Protein AF-0000000080878952 (afdb_homodimer)

Structure (mmCIF, N/CA/C/O backbone):
data_AF-0000000080878952-model_v1
#
loop_
_entity.id
_entity.type
_entity.pdbx_description
1 polymer '(S)-ureidoglycine aminohydrolase cupin domain-containing protein'
#
loop_
_atom_site.group_PDB
_atom_site.id
_atom_site.type_symbol
_atom_site.label_atom_id
_atom_site.label_alt_id
_atom_site.label_comp_id
_atom_site.label_asym_id
_atom_site.label_entity_id
_atom_site.label_seq_id
_atom_site.pdbx_PDB_ins_code
_atom_site.Cartn_x
_atom_site.Cartn_y
_atom_site.Cartn_z
_atom_site.occupancy
_atom_site.B_iso_or_equiv
_atom_site.auth_seq_id
_atom_site.auth_comp_id
_atom_site.auth_asym_id
_atom_site.auth_atom_id
_atom_site.pdbx_PDB_model_num
ATOM 1 N N . MET A 1 1 ? 41.031 -2.586 59.594 1 24.73 1 MET A N 1
ATOM 2 C CA . MET A 1 1 ? 39.656 -2.418 59.094 1 24.73 1 MET A CA 1
ATOM 3 C C . MET A 1 1 ? 39.594 -2.631 57.594 1 24.73 1 MET A C 1
ATOM 5 O O . MET A 1 1 ? 40.219 -1.884 56.812 1 24.73 1 MET A O 1
ATOM 9 N N . LYS A 1 2 ? 39.438 -3.955 57.125 1 28.08 2 LYS A N 1
ATOM 10 C CA . LYS A 1 2 ? 39.5 -4.555 55.781 1 28.08 2 LYS A CA 1
ATOM 11 C C . LYS A 1 2 ? 38.344 -4.066 54.906 1 28.08 2 LYS A C 1
ATOM 13 O O . LYS A 1 2 ? 37.156 -4.242 55.25 1 28.08 2 LYS A O 1
ATOM 18 N N . ILE A 1 3 ? 38.469 -2.963 54.219 1 28.38 3 ILE A N 1
ATOM 19 C CA . ILE A 1 3 ? 37.438 -2.344 53.375 1 28.38 3 ILE A CA 1
ATOM 20 C C . ILE A 1 3 ? 37.125 -3.266 52.219 1 28.38 3 ILE A C 1
ATOM 22 O O . ILE A 1 3 ? 37.969 -3.586 51.406 1 28.38 3 ILE A O 1
ATOM 26 N N . ALA A 1 4 ? 36.156 -4.199 52.406 1 29.3 4 ALA A N 1
ATOM 27 C CA . ALA A 1 4 ? 35.656 -5.137 51.406 1 29.3 4 ALA A CA 1
ATOM 28 C C . ALA A 1 4 ? 35.062 -4.398 50.219 1 29.3 4 ALA A C 1
ATOM 30 O O . ALA A 1 4 ? 34.188 -3.545 50.375 1 29.3 4 ALA A O 1
ATOM 31 N N . LEU A 1 5 ? 35.781 -4.195 49.125 1 30.91 5 LEU A N 1
ATOM 32 C CA . LEU A 1 5 ? 35.406 -3.541 47.875 1 30.91 5 LEU A CA 1
ATOM 33 C C . LEU A 1 5 ? 34.219 -4.262 47.25 1 30.91 5 LEU A C 1
ATOM 35 O O . LEU A 1 5 ? 34.219 -5.488 47.094 1 30.91 5 LEU A O 1
ATOM 39 N N . PRO A 1 6 ? 33 -3.686 47.344 1 33.94 6 PRO A N 1
ATOM 40 C CA . PRO A 1 6 ? 31.797 -4.332 46.75 1 33.94 6 PRO A CA 1
ATOM 41 C C . PRO A 1 6 ? 31.953 -4.656 45.281 1 33.94 6 PRO A C 1
ATOM 43 O O . PRO A 1 6 ? 32.656 -3.938 44.562 1 33.94 6 PRO A O 1
ATOM 46 N N . LEU A 1 7 ? 32 -5.961 44.875 1 31.02 7 LEU A N 1
ATOM 47 C CA . LEU A 1 7 ? 32.031 -6.5 43.531 1 31.02 7 LEU A CA 1
ATOM 48 C C . LEU A 1 7 ? 30.844 -5.984 42.719 1 31.02 7 LEU A C 1
ATOM 50 O O . LEU A 1 7 ? 29.688 -6.156 43.125 1 31.02 7 LEU A O 1
ATOM 54 N N . VAL A 1 8 ? 31.031 -4.852 42.031 1 28.02 8 VAL A N 1
ATOM 55 C CA . VAL A 1 8 ? 30.031 -4.332 41.125 1 28.02 8 VAL A CA 1
ATOM 56 C C . VAL A 1 8 ? 29.672 -5.402 40.094 1 28.02 8 VAL A C 1
ATOM 58 O O . VAL A 1 8 ? 30.547 -5.949 39.406 1 28.02 8 VAL A O 1
ATOM 61 N N . ALA A 1 9 ? 28.578 -6.172 40.312 1 27.45 9 ALA A N 1
ATOM 62 C CA . ALA A 1 9 ? 27.984 -7.105 39.375 1 27.45 9 ALA A CA 1
ATOM 63 C C . ALA A 1 9 ? 27.766 -6.434 38 1 27.45 9 ALA A C 1
ATOM 65 O O . ALA A 1 9 ? 27.109 -5.395 37.938 1 27.45 9 ALA A O 1
ATOM 66 N N . LEU A 1 10 ? 28.719 -6.551 37.125 1 28.25 10 LEU A N 1
ATOM 67 C CA . LEU A 1 10 ? 28.562 -6.152 35.719 1 28.25 10 LEU A CA 1
ATOM 68 C C . LEU A 1 10 ? 27.297 -6.77 35.125 1 28.25 10 LEU A C 1
ATOM 70 O O . LEU A 1 10 ? 27.172 -7.996 35.062 1 28.25 10 LEU A O 1
ATOM 74 N N . LEU A 1 11 ? 26.203 -6.102 35.344 1 30.31 11 LEU A N 1
ATOM 75 C CA . LEU A 1 11 ? 25.016 -6.484 34.594 1 30.31 11 LEU A CA 1
ATOM 76 C C . LEU A 1 11 ? 25.312 -6.488 33.094 1 30.31 11 LEU A C 1
ATOM 78 O O . LEU A 1 11 ? 25.719 -5.473 32.531 1 30.31 11 LEU A O 1
ATOM 82 N N . THR A 1 12 ? 25.797 -7.625 32.594 1 30.11 12 THR A N 1
ATOM 83 C CA . THR A 1 12 ? 25.906 -7.809 31.156 1 30.11 12 THR A CA 1
ATOM 84 C C . THR A 1 12 ? 24.578 -7.496 30.453 1 30.11 12 THR A C 1
ATOM 86 O O . THR A 1 12 ? 23.531 -7.949 30.891 1 30.11 12 THR A O 1
ATOM 89 N N . CYS A 1 13 ? 24.438 -6.242 29.984 1 31.27 13 CYS A N 1
ATOM 90 C CA . CYS A 1 13 ? 23.344 -5.875 29.094 1 31.27 13 CYS A CA 1
ATOM 91 C C . CYS A 1 13 ? 23.25 -6.844 27.922 1 31.27 13 CYS A C 1
ATOM 93 O O . CYS A 1 13 ? 24.203 -7.012 27.172 1 31.27 13 CYS A O 1
ATOM 95 N N . SER A 1 14 ? 22.5 -7.91 28.062 1 30.03 14 SER A N 1
ATOM 96 C CA . SER A 1 14 ? 22.203 -8.766 26.906 1 30.03 14 SER A CA 1
ATOM 97 C C . SER A 1 14 ? 21.734 -7.945 25.719 1 30.03 14 SER A C 1
ATOM 99 O O . SER A 1 14 ? 20.75 -7.207 25.812 1 30.03 14 SER A O 1
ATOM 101 N N . ALA A 1 15 ? 22.625 -7.535 24.844 1 28.62 15 ALA A N 1
ATOM 102 C CA . ALA A 1 15 ? 22.266 -7.004 23.531 1 28.62 15 ALA A CA 1
ATOM 103 C C . ALA A 1 15 ? 21.281 -7.93 22.812 1 28.62 15 ALA A C 1
ATOM 105 O O . ALA A 1 15 ? 21.594 -9.094 22.562 1 28.62 15 ALA A O 1
ATOM 106 N N . THR A 1 16 ? 20.031 -7.84 23.125 1 30 16 THR A N 1
ATOM 107 C CA . THR A 1 16 ? 19.062 -8.5 22.234 1 30 16 THR A CA 1
ATOM 108 C C . THR A 1 16 ? 19.406 -8.219 20.781 1 30 16 THR A C 1
ATOM 110 O O . THR A 1 16 ? 19.5 -7.062 20.359 1 30 16 THR A O 1
ATOM 113 N N . ALA A 1 17 ? 20.188 -9.016 20.109 1 26.48 17 ALA A N 1
ATOM 114 C CA . ALA A 1 17 ? 20.391 -8.961 18.672 1 26.48 17 ALA A CA 1
ATOM 115 C C . ALA A 1 17 ? 19.062 -8.758 17.938 1 26.48 17 ALA A C 1
ATOM 117 O O . ALA A 1 17 ? 18.109 -9.516 18.141 1 26.48 17 ALA A O 1
ATOM 118 N N . ALA A 1 18 ? 18.703 -7.582 17.641 1 29.97 18 ALA A N 1
ATOM 119 C CA . ALA A 1 18 ? 17.641 -7.367 16.656 1 29.97 18 ALA A CA 1
ATOM 120 C C . ALA A 1 18 ? 17.766 -8.352 15.492 1 29.97 18 ALA A C 1
ATOM 122 O O . ALA A 1 18 ? 18.781 -8.383 14.797 1 29.97 18 ALA A O 1
ATOM 123 N N . LEU A 1 19 ? 17.188 -9.531 15.547 1 26.44 19 LEU A N 1
ATOM 124 C CA . LEU A 1 19 ? 17.078 -10.414 14.391 1 26.44 19 LEU A CA 1
ATOM 125 C C . LEU A 1 19 ? 16.719 -9.633 13.133 1 26.44 19 LEU A C 1
ATOM 127 O O . LEU A 1 19 ? 15.609 -9.117 13.023 1 26.44 19 LEU A O 1
ATOM 131 N N . VAL A 1 20 ? 17.688 -9.109 12.484 1 29.12 20 VAL A N 1
ATOM 132 C CA . VAL A 1 20 ? 17.5 -8.602 11.125 1 29.12 20 VAL A CA 1
ATOM 133 C C . VAL A 1 20 ? 16.766 -9.648 10.281 1 29.12 20 VAL A C 1
ATOM 135 O O . VAL A 1 20 ? 17.297 -10.734 10.039 1 29.12 20 VAL A O 1
ATOM 138 N N . HIS A 1 21 ? 15.43 -9.773 10.336 1 34.44 21 HIS A N 1
ATOM 139 C CA . HIS A 1 21 ? 14.711 -10.625 9.391 1 34.44 21 HIS A CA 1
ATOM 140 C C . HIS A 1 21 ? 15.234 -10.438 7.973 1 34.44 21 HIS A C 1
ATOM 142 O O . HIS A 1 21 ? 15.281 -9.312 7.465 1 34.44 21 HIS A O 1
ATOM 148 N N . HIS A 1 22 ? 16.109 -11.32 7.496 1 43.44 22 HIS A N 1
ATOM 149 C CA . HIS A 1 22 ? 16.578 -11.383 6.117 1 43.44 22 HIS A CA 1
ATOM 150 C C . HIS A 1 22 ? 15.406 -11.375 5.137 1 43.44 22 HIS A C 1
ATOM 152 O O . HIS A 1 22 ? 14.328 -11.891 5.449 1 43.44 22 HIS A O 1
ATOM 158 N N . PRO A 1 23 ? 15.469 -10.5 4.223 1 41.91 23 PRO A N 1
ATOM 159 C CA . PRO A 1 23 ? 14.445 -10.602 3.176 1 41.91 23 PRO A CA 1
ATOM 160 C C . PRO A 1 23 ? 14.227 -12.047 2.713 1 41.91 23 PRO A C 1
ATOM 162 O O . PRO A 1 23 ? 15.148 -12.867 2.775 1 41.91 23 PRO A O 1
ATOM 165 N N . PRO A 1 24 ? 13.109 -12.562 2.764 1 40.62 24 PRO A N 1
ATOM 166 C CA . PRO A 1 24 ? 12.883 -13.922 2.264 1 40.62 24 PRO A CA 1
ATOM 167 C C . PRO A 1 24 ? 13.664 -14.219 0.985 1 40.62 24 PRO A C 1
ATOM 169 O O . PRO A 1 24 ? 13.891 -13.312 0.175 1 40.62 24 PRO A O 1
ATOM 172 N N . SER A 1 25 ? 14.602 -15.156 1.123 1 39.31 25 SER A N 1
ATOM 173 C CA . SER A 1 25 ? 15.367 -15.648 -0.015 1 39.31 25 SER A 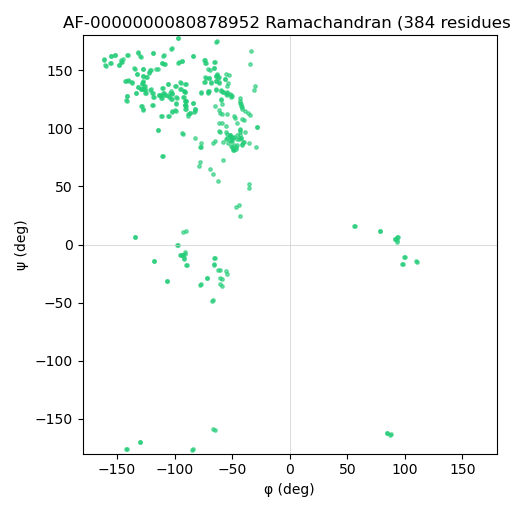CA 1
ATOM 174 C C . SER A 1 25 ? 14.477 -15.875 -1.23 1 39.31 25 SER A C 1
ATOM 176 O O . SER A 1 25 ? 13.547 -16.688 -1.185 1 39.31 25 SER A O 1
ATOM 178 N N . LEU A 1 26 ? 14.375 -14.883 -2.023 1 39.25 26 LEU A N 1
ATOM 179 C CA . LEU A 1 26 ? 13.805 -15.156 -3.34 1 39.25 26 LEU A CA 1
ATOM 180 C C . LEU A 1 26 ? 14.727 -16.047 -4.156 1 39.25 26 LEU A C 1
ATOM 182 O O . LEU A 1 26 ? 15.789 -15.617 -4.609 1 39.25 26 LEU A O 1
ATOM 186 N N . VAL A 1 27 ? 15.047 -17.281 -3.721 1 33.06 27 VAL A N 1
ATOM 187 C CA . VAL A 1 27 ? 15.844 -18.156 -4.57 1 33.06 27 VAL A CA 1
ATOM 188 C C . VAL A 1 27 ? 15.289 -18.156 -5.992 1 33.06 27 VAL A C 1
ATOM 190 O O . VAL A 1 27 ? 14.203 -18.672 -6.246 1 33.06 27 VAL A O 1
ATOM 193 N N . TYR A 1 28 ? 15.711 -17.125 -6.703 1 33.91 28 TYR A N 1
ATOM 194 C CA . TYR A 1 28 ? 15.406 -17.172 -8.125 1 33.91 28 TYR A CA 1
ATOM 195 C C . TYR A 1 28 ? 16.344 -18.125 -8.852 1 33.91 28 TYR A C 1
ATOM 197 O O . TYR A 1 28 ? 17.578 -17.969 -8.797 1 33.91 28 TYR A O 1
ATOM 205 N N . GLN A 1 29 ? 16.078 -19.359 -8.945 1 28.66 29 GLN A N 1
ATOM 206 C CA . GLN A 1 29 ? 16.875 -20.203 -9.836 1 28.66 29 GLN A CA 1
ATOM 207 C C . GLN A 1 29 ? 16.953 -19.609 -11.234 1 28.66 29 GLN A C 1
ATOM 209 O O . GLN A 1 29 ? 15.93 -19.328 -11.859 1 28.66 29 GLN A O 1
ATOM 214 N N . GLY A 1 30 ? 17.969 -18.828 -11.555 1 29.8 30 GLY A N 1
ATOM 215 C CA . GLY A 1 30 ? 18.344 -18.266 -12.836 1 29.8 30 GLY A CA 1
ATOM 216 C C . GLY A 1 30 ? 18.25 -19.25 -13.984 1 29.8 30 GLY A C 1
ATOM 217 O O . GLY A 1 30 ? 19.266 -19.641 -14.555 1 29.8 30 GLY A O 1
ATOM 218 N N . SER A 1 31 ? 17.391 -20.203 -14.125 1 28.41 31 SER A N 1
ATOM 219 C CA . SER A 1 31 ? 17.516 -20.859 -15.422 1 28.41 31 SER A CA 1
ATOM 220 C C . SER A 1 31 ? 17.328 -19.859 -16.562 1 28.41 31 SER A C 1
ATOM 222 O O . SER A 1 31 ? 16.453 -18.984 -16.484 1 28.41 31 SER A O 1
ATOM 224 N N . PRO A 1 32 ? 18.312 -19.688 -17.453 1 31.31 32 PRO A N 1
ATOM 225 C CA . PRO A 1 32 ? 18.172 -18.875 -18.672 1 31.31 32 PRO A CA 1
ATOM 226 C C . PRO A 1 32 ? 16.844 -19.094 -19.391 1 31.31 32 PRO A C 1
ATOM 228 O O . PRO A 1 32 ? 16.766 -19.938 -20.281 1 31.31 32 PRO A O 1
ATOM 231 N N . HIS A 1 33 ? 15.82 -19.5 -18.781 1 31.77 33 HIS A N 1
ATOM 232 C CA . HIS A 1 33 ? 14.68 -19.922 -19.578 1 31.77 33 HIS A CA 1
ATOM 233 C C . HIS A 1 33 ? 14.273 -18.844 -20.578 1 31.77 33 HIS A C 1
ATOM 235 O O . HIS A 1 33 ? 14.516 -17.656 -20.359 1 31.77 33 HIS A O 1
ATOM 241 N N . ARG A 1 34 ? 13.789 -19.234 -21.766 1 31.75 34 ARG A N 1
ATOM 242 C CA . ARG A 1 34 ? 13.188 -18.547 -22.922 1 31.75 34 ARG A CA 1
ATOM 243 C C . ARG A 1 34 ? 12.25 -17.438 -22.469 1 31.75 34 ARG A C 1
ATOM 245 O O . ARG A 1 34 ? 11.445 -17.625 -21.547 1 31.75 34 ARG A O 1
ATOM 252 N N . ARG A 1 35 ? 12.625 -16.219 -22.609 1 34.69 35 ARG A N 1
ATOM 253 C CA . ARG A 1 35 ? 11.727 -15.078 -22.5 1 34.69 35 ARG A CA 1
ATOM 254 C C . ARG A 1 35 ? 10.312 -15.453 -22.906 1 34.69 35 ARG A C 1
ATOM 256 O O . ARG A 1 35 ? 10.078 -15.891 -24.047 1 34.69 35 ARG A O 1
ATOM 263 N N . PRO A 1 36 ? 9.445 -16.016 -22.062 1 34.97 36 PRO A N 1
ATOM 264 C CA . PRO A 1 36 ? 8.18 -16.234 -22.766 1 34.97 36 PRO A CA 1
ATOM 265 C C . PRO A 1 36 ? 7.801 -15.047 -23.656 1 34.97 36 PRO A C 1
ATOM 267 O O . PRO A 1 36 ? 8.18 -13.906 -23.359 1 34.97 36 PRO A O 1
ATOM 270 N N . GLY A 1 37 ? 7.68 -15.18 -24.938 1 33.41 37 GLY A N 1
ATOM 271 C CA . GLY A 1 37 ? 7.09 -14.18 -25.812 1 33.41 37 GLY A CA 1
ATOM 272 C C . GLY A 1 37 ? 6.016 -13.352 -25.125 1 33.41 37 GLY A C 1
ATOM 273 O O . GLY A 1 37 ? 5.516 -13.734 -24.062 1 33.41 37 GLY A O 1
ATOM 274 N N . GLU A 1 38 ? 6.016 -12.008 -25.344 1 39.28 38 GLU A N 1
ATOM 275 C CA . GLU A 1 38 ? 4.863 -11.211 -24.938 1 39.28 38 GLU A CA 1
ATOM 276 C C . GLU A 1 38 ? 3.582 -12.039 -24.969 1 39.28 38 GLU A C 1
ATOM 278 O O . GLU A 1 38 ? 3.311 -12.734 -25.953 1 39.28 38 GLU A O 1
ATOM 283 N N . PRO A 1 39 ? 3.143 -12.484 -23.828 1 37.66 39 PRO A N 1
ATOM 284 C CA . PRO A 1 39 ? 1.866 -13.188 -23.969 1 37.66 39 PRO A CA 1
ATOM 285 C C . PRO A 1 39 ? 0.974 -12.578 -25.047 1 37.66 39 PRO A C 1
ATOM 287 O O . PRO A 1 39 ? 0.995 -11.359 -25.25 1 37.66 39 PRO A O 1
ATOM 290 N N . ASP A 1 40 ? 0.744 -13.25 -26.141 1 37.62 40 ASP A N 1
ATOM 291 C CA . ASP A 1 40 ? -0.287 -12.852 -27.094 1 37.62 40 ASP A CA 1
ATOM 292 C C . ASP A 1 40 ? -1.593 -12.508 -26.375 1 37.62 40 ASP A C 1
ATOM 294 O O . ASP A 1 40 ? -2.303 -13.398 -25.906 1 37.62 40 ASP A O 1
ATOM 298 N N . TYR A 1 41 ? -1.71 -11.289 -25.922 1 39.69 41 TYR A N 1
ATOM 299 C CA . TYR A 1 41 ? -2.912 -10.766 -25.297 1 39.69 41 TYR A CA 1
ATOM 300 C C . TYR A 1 41 ? -4.125 -10.93 -26.203 1 39.69 41 TYR A C 1
ATOM 302 O O . TYR A 1 41 ? -5.234 -10.516 -25.844 1 39.69 41 TYR A O 1
ATOM 310 N N . THR A 1 42 ? -3.957 -11.047 -27.422 1 40.03 42 THR A N 1
ATOM 311 C CA . THR A 1 42 ? -5.117 -11.141 -28.312 1 40.03 42 THR A CA 1
ATOM 312 C C . THR A 1 42 ? -5.961 -12.359 -27.953 1 40.03 42 THR A C 1
ATOM 314 O O . THR A 1 42 ? -7.051 -12.547 -28.516 1 40.03 42 THR A O 1
ATOM 317 N N . ALA A 1 43 ? -5.359 -13.391 -27.531 1 39.97 43 ALA A N 1
ATOM 318 C CA . ALA A 1 43 ? -6.277 -14.523 -27.406 1 39.97 43 ALA A CA 1
ATOM 319 C C . ALA A 1 43 ? -7.309 -14.273 -26.312 1 39.97 43 ALA A C 1
ATOM 321 O O . ALA A 1 43 ? -7.168 -13.344 -25.531 1 39.97 43 ALA A O 1
ATOM 322 N N . GLN A 1 44 ? -8.062 -15.383 -25.641 1 42.81 44 GLN A N 1
ATOM 323 C CA . GLN A 1 44 ? -9.219 -15.547 -24.766 1 42.81 44 GLN A CA 1
ATOM 324 C C . GLN A 1 44 ? -9.078 -14.68 -23.516 1 42.81 44 GLN A C 1
ATOM 326 O O . GLN A 1 44 ? -7.961 -14.328 -23.109 1 42.81 44 GLN A O 1
ATOM 331 N N . ASP A 1 45 ? -10.203 -14.047 -23.094 1 54.03 45 ASP A N 1
ATOM 332 C CA . ASP A 1 45 ? -10.641 -13.328 -21.906 1 54.03 45 ASP A CA 1
ATOM 333 C C . ASP A 1 45 ? -10.039 -13.93 -20.641 1 54.03 45 ASP A C 1
ATOM 335 O O . ASP A 1 45 ? -10.758 -14.508 -19.812 1 54.03 45 ASP A O 1
ATOM 339 N N . TYR A 1 46 ? -8.742 -14.109 -20.562 1 77.44 46 TYR A N 1
ATOM 340 C CA . TYR A 1 46 ? -8.078 -14.828 -19.484 1 77.44 46 TYR A CA 1
ATOM 341 C C . TYR A 1 46 ? -7.703 -13.875 -18.344 1 77.44 46 TYR A C 1
ATOM 343 O O . TYR A 1 46 ? -6.984 -14.258 -17.422 1 77.44 46 TYR A O 1
ATOM 351 N N . GLU A 1 47 ? -8.297 -12.75 -18.547 1 88.5 47 GLU A N 1
ATOM 352 C CA . GLU A 1 47 ? -7.984 -11.82 -17.469 1 88.5 47 GLU A CA 1
ATOM 353 C C . GLU A 1 47 ? -9 -11.922 -16.344 1 88.5 47 GLU A C 1
ATOM 355 O O . GLU A 1 47 ? -10.211 -11.953 -16.578 1 88.5 47 GLU A O 1
ATOM 360 N N . LEU A 1 48 ? -8.469 -12.016 -15.219 1 93.38 48 LEU A N 1
ATOM 361 C CA . LEU A 1 48 ? -9.352 -12.023 -14.055 1 93.38 48 LEU A CA 1
ATOM 362 C C . LEU A 1 48 ? -10.086 -10.695 -13.93 1 93.38 48 LEU A C 1
ATOM 364 O O . LEU A 1 48 ? -9.469 -9.625 -14.023 1 93.38 48 LEU A O 1
ATOM 368 N N . ARG A 1 49 ? -11.367 -10.734 -13.703 1 89.62 49 ARG A N 1
ATOM 369 C CA . ARG A 1 49 ? -12.203 -9.594 -13.352 1 89.62 49 ARG A CA 1
ATOM 370 C C . ARG A 1 49 ? -13.039 -9.898 -12.109 1 89.62 49 ARG A C 1
ATOM 372 O O . ARG A 1 49 ? -13.82 -10.844 -12.094 1 89.62 49 ARG A O 1
ATOM 379 N N . CYS A 1 50 ? -12.773 -9.078 -11.133 1 94.44 50 CYS A N 1
ATOM 380 C CA . CYS A 1 50 ? -13.539 -9.273 -9.906 1 94.44 50 CYS A CA 1
ATOM 381 C C . CYS A 1 50 ? -14.758 -8.359 -9.875 1 94.44 50 CYS A C 1
ATOM 383 O O . CYS A 1 50 ? -14.672 -7.184 -10.242 1 94.44 50 CYS A O 1
ATOM 385 N N . PRO A 1 51 ? -15.836 -8.906 -9.398 1 91.5 51 PRO A N 1
ATOM 386 C CA . PRO A 1 51 ? -17.031 -8.07 -9.273 1 91.5 51 PRO A CA 1
ATOM 387 C C . PRO A 1 51 ? -16.938 -7.07 -8.125 1 91.5 51 PRO A C 1
ATOM 389 O O . PRO A 1 51 ? -16.172 -7.281 -7.18 1 91.5 51 PRO A O 1
ATOM 392 N N . LYS A 1 52 ? -17.734 -6.043 -8.328 1 86.19 52 LYS A N 1
ATOM 393 C CA . LYS A 1 52 ? -17.906 -5.184 -7.16 1 86.19 52 LYS A CA 1
ATOM 394 C C . LYS A 1 52 ? -18.797 -5.855 -6.117 1 86.19 52 LYS A C 1
ATOM 396 O O . LYS A 1 52 ? -19.766 -6.535 -6.461 1 86.19 52 LYS A O 1
ATOM 401 N N . SER A 1 53 ? -18.438 -5.602 -4.887 1 85.12 53 SER A N 1
ATOM 402 C CA . SER A 1 53 ? -19.266 -6.156 -3.832 1 85.12 53 SER A CA 1
ATOM 403 C C . SER A 1 53 ? -20.672 -5.555 -3.871 1 85.12 53 SER A C 1
ATOM 405 O O . SER A 1 53 ? -20.844 -4.363 -4.141 1 85.12 53 SER A O 1
ATOM 407 N N . LYS A 1 54 ? -21.688 -6.395 -3.527 1 82.06 54 LYS A N 1
ATOM 408 C CA . LYS A 1 54 ? -23.047 -5.902 -3.426 1 82.06 54 LYS A CA 1
ATOM 409 C C . LYS A 1 54 ? -23.234 -5.02 -2.191 1 82.06 54 LYS A C 1
ATOM 411 O O . LYS A 1 54 ? -24.109 -4.164 -2.156 1 82.06 54 LYS A O 1
ATOM 416 N N . ASP A 1 55 ? -22.438 -5.316 -1.202 1 79.06 55 ASP A N 1
ATOM 417 C CA . ASP A 1 55 ? -22.391 -4.496 0.007 1 79.06 55 ASP A CA 1
ATOM 418 C C . ASP A 1 55 ? -21.328 -3.396 -0.117 1 79.06 55 ASP A C 1
ATOM 420 O O . ASP A 1 55 ? -20.141 -3.682 -0.199 1 79.06 55 ASP A O 1
ATOM 424 N N . PRO A 1 56 ? -21.75 -2.18 -0.092 1 72.31 56 PRO A N 1
ATOM 425 C CA . PRO A 1 56 ? -20.797 -1.084 -0.293 1 72.31 56 PRO A CA 1
ATOM 426 C C . PRO A 1 56 ? -19.766 -0.987 0.826 1 72.31 56 PRO A C 1
ATOM 428 O O . PRO A 1 56 ? -18.75 -0.287 0.685 1 72.31 56 PRO A O 1
ATOM 431 N N . ARG A 1 57 ? -19.953 -1.686 1.898 1 73.75 57 ARG A N 1
ATOM 432 C CA . ARG A 1 57 ? -19.016 -1.651 3.012 1 73.75 57 ARG A CA 1
ATOM 433 C C . ARG A 1 57 ? -17.953 -2.744 2.869 1 73.75 57 ARG A C 1
ATOM 435 O O . ARG A 1 57 ? -17.031 -2.82 3.672 1 73.75 57 ARG A O 1
ATOM 442 N N . LYS A 1 58 ? -18.219 -3.562 1.874 1 80 58 LYS A N 1
ATOM 443 C CA . LYS A 1 58 ? -17.25 -4.633 1.617 1 80 58 LYS A CA 1
ATOM 444 C C . LYS A 1 58 ? -16.484 -4.383 0.324 1 80 58 LYS A C 1
ATOM 446 O O . LYS A 1 58 ? -16.844 -3.492 -0.453 1 80 58 LYS A O 1
ATOM 451 N N . MET A 1 59 ? -15.43 -5.094 0.287 1 86.81 59 MET A N 1
ATOM 452 C CA . MET A 1 59 ? -14.648 -4.98 -0.943 1 86.81 59 MET A CA 1
ATOM 453 C C . MET A 1 59 ? -14.258 -6.359 -1.468 1 86.81 59 MET A C 1
ATOM 455 O O . MET A 1 59 ? -14.102 -7.301 -0.691 1 86.81 59 MET A O 1
ATOM 459 N N . THR A 1 60 ? -14.203 -6.422 -2.76 1 92.81 60 THR A N 1
ATOM 460 C CA . THR A 1 60 ? -13.695 -7.613 -3.432 1 92.81 60 THR A CA 1
ATOM 461 C C . THR A 1 60 ? -12.328 -7.344 -4.043 1 92.81 60 THR A C 1
ATOM 463 O O . THR A 1 60 ? -12.133 -6.34 -4.73 1 92.81 60 THR A O 1
ATOM 466 N N . LEU A 1 61 ? -11.414 -8.219 -3.73 1 95.56 61 LEU A N 1
ATOM 467 C CA . LEU A 1 61 ? -10.055 -8.094 -4.254 1 95.56 61 LEU A CA 1
ATOM 468 C C . LEU A 1 61 ? -9.609 -9.398 -4.914 1 95.56 61 LEU A C 1
ATOM 470 O O . LEU A 1 61 ? -10.023 -10.484 -4.504 1 95.56 61 LEU A O 1
ATOM 474 N N . PRO A 1 62 ? -8.727 -9.242 -5.906 1 97.75 62 PRO A N 1
ATOM 475 C CA . PRO A 1 62 ? -8.102 -10.453 -6.441 1 97.75 62 PRO A CA 1
ATOM 476 C C . PRO A 1 62 ? -7.211 -11.156 -5.422 1 97.75 62 PRO A C 1
ATOM 478 O O . PRO A 1 62 ? -6.633 -10.508 -4.547 1 97.75 62 PRO A O 1
ATOM 481 N N . ALA A 1 63 ? -7.125 -12.43 -5.609 1 98.44 63 ALA A N 1
ATOM 482 C CA . ALA A 1 63 ? -6.23 -13.234 -4.789 1 98.44 63 ALA A CA 1
ATOM 483 C C . ALA A 1 63 ? -5.547 -14.312 -5.621 1 98.44 63 ALA A C 1
ATOM 485 O O . ALA A 1 63 ? -6.199 -15.023 -6.391 1 98.44 63 ALA A O 1
ATOM 486 N N . ILE A 1 64 ? -4.23 -14.328 -5.508 1 98.5 64 ILE A N 1
ATOM 487 C CA . ILE A 1 64 ? -3.492 -15.516 -5.93 1 98.5 64 ILE A CA 1
ATOM 488 C C . ILE A 1 64 ? -3.432 -16.516 -4.785 1 98.5 64 ILE A C 1
ATOM 490 O O . ILE A 1 64 ? -2.799 -16.266 -3.758 1 98.5 64 ILE A O 1
ATOM 494 N N . THR A 1 65 ? -4.055 -17.562 -4.965 1 98.25 65 THR A N 1
ATOM 495 C CA . THR A 1 65 ? -4.082 -18.625 -3.973 1 98.25 65 THR A CA 1
ATOM 496 C C . THR A 1 65 ? -3.742 -19.969 -4.613 1 98.25 65 THR A C 1
ATOM 498 O O . THR A 1 65 ? -3.141 -20.016 -5.688 1 98.25 65 THR A O 1
ATOM 501 N N . GLN A 1 66 ? -3.932 -21.062 -3.848 1 97.38 66 GLN A N 1
ATOM 502 C CA . GLN A 1 66 ? -3.51 -22.359 -4.383 1 97.38 66 GLN A CA 1
ATOM 503 C C . GLN A 1 66 ? -4.582 -23.422 -4.168 1 97.38 66 GLN A C 1
ATOM 505 O O . GLN A 1 66 ? -5.422 -23.297 -3.273 1 97.38 66 GLN A O 1
ATOM 510 N N . GLU A 1 67 ? -4.535 -24.297 -5.055 1 95.62 67 GLU A N 1
ATOM 511 C CA . GLU A 1 67 ? -5.316 -25.516 -4.906 1 95.62 67 GLU A CA 1
ATOM 512 C C . GLU A 1 67 ? -4.418 -26.75 -4.906 1 95.62 67 GLU A C 1
ATOM 514 O O . GLU A 1 67 ? -3.33 -26.734 -5.484 1 95.62 67 GLU A O 1
ATOM 519 N N . LEU A 1 68 ? -4.879 -27.75 -4.211 1 94.62 68 LEU A N 1
ATOM 520 C CA . LEU A 1 68 ? -4.148 -29 -4.168 1 94.62 68 LEU A CA 1
ATOM 521 C C . LEU A 1 68 ? -4.848 -30.062 -5.012 1 94.62 68 LEU A C 1
ATOM 523 O O . LEU A 1 68 ? -6.078 -30.156 -5.012 1 94.62 68 LEU A O 1
ATOM 527 N N . ASP A 1 69 ? -4.039 -30.781 -5.711 1 90.38 69 ASP A N 1
ATOM 528 C CA . ASP A 1 69 ? -4.625 -31.922 -6.398 1 90.38 69 ASP A CA 1
ATOM 529 C C . ASP A 1 69 ? -4.707 -33.125 -5.477 1 90.38 69 ASP A C 1
ATOM 531 O O . ASP A 1 69 ? -4.441 -33.031 -4.277 1 90.38 69 ASP A O 1
ATOM 535 N N . ALA A 1 70 ? -5.176 -34.219 -6.102 1 93.5 70 ALA A N 1
ATOM 536 C CA . ALA A 1 70 ? -5.434 -35.438 -5.32 1 93.5 70 ALA A CA 1
ATOM 537 C C . ALA A 1 70 ? -4.152 -35.938 -4.664 1 93.5 70 ALA A C 1
ATOM 539 O O . ALA A 1 70 ? -4.207 -36.625 -3.643 1 93.5 70 ALA A O 1
ATOM 540 N N . LYS A 1 71 ? -2.994 -35.562 -5.195 1 94.62 71 LYS A N 1
ATOM 541 C CA . LYS A 1 71 ? -1.716 -36.031 -4.672 1 94.62 71 LYS A CA 1
ATOM 542 C C . LYS A 1 71 ? -1.09 -35 -3.732 1 94.62 71 LYS A C 1
ATOM 544 O O . LYS A 1 71 ? 0.011 -35.219 -3.221 1 94.62 71 LYS A O 1
ATOM 549 N N . GLY A 1 72 ? -1.753 -33.906 -3.551 1 93.19 72 GLY A N 1
ATOM 550 C CA . GLY A 1 72 ? -1.266 -32.906 -2.631 1 93.19 72 GLY A CA 1
ATOM 551 C C . GLY A 1 72 ? -0.368 -31.875 -3.297 1 93.19 72 GLY A C 1
ATOM 552 O O . GLY A 1 72 ? 0.255 -31.062 -2.621 1 93.19 72 GLY A O 1
ATOM 553 N N . LYS A 1 73 ? -0.268 -32 -4.594 1 93.5 73 LYS A N 1
ATOM 554 C CA . LYS A 1 73 ? 0.53 -31.016 -5.316 1 93.5 73 LYS A CA 1
ATOM 555 C C . LYS A 1 73 ? -0.231 -29.703 -5.469 1 93.5 73 LYS A C 1
ATOM 557 O O . LYS A 1 73 ? -1.379 -29.688 -5.918 1 93.5 73 LYS A O 1
ATOM 562 N N . ALA A 1 74 ? 0.449 -28.609 -5.121 1 95.44 74 ALA A N 1
ATOM 563 C CA . ALA A 1 74 ? -0.195 -27.2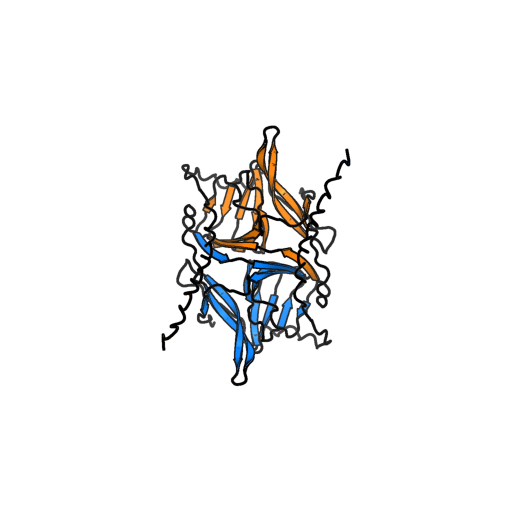97 -5.133 1 95.44 74 ALA A CA 1
ATOM 564 C C . ALA A 1 74 ? -0.025 -26.609 -6.488 1 95.44 74 ALA A C 1
ATOM 566 O O . ALA A 1 74 ? 1.045 -26.688 -7.098 1 95.44 74 ALA A O 1
ATOM 567 N N . THR A 1 75 ? -1.13 -26.016 -6.883 1 94.25 75 THR A N 1
ATOM 568 C CA . THR A 1 75 ? -1.127 -25.141 -8.047 1 94.25 75 THR A CA 1
ATOM 569 C C . THR A 1 75 ? -1.78 -23.797 -7.719 1 94.25 75 THR A C 1
ATOM 571 O O . THR A 1 75 ? -2.848 -23.766 -7.102 1 94.25 75 THR A O 1
ATOM 574 N N . ASN A 1 76 ? -1.054 -22.672 -8.172 1 97.38 76 ASN A N 1
ATOM 575 C CA . ASN A 1 76 ? -1.662 -21.375 -7.922 1 97.38 76 ASN A CA 1
ATOM 576 C C . ASN A 1 76 ? -2.836 -21.109 -8.859 1 97.38 76 ASN A C 1
ATOM 578 O O . ASN A 1 76 ? -2.789 -21.469 -10.039 1 97.38 76 ASN A O 1
ATOM 582 N N . ILE A 1 77 ? -3.822 -20.547 -8.328 1 97.12 77 ILE A N 1
ATOM 583 C CA . ILE A 1 77 ? -5.008 -20.125 -9.07 1 97.12 77 ILE A CA 1
ATOM 584 C C . ILE A 1 77 ? -5.367 -18.688 -8.703 1 97.12 77 ILE A C 1
ATOM 586 O O . ILE A 1 77 ? -4.844 -18.141 -7.73 1 97.12 77 ILE A O 1
ATOM 590 N N . LEU A 1 78 ? -6.258 -18.078 -9.562 1 97.44 78 LEU A N 1
ATOM 591 C CA . LEU A 1 78 ? -6.781 -16.75 -9.281 1 97.44 78 LEU A CA 1
ATOM 592 C C . LEU A 1 78 ? -8.211 -16.828 -8.758 1 97.44 78 LEU A C 1
ATOM 594 O O . LEU A 1 78 ? -9.039 -17.562 -9.297 1 97.44 78 LEU A O 1
ATOM 598 N N . GLU A 1 79 ? -8.422 -16.125 -7.691 1 97.44 79 GLU A N 1
ATOM 599 C CA . GLU A 1 79 ? -9.773 -15.992 -7.141 1 97.44 79 GLU A CA 1
ATOM 600 C C . GLU A 1 79 ? -10.109 -14.523 -6.875 1 97.44 79 GLU A C 1
ATOM 602 O O . GLU A 1 79 ? -9.219 -13.672 -6.852 1 97.44 79 GLU A O 1
ATOM 607 N N . CYS A 1 80 ? -11.398 -14.281 -6.746 1 97.38 80 CYS A N 1
ATOM 608 C CA . CYS A 1 80 ? -11.898 -13.031 -6.176 1 97.38 80 CYS A CA 1
ATOM 609 C C . CYS A 1 80 ? -12.375 -13.242 -4.742 1 97.38 80 CYS A C 1
ATOM 611 O O . CYS A 1 80 ? -13.234 -14.094 -4.488 1 97.38 80 CYS A O 1
ATOM 613 N N . TRP A 1 81 ? -11.828 -12.438 -3.848 1 96.56 81 TRP A N 1
ATOM 614 C CA . TRP A 1 81 ? -12.172 -12.578 -2.439 1 96.56 81 TRP A CA 1
ATOM 615 C C . TRP A 1 81 ? -12.969 -11.375 -1.948 1 96.56 81 TRP A C 1
ATOM 617 O O . TRP A 1 81 ? -12.539 -10.234 -2.109 1 96.56 81 TRP A O 1
ATOM 627 N N . GLU A 1 82 ? -14.102 -11.609 -1.335 1 93.88 82 GLU A N 1
ATOM 628 C CA . GLU A 1 82 ? -14.805 -10.586 -0.57 1 93.88 82 GLU A CA 1
ATOM 629 C C . GLU A 1 82 ? -14.359 -10.586 0.889 1 93.88 82 GLU A C 1
ATOM 631 O O . GLU A 1 82 ? -14.383 -11.625 1.554 1 93.88 82 GLU A O 1
ATOM 636 N N . ILE A 1 83 ? -13.906 -9.414 1.287 1 89.88 83 ILE A N 1
ATOM 637 C CA . ILE A 1 83 ? -13.367 -9.281 2.637 1 89.88 83 ILE A CA 1
ATOM 638 C C . ILE A 1 83 ? -14.43 -8.672 3.557 1 89.88 83 ILE A C 1
ATOM 640 O O . ILE A 1 83 ? -15.156 -7.762 3.16 1 89.88 83 ILE A O 1
ATOM 644 N N . ASP A 1 84 ? -14.531 -9.281 4.777 1 74.31 84 ASP A N 1
ATOM 645 C CA . ASP A 1 84 ? -15.547 -8.922 5.766 1 74.31 84 ASP A CA 1
ATOM 646 C C . ASP A 1 84 ? -15 -7.902 6.766 1 74.31 84 ASP A C 1
ATOM 648 O O . ASP A 1 84 ? -15.758 -7.34 7.559 1 74.31 84 ASP A O 1
ATOM 652 N N . ASN A 1 85 ? -13.82 -7.688 6.699 1 64.19 85 ASN A N 1
ATOM 653 C CA . ASN A 1 85 ? -13.297 -6.992 7.867 1 64.19 85 ASN A CA 1
ATOM 654 C C . ASN A 1 85 ? -13.617 -5.5 7.824 1 64.19 85 ASN A C 1
ATOM 656 O O . ASN A 1 85 ? -12.781 -4.695 7.41 1 64.19 85 ASN A O 1
ATOM 660 N N . VAL A 1 86 ? -14.859 -5.25 8.008 1 61.94 86 VAL A N 1
ATOM 661 C CA . VAL A 1 86 ? -15.25 -3.848 8.133 1 61.94 86 VAL A CA 1
ATOM 662 C C . VAL A 1 86 ? -15.273 -3.449 9.602 1 61.94 86 VAL A C 1
ATOM 664 O O . VAL A 1 86 ? -15.875 -4.141 10.43 1 61.94 86 VAL A O 1
ATOM 667 N N . VAL A 1 87 ? -14.117 -2.848 10.008 1 62.47 87 VAL A N 1
ATOM 668 C CA . VAL A 1 87 ? -14.133 -2.236 11.336 1 62.47 87 VAL A CA 1
ATOM 669 C C . VAL A 1 87 ? -15.18 -1.128 11.383 1 62.47 87 VAL A C 1
ATOM 671 O O . VAL A 1 87 ? -15.312 -0.35 10.438 1 62.47 87 VAL A O 1
ATOM 674 N N . PRO A 1 88 ? -16.109 -1.452 12.242 1 54.19 88 PRO A N 1
ATOM 675 C CA . PRO A 1 88 ? -17.172 -0.437 12.297 1 54.19 88 PRO A CA 1
ATOM 676 C C . PRO A 1 88 ? -16.625 0.979 12.094 1 54.19 88 PRO A C 1
ATOM 678 O O . PRO A 1 88 ? -15.445 1.231 12.305 1 54.19 88 PRO A O 1
ATOM 681 N N . ALA A 1 89 ? -17.562 1.703 11.641 1 53.19 89 ALA A N 1
ATOM 682 C CA . ALA A 1 89 ? -17.469 3.105 11.242 1 53.19 89 ALA A CA 1
ATOM 683 C C . ALA A 1 89 ? -16.609 3.895 12.227 1 53.19 89 ALA A C 1
ATOM 685 O O . ALA A 1 89 ? -16.594 3.605 13.422 1 53.19 89 ALA A O 1
ATOM 686 N N . VAL A 1 90 ? -15.406 4.215 11.672 1 54.69 90 VAL A N 1
ATOM 687 C CA . VAL A 1 90 ? -14.703 5.223 12.461 1 54.69 90 VAL A CA 1
ATOM 688 C C . VAL A 1 90 ? -15.656 6.367 12.805 1 54.69 90 VAL A C 1
ATOM 690 O O . VAL A 1 90 ? -16.328 6.906 11.922 1 54.69 90 VAL A O 1
ATOM 693 N N . GLU A 1 91 ? -16.016 6.438 14.023 1 55.69 91 GLU A N 1
ATOM 694 C CA . GLU A 1 91 ? -16.797 7.609 14.414 1 55.69 91 GLU A CA 1
ATOM 695 C C . GLU A 1 91 ? -16.234 8.883 13.781 1 55.69 91 GLU A C 1
ATOM 697 O O . GLU A 1 91 ? -15.031 9.133 13.844 1 55.69 91 GLU A O 1
ATOM 702 N N . GLY A 1 92 ? -17.031 9.602 13 1 56.34 92 GLY A N 1
ATOM 703 C CA . GLY A 1 92 ? -16.672 10.922 12.492 1 56.34 92 GLY A CA 1
ATOM 704 C C . GLY A 1 92 ? -16.422 10.93 10.992 1 56.34 92 GLY A C 1
ATOM 705 O O . GLY A 1 92 ? -16.219 11.992 10.398 1 56.34 92 GLY A O 1
ATOM 706 N N . ILE A 1 93 ? -16.266 9.664 10.531 1 66.19 93 ILE A N 1
ATOM 707 C CA . ILE A 1 93 ? -16.125 9.711 9.078 1 66.19 93 ILE A CA 1
ATOM 708 C C . ILE A 1 93 ? -17.359 9.133 8.414 1 66.19 93 ILE A C 1
ATOM 710 O O . ILE A 1 93 ? -17.375 7.973 8.008 1 66.19 93 ILE A O 1
ATOM 714 N N . GLU A 1 94 ? -18.438 9.984 8.438 1 67.12 94 GLU A N 1
ATOM 715 C CA . GLU A 1 94 ? -19.641 9.586 7.73 1 67.12 94 GLU A CA 1
ATOM 716 C C . GLU A 1 94 ? -19.375 9.375 6.242 1 67.12 94 GLU A C 1
ATOM 718 O O . GLU A 1 94 ? -18.578 10.109 5.641 1 67.12 94 GLU A O 1
ATOM 723 N N . GLY A 1 95 ? -19.828 8.312 5.707 1 76.94 95 GLY A N 1
ATOM 724 C CA . GLY A 1 95 ? -19.719 8.086 4.277 1 76.94 95 GLY A CA 1
ATOM 725 C C . GLY A 1 95 ? -18.469 7.293 3.9 1 76.94 95 GLY A C 1
ATOM 726 O O . GLY A 1 95 ? -18.094 7.258 2.73 1 76.94 95 GLY A O 1
ATOM 727 N N . ALA A 1 96 ? -17.828 6.871 4.949 1 80.38 96 ALA A N 1
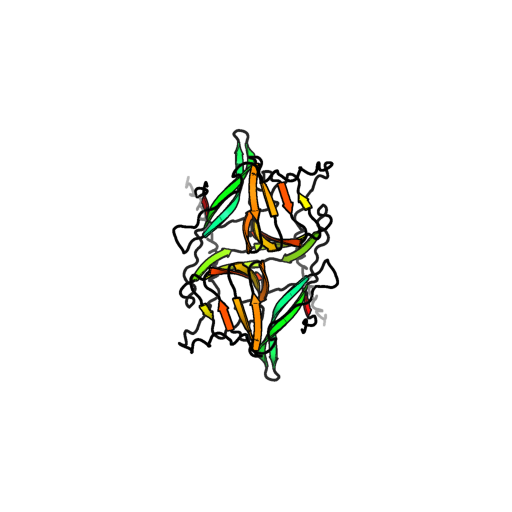ATOM 728 C CA . ALA A 1 96 ? -16.656 6.043 4.676 1 80.38 96 ALA A CA 1
ATOM 729 C C . ALA A 1 96 ? -16.781 4.676 5.348 1 80.38 96 ALA A C 1
ATOM 731 O O . ALA A 1 96 ? -17.5 4.531 6.34 1 80.38 96 ALA A O 1
ATOM 732 N N . SER A 1 97 ? -16.219 3.719 4.691 1 82.5 97 SER A N 1
ATOM 733 C CA . SER A 1 97 ? -16.031 2.414 5.324 1 82.5 97 SER A CA 1
ATOM 734 C C . SER A 1 97 ? -14.57 2.15 5.645 1 82.5 97 SER A C 1
ATOM 736 O O . SER A 1 97 ? -13.68 2.76 5.047 1 82.5 97 SER A O 1
ATOM 738 N N . LEU A 1 98 ? -14.359 1.301 6.609 1 86.44 98 LEU A N 1
ATOM 739 C CA . LEU A 1 98 ? -13.016 0.988 7.09 1 86.44 98 LEU A CA 1
ATOM 740 C C . LEU A 1 98 ? -12.758 -0.515 7.043 1 86.44 98 LEU A C 1
ATOM 742 O O . LEU A 1 98 ? -13.602 -1.307 7.469 1 86.44 98 LEU A O 1
ATOM 746 N N . VAL A 1 99 ? -11.594 -0.818 6.449 1 87.31 99 VAL A N 1
ATOM 747 C CA . VAL A 1 99 ? -11.102 -2.189 6.492 1 87.31 99 VAL A CA 1
ATOM 748 C C . VAL A 1 99 ? -9.852 -2.258 7.367 1 87.31 99 VAL A C 1
ATOM 750 O O . VAL A 1 99 ? -8.898 -1.5 7.16 1 87.31 99 VAL A O 1
ATOM 753 N N . GLY A 1 100 ? -9.875 -3.148 8.352 1 89.88 100 GLY A N 1
ATOM 754 C CA . GLY A 1 100 ? -8.672 -3.451 9.109 1 89.88 100 GLY A CA 1
ATOM 755 C C . GLY A 1 100 ? -7.867 -4.594 8.523 1 89.88 100 GLY A C 1
ATOM 756 O O . GLY A 1 100 ? -8.336 -5.73 8.477 1 89.88 100 GLY A O 1
ATOM 757 N N . TRP A 1 101 ? -6.641 -4.297 8.148 1 93.56 101 TRP A N 1
ATOM 758 C CA . TRP A 1 101 ? -5.812 -5.32 7.512 1 93.56 101 TRP A CA 1
ATOM 759 C C . TRP A 1 101 ? -5.027 -6.105 8.555 1 93.56 101 TRP A C 1
ATOM 761 O O . TRP A 1 101 ? -4.496 -7.18 8.258 1 93.56 101 TRP A O 1
ATOM 771 N N . GLY A 1 102 ? -4.906 -5.59 9.695 1 93.06 102 GLY A N 1
ATOM 772 C CA . GLY A 1 102 ? -4.066 -6.191 10.719 1 93.06 102 GLY A CA 1
ATOM 773 C C . GLY A 1 102 ? -2.623 -5.73 10.656 1 93.06 102 GLY A C 1
ATOM 774 O O . GLY A 1 102 ? -2.338 -4.641 10.164 1 93.06 102 GLY A O 1
ATOM 775 N N . ALA A 1 103 ? -1.797 -6.496 11.32 1 96.75 103 ALA A N 1
ATOM 776 C CA . ALA A 1 103 ? -0.375 -6.176 11.422 1 96.75 103 ALA A CA 1
ATOM 777 C C . ALA A 1 103 ? 0.426 -6.879 10.328 1 96.75 103 ALA A C 1
ATOM 779 O O . ALA A 1 103 ? -0.051 -7.84 9.719 1 96.75 103 ALA A O 1
ATOM 780 N N . PHE A 1 104 ? 1.576 -6.309 10.078 1 97.94 104 PHE A N 1
ATOM 781 C CA . PHE A 1 104 ? 2.496 -6.875 9.094 1 97.94 104 PHE A CA 1
ATOM 782 C C . PHE A 1 104 ? 3.885 -7.051 9.695 1 97.94 104 PHE A C 1
ATOM 784 O O . PHE A 1 104 ? 4.371 -6.176 10.414 1 97.94 104 PHE A O 1
ATOM 791 N N . ASP A 1 105 ? 4.531 -8.172 9.375 1 97.62 105 ASP A N 1
ATOM 792 C CA . ASP A 1 105 ? 5.859 -8.477 9.891 1 97.62 105 ASP A CA 1
ATOM 793 C C . ASP A 1 105 ? 6.934 -7.691 9.148 1 97.62 105 ASP A C 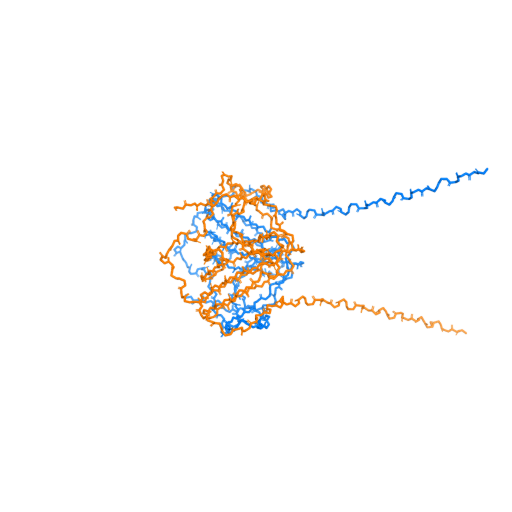1
ATOM 795 O O . ASP A 1 105 ? 7.969 -7.348 9.719 1 97.62 105 ASP A O 1
ATOM 799 N N . ALA A 1 106 ? 6.699 -7.504 7.906 1 94.25 106 ALA A N 1
ATOM 800 C CA . ALA A 1 106 ? 7.648 -6.8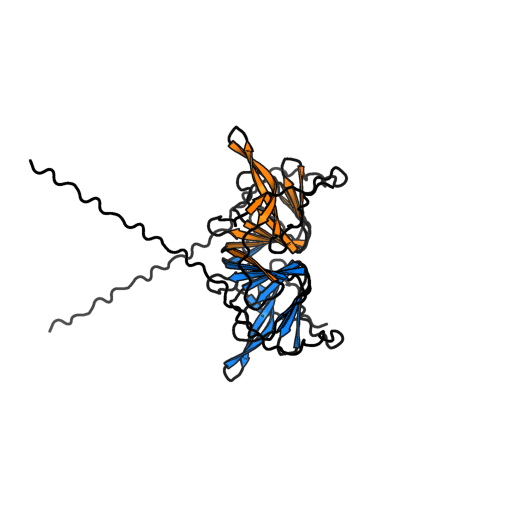05 7.043 1 94.25 106 ALA A CA 1
ATOM 801 C C . ALA A 1 106 ? 6.973 -6.305 5.773 1 94.25 106 ALA A C 1
ATOM 803 O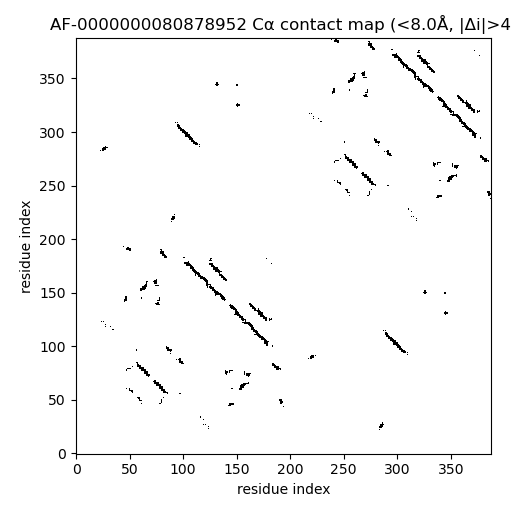 O . ALA A 1 106 ? 5.883 -6.77 5.418 1 94.25 106 ALA A O 1
ATOM 804 N N . ALA A 1 107 ? 7.586 -5.371 5.203 1 95.12 107 ALA A N 1
ATOM 805 C CA . ALA A 1 107 ? 7.164 -4.906 3.885 1 95.12 107 ALA A CA 1
ATOM 806 C C . ALA A 1 107 ? 8.367 -4.539 3.021 1 95.12 107 ALA A C 1
ATOM 808 O O . ALA A 1 107 ? 9.328 -3.943 3.51 1 95.12 107 ALA A O 1
ATOM 809 N N . TYR A 1 108 ? 8.258 -4.891 1.727 1 92.25 108 TYR A N 1
ATOM 810 C CA . TYR A 1 108 ? 9.312 -4.605 0.764 1 92.25 108 TYR A CA 1
ATOM 811 C C . TYR A 1 108 ? 8.742 -4.004 -0.513 1 92.25 108 TYR A C 1
ATOM 813 O O . TYR A 1 108 ? 7.766 -4.516 -1.063 1 92.25 108 TYR A O 1
ATOM 821 N N . GLN A 1 109 ? 9.336 -2.975 -0.85 1 92.56 109 GLN A N 1
ATOM 822 C CA . GLN A 1 109 ? 8.992 -2.348 -2.123 1 92.56 109 GLN A CA 1
ATOM 823 C C . GLN A 1 109 ? 10.039 -2.664 -3.189 1 92.56 109 GLN A C 1
ATOM 825 O O . GLN A 1 109 ? 11.234 -2.49 -2.965 1 92.56 109 GLN A O 1
ATOM 830 N N . TYR A 1 110 ? 9.555 -3.092 -4.316 1 90.94 110 TYR A N 1
ATOM 831 C CA . TYR A 1 110 ? 10.398 -3.336 -5.477 1 90.94 110 TYR A CA 1
ATOM 832 C C . TYR A 1 110 ? 10.227 -2.242 -6.523 1 90.94 110 TYR A C 1
ATOM 834 O O . TYR A 1 110 ? 9.094 -1.903 -6.887 1 90.94 110 TYR A O 1
ATOM 842 N N . ASP A 1 111 ? 11.32 -1.683 -6.922 1 89 111 ASP A N 1
ATOM 843 C CA . ASP A 1 111 ? 11.359 -0.754 -8.047 1 89 111 ASP A CA 1
ATOM 844 C C . ASP A 1 111 ? 12.094 -1.361 -9.242 1 89 111 ASP A C 1
ATOM 846 O O . ASP A 1 111 ? 13.32 -1.526 -9.203 1 89 111 ASP A O 1
ATOM 850 N N . PHE A 1 112 ? 11.297 -1.631 -10.258 1 89.19 112 PHE A N 1
ATOM 851 C CA . PHE A 1 112 ? 11.891 -2.229 -11.445 1 89.19 112 PHE A CA 1
ATOM 852 C C . PHE A 1 112 ? 12.328 -1.152 -12.43 1 89.19 112 PHE A C 1
ATOM 854 O O . PHE A 1 112 ? 11.492 -0.409 -12.953 1 89.19 112 PHE A O 1
ATOM 861 N N . HIS A 1 113 ? 13.594 -1.119 -12.727 1 87.5 113 HIS A N 1
ATOM 862 C CA . HIS A 1 113 ? 14.133 -0.095 -13.617 1 87.5 113 HIS A CA 1
ATOM 863 C C . HIS A 1 113 ? 14.141 -0.568 -15.062 1 87.5 113 HIS A C 1
ATOM 865 O O . HIS A 1 113 ? 14.367 0.226 -15.977 1 87.5 113 HIS A O 1
ATOM 871 N N . GLU A 1 114 ? 13.906 -1.83 -15.227 1 88.06 114 GLU A N 1
ATOM 872 C CA . GLU A 1 114 ? 13.703 -2.463 -16.531 1 88.06 114 GLU A CA 1
ATOM 873 C C . GLU A 1 114 ? 12.609 -3.525 -16.453 1 88.06 114 GLU A C 1
ATOM 875 O O . GLU A 1 114 ? 12.18 -3.912 -15.367 1 88.06 114 GLU A O 1
ATOM 880 N N . GLY A 1 115 ? 12.148 -3.857 -17.656 1 89.88 115 GLY A N 1
ATOM 881 C CA . GLY A 1 115 ? 11.234 -4.988 -17.656 1 89.88 115 GLY A CA 1
ATOM 882 C C . GLY A 1 115 ? 11.828 -6.234 -17.031 1 89.88 115 GLY A C 1
ATOM 883 O O . GLY A 1 115 ? 13.008 -6.527 -17.203 1 89.88 115 GLY A O 1
ATOM 884 N N . PHE A 1 116 ? 10.945 -6.875 -16.359 1 89.56 116 PHE A N 1
ATOM 885 C CA . PHE A 1 116 ? 11.461 -8.031 -15.641 1 89.56 116 PHE A CA 1
ATOM 886 C C . PHE A 1 116 ? 10.461 -9.18 -15.68 1 89.56 116 PHE A C 1
ATOM 888 O O . PHE A 1 116 ? 9.305 -9.023 -15.281 1 89.56 116 PHE A O 1
ATOM 895 N N . PHE A 1 117 ? 10.945 -10.266 -16.156 1 89.94 117 PHE A N 1
ATOM 896 C CA . PHE A 1 117 ? 10.148 -11.492 -16.125 1 89.94 117 PHE A CA 1
ATOM 897 C C . PHE A 1 117 ? 10.555 -12.359 -14.938 1 89.94 117 PHE A C 1
ATOM 899 O O . PHE A 1 117 ? 11.734 -12.641 -14.734 1 89.94 117 PHE A O 1
ATOM 906 N N . MET A 1 118 ? 9.562 -12.75 -14.133 1 89.25 118 MET A N 1
ATOM 907 C CA . MET A 1 118 ? 9.766 -13.703 -13.039 1 89.25 118 MET A CA 1
ATOM 908 C C . MET A 1 118 ? 9.328 -15.102 -13.453 1 89.25 118 MET A C 1
ATOM 910 O O . MET A 1 118 ? 8.148 -15.328 -13.719 1 89.25 118 MET A O 1
ATOM 914 N N . PRO A 1 119 ? 10.242 -15.984 -13.508 1 89.12 119 PRO A N 1
ATOM 915 C CA . PRO A 1 119 ? 9.875 -17.359 -13.836 1 89.12 119 PRO A CA 1
ATOM 916 C C . PRO A 1 119 ? 8.961 -18 -12.781 1 89.12 119 PRO A C 1
ATOM 918 O O . PRO A 1 119 ? 8.672 -17.375 -11.758 1 89.12 119 PRO A O 1
ATOM 921 N N . PRO A 1 120 ? 8.5 -19.219 -13.078 1 91.19 120 PRO A N 1
ATOM 922 C CA . PRO A 1 120 ? 7.598 -19.844 -12.109 1 91.19 120 PRO A CA 1
ATOM 923 C C . PRO A 1 120 ? 8.164 -19.844 -10.695 1 91.19 120 PRO A C 1
ATOM 925 O O . PRO A 1 120 ? 9.305 -20.266 -10.477 1 91.19 120 PRO A O 1
ATOM 928 N N . HIS A 1 121 ? 7.371 -19.391 -9.781 1 89.81 121 HIS A N 1
ATOM 929 C CA . HIS A 1 121 ? 7.762 -19.281 -8.375 1 89.81 121 HIS A CA 1
ATOM 930 C C . HIS A 1 121 ? 6.543 -19.188 -7.473 1 89.81 121 HIS A C 1
ATOM 932 O O . HIS A 1 121 ? 5.465 -18.766 -7.914 1 89.81 121 HIS A O 1
ATOM 938 N N . PRO A 1 122 ? 6.699 -19.609 -6.223 1 92.81 122 PRO A N 1
ATOM 939 C CA . PRO A 1 122 ? 5.648 -19.375 -5.23 1 92.81 122 PRO A CA 1
ATOM 940 C C . PRO A 1 122 ? 5.734 -17.984 -4.594 1 92.81 122 PRO A C 1
ATOM 942 O O . PRO A 1 122 ? 6.742 -17.297 -4.754 1 92.81 122 PRO A O 1
ATOM 945 N N . ALA A 1 123 ? 4.676 -17.547 -3.984 1 93 123 ALA A N 1
ATOM 946 C CA . ALA A 1 123 ? 4.824 -16.453 -3.039 1 93 123 ALA A CA 1
ATOM 947 C C . ALA A 1 123 ? 5.684 -16.859 -1.849 1 93 123 ALA A C 1
ATOM 949 O O . ALA A 1 123 ? 5.574 -17.984 -1.352 1 93 123 ALA A O 1
ATOM 950 N N . PRO A 1 124 ? 6.52 -15.977 -1.384 1 91.75 124 PRO A N 1
ATOM 951 C CA . PRO A 1 124 ? 7.363 -16.344 -0.241 1 91.75 124 PRO A CA 1
ATOM 952 C C . PRO A 1 124 ? 6.559 -16.547 1.041 1 91.75 124 PRO A C 1
ATOM 954 O O . PRO A 1 124 ? 6.801 -17.5 1.779 1 91.75 124 PRO A O 1
ATOM 957 N N . GLU A 1 125 ? 5.727 -15.68 1.364 1 96.06 125 GLU A N 1
ATOM 958 C CA . GLU A 1 125 ? 4.793 -15.656 2.486 1 96.06 125 GLU A CA 1
ATOM 959 C C . GLU A 1 125 ? 3.494 -14.953 2.107 1 96.06 125 GLU A C 1
ATOM 961 O O . GLU A 1 125 ? 3.459 -14.172 1.153 1 96.06 125 GLU A O 1
ATOM 966 N N . PRO A 1 126 ? 2.398 -15.297 2.873 1 98 126 PRO A N 1
ATOM 967 C CA . PRO A 1 126 ? 1.162 -14.57 2.576 1 98 126 PRO A CA 1
ATOM 968 C C . PRO A 1 126 ? 1.319 -13.055 2.715 1 98 126 PRO A C 1
ATOM 970 O O . PRO A 1 126 ? 1.824 -12.57 3.732 1 98 126 PRO A O 1
ATOM 973 N N . SER A 1 127 ? 0.86 -12.352 1.704 1 98.19 127 SER A N 1
ATOM 974 C CA . SER A 1 127 ? 1.069 -10.906 1.718 1 98.19 127 SER A CA 1
ATOM 975 C C . SER A 1 127 ? -0.075 -10.172 1.021 1 98.19 127 SER A C 1
ATOM 977 O O . SER A 1 127 ? -0.858 -10.789 0.295 1 98.19 127 SER A O 1
ATOM 979 N N . LEU A 1 128 ? -0.27 -8.953 1.396 1 98.44 128 LEU A N 1
ATOM 980 C CA . LEU A 1 128 ? -1.021 -7.953 0.645 1 98.44 128 LEU A CA 1
ATOM 981 C C . LEU A 1 128 ? -0.101 -7.164 -0.282 1 98.44 128 LEU A C 1
ATOM 983 O O . LEU A 1 128 ? 0.885 -6.574 0.168 1 98.44 128 LEU A O 1
ATOM 987 N N . VAL A 1 129 ? -0.392 -7.148 -1.577 1 98.56 129 VAL A N 1
ATOM 988 C CA . VAL A 1 129 ? 0.479 -6.484 -2.543 1 98.56 129 VAL A CA 1
ATOM 989 C C . VAL A 1 129 ? -0.212 -5.238 -3.092 1 98.56 129 VAL A C 1
ATOM 991 O O . VAL A 1 129 ? -1.395 -5.281 -3.439 1 98.56 129 VAL A O 1
ATOM 994 N N . LEU A 1 130 ? 0.511 -4.164 -3.16 1 98.31 130 LEU A N 1
ATOM 995 C CA . LEU A 1 130 ? -0.024 -2.912 -3.678 1 98.31 130 LEU A CA 1
ATOM 996 C C . LEU A 1 130 ? 0.846 -2.377 -4.809 1 98.31 130 LEU A C 1
ATOM 998 O O . LEU A 1 130 ? 2.07 -2.305 -4.68 1 98.31 130 LEU A O 1
ATOM 1002 N N . MET A 1 131 ? 0.23 -1.959 -5.895 1 98.31 131 MET A N 1
ATOM 1003 C CA . MET A 1 131 ? 0.883 -1.369 -7.059 1 98.31 131 MET A CA 1
ATOM 1004 C C . MET A 1 131 ? 0.93 0.151 -6.945 1 98.31 131 MET A C 1
ATOM 1006 O O . MET A 1 131 ? -0.104 0.796 -6.766 1 98.31 131 MET A O 1
ATOM 1010 N N . SER A 1 132 ? 2.123 0.674 -7.094 1 97.56 132 SER A N 1
ATOM 1011 C CA . SER A 1 132 ? 2.234 2.127 -7.027 1 97.56 132 SER A CA 1
ATOM 1012 C C . SER A 1 132 ? 2.469 2.729 -8.406 1 97.56 132 SER A C 1
ATOM 1014 O O . SER A 1 132 ? 2.076 3.867 -8.672 1 97.56 132 SER A O 1
ATOM 1016 N N . ALA A 1 133 ? 3.135 1.991 -9.227 1 96.19 133 ALA A N 1
ATOM 1017 C CA . ALA A 1 133 ? 3.449 2.467 -10.57 1 96.19 133 ALA A CA 1
ATOM 1018 C C . ALA A 1 133 ? 3.676 1.3 -11.523 1 96.19 133 ALA A C 1
ATOM 1020 O O . ALA A 1 133 ? 3.945 0.177 -11.094 1 96.19 133 ALA A O 1
ATOM 1021 N N . GLY A 1 134 ? 3.477 1.577 -12.82 1 97 134 GLY A N 1
ATOM 1022 C CA . GLY A 1 134 ? 3.801 0.6 -13.852 1 97 134 GLY A CA 1
ATOM 1023 C C . GLY A 1 134 ? 2.691 -0.41 -14.086 1 97 134 GLY A C 1
ATOM 1024 O O . GLY A 1 134 ? 1.525 -0.138 -13.789 1 97 134 GLY A O 1
ATOM 1025 N N . VAL A 1 135 ? 3.115 -1.52 -14.742 1 96.81 135 VAL A N 1
ATOM 1026 C CA . VAL A 1 135 ? 2.178 -2.572 -15.117 1 96.81 135 VAL A CA 1
ATOM 1027 C C . VAL A 1 135 ? 2.736 -3.934 -14.703 1 96.81 135 VAL A C 1
ATOM 1029 O O . VAL A 1 135 ? 3.928 -4.199 -14.875 1 96.81 135 VAL A O 1
ATOM 1032 N N . GLY A 1 136 ? 1.895 -4.715 -14.141 1 96.69 136 GLY A N 1
ATOM 1033 C CA . GLY A 1 136 ? 2.223 -6.102 -13.836 1 96.69 136 GLY A CA 1
ATOM 1034 C C . GLY A 1 136 ? 1.247 -7.09 -14.445 1 96.69 136 GLY A C 1
ATOM 1035 O O . GLY A 1 136 ? 0.045 -6.828 -14.508 1 96.69 136 GLY A O 1
ATOM 1036 N N . LEU A 1 137 ? 1.782 -8.18 -14.852 1 96.06 137 LEU A N 1
ATOM 1037 C CA . LEU A 1 137 ? 0.989 -9.312 -15.328 1 96.06 137 LEU A CA 1
ATOM 1038 C C . LEU A 1 137 ? 1.381 -10.594 -14.602 1 96.06 137 LEU A C 1
ATOM 1040 O O . LEU A 1 137 ? 2.516 -11.062 -14.727 1 96.06 137 LEU A O 1
ATOM 1044 N N . ILE A 1 138 ? 0.451 -11.109 -13.898 1 96.81 138 ILE A N 1
ATOM 1045 C CA . ILE A 1 138 ? 0.688 -12.367 -13.203 1 96.81 138 ILE A CA 1
ATOM 1046 C C . ILE A 1 138 ? -0.126 -13.477 -13.867 1 96.81 138 ILE A C 1
ATOM 1048 O O . ILE A 1 138 ? -1.334 -13.336 -14.07 1 96.81 138 ILE A O 1
ATOM 1052 N N . THR A 1 139 ? 0.564 -14.555 -14.156 1 94.94 139 THR A N 1
ATOM 1053 C CA . THR A 1 139 ? -0.074 -15.672 -14.836 1 94.94 139 THR A CA 1
ATOM 1054 C C . THR A 1 139 ? 0.01 -16.938 -14 1 94.94 139 THR A C 1
ATOM 1056 O O . THR A 1 139 ? 1.081 -17.297 -13.492 1 94.94 139 THR A O 1
ATOM 1059 N N . VAL A 1 140 ? -1.152 -17.578 -13.938 1 95.19 140 VAL A N 1
ATOM 1060 C CA . VAL A 1 140 ? -1.171 -18.859 -13.234 1 95.19 140 VAL A CA 1
ATOM 1061 C C . VAL A 1 140 ? -1.201 -20 -14.25 1 95.19 140 VAL A C 1
ATOM 1063 O O . VAL A 1 140 ? -1.409 -19.781 -15.445 1 95.19 140 VAL A O 1
ATOM 1066 N N . PRO A 1 141 ? -0.983 -21.234 -13.805 1 93.44 141 PRO A N 1
ATOM 1067 C CA . PRO A 1 141 ? -0.815 -22.359 -14.727 1 93.44 141 PRO A CA 1
ATOM 1068 C C . PRO A 1 141 ? -2.029 -22.562 -15.633 1 93.44 141 PRO A C 1
ATOM 1070 O O . PRO A 1 141 ? -1.89 -23.047 -16.766 1 93.44 141 PRO A O 1
ATOM 1073 N N . SER A 1 142 ? -3.186 -22.234 -15.227 1 91.06 142 SER A N 1
ATOM 1074 C CA . SER A 1 142 ? -4.379 -22.391 -16.062 1 91.06 142 SER A CA 1
ATOM 1075 C C . SER A 1 142 ? -4.324 -21.469 -17.281 1 91.06 142 SER A C 1
ATOM 1077 O O . SER A 1 142 ? -5.105 -21.625 -18.219 1 91.06 142 SER A O 1
ATOM 1079 N N . GLY A 1 143 ? -3.436 -20.453 -17.203 1 91.31 143 GLY A N 1
ATOM 1080 C CA . GLY A 1 143 ? -3.355 -19.453 -18.25 1 91.31 143 GLY A CA 1
ATOM 1081 C C . GLY A 1 143 ? -4.078 -18.156 -17.891 1 91.31 143 GLY A C 1
ATOM 1082 O O . GLY A 1 143 ? -3.955 -17.156 -18.609 1 91.31 143 GLY A O 1
ATOM 1083 N N . GLU A 1 144 ? -4.836 -18.219 -16.812 1 93.19 144 GLU A N 1
ATOM 1084 C CA . GLU A 1 144 ? -5.504 -17.016 -16.359 1 93.19 144 GLU A CA 1
ATOM 1085 C C . GLU A 1 144 ? -4.492 -15.945 -15.953 1 93.19 144 GLU A C 1
ATOM 1087 O O . GLU A 1 144 ? -3.439 -16.266 -15.391 1 93.19 144 GLU A O 1
ATOM 1092 N N . VAL A 1 145 ? -4.902 -14.633 -16.203 1 95.56 145 VAL A N 1
ATOM 1093 C CA . VAL A 1 145 ? -3.963 -13.539 -15.977 1 95.56 145 VAL A CA 1
ATOM 1094 C C . VAL A 1 145 ? -4.594 -12.5 -15.055 1 95.56 145 VAL A C 1
ATOM 1096 O O . VAL A 1 145 ? -5.773 -12.164 -15.203 1 95.56 145 VAL A O 1
ATOM 1099 N N . LEU A 1 146 ? -3.83 -12.062 -14.148 1 96.94 146 LEU A N 1
ATOM 1100 C CA . LEU A 1 146 ? -4.133 -10.867 -13.359 1 96.94 146 LEU A CA 1
ATOM 1101 C C . LEU A 1 146 ? -3.322 -9.672 -13.852 1 96.94 146 LEU A C 1
ATOM 1103 O O . LEU A 1 146 ? -2.096 -9.664 -13.734 1 96.94 146 LEU A O 1
ATOM 1107 N N . ARG A 1 147 ? -3.979 -8.703 -14.367 1 96.25 147 ARG A N 1
ATOM 1108 C CA . ARG A 1 147 ? -3.338 -7.465 -14.789 1 96.25 147 ARG A CA 1
ATOM 1109 C C . ARG A 1 147 ? -3.418 -6.406 -13.695 1 96.25 147 ARG A C 1
ATOM 1111 O O . ARG A 1 147 ? -4.484 -6.18 -13.125 1 96.25 147 ARG A O 1
ATOM 1118 N N . LEU A 1 148 ? -2.305 -5.785 -13.469 1 96.94 148 LEU A N 1
ATOM 1119 C CA . LEU A 1 148 ? -2.211 -4.828 -12.367 1 96.94 148 LEU A CA 1
ATOM 1120 C C . LEU A 1 148 ? -1.68 -3.486 -12.859 1 96.94 148 LEU A C 1
ATOM 1122 O O . LEU A 1 148 ? -0.808 -3.439 -13.727 1 96.94 148 LEU A O 1
ATOM 1126 N N . GLY A 1 149 ? -2.197 -2.426 -12.234 1 97.25 149 GLY A N 1
ATOM 1127 C CA . GLY A 1 149 ? -1.718 -1.066 -12.422 1 97.25 149 GLY A CA 1
ATOM 1128 C C . GLY A 1 149 ? -1.719 -0.251 -11.148 1 97.25 149 GLY A C 1
ATOM 1129 O O . GLY A 1 149 ? -2.012 -0.777 -10.07 1 97.25 149 GLY A O 1
ATOM 1130 N N . PRO A 1 150 ? -1.362 1.043 -11.328 1 97.38 150 PRO A N 1
ATOM 1131 C CA . PRO A 1 150 ? -1.287 1.883 -10.125 1 97.38 150 PRO A CA 1
ATOM 1132 C C . PRO A 1 150 ? -2.584 1.879 -9.32 1 97.38 150 PRO A C 1
ATOM 1134 O O . PRO A 1 150 ? -3.666 2.053 -9.883 1 97.38 150 PRO A O 1
ATOM 1137 N N . GLY A 1 151 ? -2.402 1.611 -8 1 97.5 151 GLY A N 1
ATOM 1138 C CA . GLY A 1 151 ? -3.541 1.623 -7.094 1 97.5 151 GLY A CA 1
ATOM 1139 C C . GLY A 1 151 ? -4.113 0.242 -6.836 1 97.5 151 GLY A C 1
ATOM 1140 O O . GLY A 1 151 ? -4.84 0.037 -5.859 1 97.5 151 GLY A O 1
ATOM 1141 N N . ASP A 1 152 ? -3.781 -0.726 -7.66 1 97.19 152 ASP A N 1
ATOM 1142 C CA . ASP A 1 152 ? -4.336 -2.066 -7.488 1 97.19 152 ASP A CA 1
ATOM 1143 C C . ASP A 1 152 ? -3.758 -2.744 -6.246 1 97.19 152 ASP A C 1
ATOM 1145 O O . ASP A 1 152 ? -2.59 -2.539 -5.906 1 97.19 152 ASP A O 1
ATOM 1149 N N . THR A 1 153 ? -4.637 -3.475 -5.629 1 97.25 153 THR A N 1
ATOM 1150 C CA . THR A 1 153 ? -4.297 -4.285 -4.465 1 97.25 153 THR A CA 1
ATOM 1151 C C . THR A 1 153 ? -4.754 -5.73 -4.66 1 97.25 153 THR A C 1
ATOM 1153 O O . THR A 1 153 ? -5.848 -5.973 -5.172 1 97.25 153 THR A O 1
ATOM 1156 N N . PHE A 1 154 ? -3.91 -6.676 -4.215 1 97.88 154 PHE A N 1
ATOM 1157 C CA . PHE A 1 154 ? -4.32 -8.078 -4.289 1 97.88 154 PHE A CA 1
ATOM 1158 C C . PHE A 1 154 ? -3.643 -8.898 -3.199 1 97.88 154 PHE A C 1
ATOM 1160 O O . PHE A 1 154 ? -2.645 -8.469 -2.619 1 97.88 154 PHE A O 1
ATOM 1167 N N . PHE A 1 155 ? -4.211 -10.055 -2.982 1 98.38 155 PHE A N 1
ATOM 1168 C CA . PHE A 1 155 ? -3.611 -11.008 -2.055 1 98.38 155 PHE A CA 1
ATOM 1169 C C . PHE A 1 155 ? -2.68 -11.969 -2.787 1 98.38 155 PHE A C 1
ATOM 1171 O O . PHE A 1 155 ? -3.035 -12.5 -3.838 1 98.38 155 PHE A O 1
ATOM 1178 N N . SER A 1 156 ? -1.526 -12.133 -2.264 1 98.38 156 SER A N 1
ATOM 1179 C CA . SER A 1 156 ? -0.585 -13.148 -2.713 1 98.38 156 SER A CA 1
ATOM 1180 C C . SER A 1 156 ? -0.35 -14.203 -1.631 1 98.38 156 SER A C 1
ATOM 1182 O O . SER A 1 156 ? 0.465 -14 -0.729 1 98.38 156 SER A O 1
ATOM 1184 N N . VAL A 1 157 ? -1.076 -15.367 -1.763 1 98.06 157 VAL A N 1
ATOM 1185 C CA . VAL A 1 157 ? -1.031 -16.297 -0.643 1 98.06 157 VAL A CA 1
ATOM 1186 C C . VAL A 1 157 ? -0.804 -17.719 -1.16 1 98.06 157 VAL A C 1
ATOM 1188 O O . VAL A 1 157 ? -0.895 -18.688 -0.401 1 98.06 157 VAL A O 1
ATOM 1191 N N . GLY A 1 158 ? -0.553 -17.844 -2.467 1 97.5 158 GLY A N 1
ATOM 1192 C CA . GLY A 1 158 ? -0.155 -19.125 -3.021 1 97.5 158 GLY A CA 1
ATOM 1193 C C . GLY A 1 158 ? 1.299 -19.469 -2.754 1 97.5 158 GLY A C 1
ATOM 1194 O O . GLY A 1 158 ? 2.137 -19.391 -3.654 1 97.5 158 GLY A O 1
ATOM 1195 N N . THR A 1 159 ? 1.623 -20.031 -1.603 1 96.31 159 THR A N 1
ATOM 1196 C CA . THR A 1 159 ? 3.002 -20.156 -1.145 1 96.31 159 THR A CA 1
ATOM 1197 C C . THR A 1 159 ? 3.588 -21.5 -1.545 1 96.31 159 THR A C 1
ATOM 1199 O O . THR A 1 159 ? 4.801 -21.703 -1.471 1 96.31 159 THR A O 1
ATOM 1202 N N . ASP A 1 160 ? 2.775 -22.406 -2.049 1 95.75 160 ASP A N 1
ATOM 1203 C CA . ASP A 1 160 ? 3.275 -23.734 -2.424 1 95.75 160 ASP A CA 1
ATOM 1204 C C . ASP A 1 160 ? 3.092 -23.984 -3.918 1 95.75 160 ASP A C 1
ATOM 1206 O O . ASP A 1 160 ? 3.615 -24.953 -4.457 1 95.75 160 ASP A O 1
ATOM 1210 N N . GLY A 1 161 ? 2.307 -23.172 -4.566 1 94.94 161 GLY A N 1
ATOM 1211 C CA . GLY A 1 161 ? 2.119 -23.266 -6.004 1 94.94 161 GLY A CA 1
ATOM 1212 C C . GLY A 1 161 ? 2.992 -22.297 -6.781 1 94.94 161 GLY A C 1
ATOM 1213 O O . GLY A 1 161 ? 3.707 -21.484 -6.191 1 94.94 161 GLY A O 1
ATOM 1214 N N . TRP A 1 162 ? 2.842 -22.438 -8.109 1 92.44 162 TRP A N 1
ATOM 1215 C CA . TRP A 1 162 ? 3.701 -21.578 -8.922 1 92.44 162 TRP A CA 1
ATOM 1216 C C . TRP A 1 162 ? 2.873 -20.594 -9.734 1 92.44 162 TRP A C 1
ATOM 1218 O O . TRP A 1 162 ? 1.731 -20.875 -10.102 1 92.44 162 TRP A O 1
ATOM 1228 N N . GLN A 1 163 ? 3.463 -19.453 -10.016 1 93.75 163 GLN A N 1
ATOM 1229 C CA . GLN A 1 163 ? 2.986 -18.438 -10.953 1 93.75 163 GLN A CA 1
ATOM 1230 C C . GLN A 1 163 ? 4.148 -17.766 -11.672 1 93.75 163 GLN A C 1
ATOM 1232 O O . GLN A 1 163 ? 5.297 -17.859 -11.234 1 93.75 163 GLN A O 1
ATOM 1237 N N . THR A 1 164 ? 3.842 -17.188 -12.758 1 93.25 164 THR A N 1
ATOM 1238 C CA . THR A 1 164 ? 4.812 -16.312 -13.391 1 93.25 164 THR A CA 1
ATOM 1239 C C . THR A 1 164 ? 4.348 -14.859 -13.32 1 93.25 164 THR A C 1
ATOM 1241 O O . THR A 1 164 ? 3.166 -14.586 -13.086 1 93.25 164 THR A O 1
ATOM 1244 N N . ALA A 1 165 ? 5.324 -13.945 -13.398 1 93.44 165 ALA A N 1
ATOM 1245 C CA . ALA A 1 165 ? 4.984 -12.531 -13.398 1 93.44 165 ALA A CA 1
ATOM 1246 C C . ALA A 1 165 ? 5.859 -11.758 -14.383 1 93.44 165 ALA A C 1
ATOM 1248 O O . ALA A 1 165 ? 7.016 -12.117 -14.609 1 93.44 165 ALA A O 1
ATOM 1249 N N . TRP A 1 166 ? 5.234 -10.82 -15.023 1 94.12 166 TRP A N 1
ATOM 1250 C CA . TRP A 1 166 ? 5.941 -9.82 -15.812 1 94.12 166 TRP A CA 1
ATOM 1251 C C . TRP A 1 166 ? 5.695 -8.422 -15.266 1 94.12 166 TRP A C 1
ATOM 1253 O O . TRP A 1 166 ? 4.551 -8.031 -15.023 1 94.12 166 TRP A O 1
ATOM 1263 N N . TRP A 1 167 ? 6.844 -7.723 -15.016 1 94.25 167 TRP A N 1
ATOM 1264 C CA . TRP A 1 167 ? 6.797 -6.34 -14.555 1 94.25 167 TRP A CA 1
ATOM 1265 C C . TRP A 1 167 ? 7.371 -5.391 -15.594 1 94.25 167 TRP A C 1
ATOM 1267 O O . TRP A 1 167 ? 8.508 -5.566 -16.047 1 94.25 167 TRP A O 1
ATOM 1277 N N . SER A 1 168 ? 6.633 -4.379 -15.922 1 94.62 168 SER A N 1
ATOM 1278 C CA . SER A 1 168 ? 7.113 -3.391 -16.875 1 94.62 168 SER A CA 1
ATOM 1279 C C . SER A 1 168 ? 8.18 -2.49 -16.266 1 94.62 168 SER A C 1
ATOM 1281 O O . SER A 1 168 ? 8.289 -2.404 -15.039 1 94.62 168 SER A O 1
ATOM 1283 N N . GLU A 1 169 ? 8.945 -1.902 -17.141 1 92.19 169 GLU A N 1
ATOM 1284 C CA . GLU A 1 169 ? 9.844 -0.848 -16.688 1 92.19 169 GLU A CA 1
ATOM 1285 C C . GLU A 1 169 ? 9.078 0.238 -15.938 1 92.19 169 GLU A C 1
ATOM 1287 O O . GLU A 1 169 ? 8 0.662 -16.359 1 92.19 169 GLU A O 1
ATOM 1292 N N . GLY A 1 170 ? 9.609 0.598 -14.711 1 91.81 170 GLY A N 1
ATOM 1293 C CA . GLY A 1 170 ? 9 1.667 -13.938 1 91.81 170 GLY A CA 1
ATOM 1294 C C . GLY A 1 170 ? 7.977 1.168 -12.938 1 91.81 170 GLY A C 1
ATOM 1295 O O . GLY A 1 170 ? 7.379 1.96 -12.203 1 91.81 170 GLY A O 1
ATOM 1296 N N . THR A 1 171 ? 7.867 -0.216 -12.883 1 94.94 171 THR A N 1
ATOM 1297 C CA . THR A 1 171 ? 6.93 -0.771 -11.914 1 94.94 171 THR A CA 1
ATOM 1298 C C . THR A 1 171 ? 7.453 -0.596 -10.492 1 94.94 171 THR A C 1
ATOM 1300 O O . THR A 1 171 ? 8.641 -0.805 -10.234 1 94.94 171 THR A O 1
ATOM 1303 N N . ARG A 1 172 ? 6.617 -0.103 -9.695 1 95.12 172 ARG A N 1
ATOM 1304 C CA . ARG A 1 172 ? 6.812 -0.074 -8.25 1 95.12 172 ARG A CA 1
ATOM 1305 C C . ARG A 1 172 ? 5.719 -0.864 -7.535 1 95.12 172 ARG A C 1
ATOM 1307 O O . ARG A 1 172 ? 4.535 -0.555 -7.668 1 95.12 172 ARG A O 1
ATOM 1314 N N . VAL A 1 173 ? 6.117 -1.859 -6.816 1 96.56 173 VAL A N 1
ATOM 1315 C CA . VAL A 1 173 ? 5.176 -2.74 -6.137 1 96.56 173 VAL A CA 1
ATOM 1316 C C . VAL A 1 173 ? 5.672 -3.039 -4.723 1 96.56 173 VAL A C 1
ATOM 1318 O O . VAL A 1 173 ? 6.875 -3.209 -4.508 1 96.56 173 VAL A O 1
ATOM 1321 N N . THR A 1 174 ? 4.734 -3.051 -3.789 1 96.38 174 THR A N 1
ATOM 1322 C CA . THR A 1 174 ? 5.086 -3.309 -2.398 1 96.38 174 THR A CA 1
ATOM 1323 C C . THR A 1 174 ? 4.379 -4.559 -1.883 1 96.38 174 THR A C 1
ATOM 1325 O O . THR A 1 174 ? 3.166 -4.707 -2.059 1 96.38 174 THR A O 1
ATOM 1328 N N . ASP A 1 175 ? 5.164 -5.426 -1.271 1 96.31 175 ASP A N 1
ATOM 1329 C CA . ASP A 1 175 ? 4.641 -6.586 -0.557 1 96.31 175 ASP A CA 1
ATOM 1330 C C . ASP A 1 175 ? 4.57 -6.316 0.945 1 96.31 175 ASP A C 1
ATOM 1332 O O . ASP A 1 175 ? 5.586 -6.043 1.583 1 96.31 175 ASP A O 1
ATOM 1336 N N . PHE A 1 176 ? 3.391 -6.438 1.478 1 97.88 176 PHE A N 1
ATOM 1337 C CA . PHE A 1 176 ? 3.191 -6.395 2.922 1 97.88 176 PHE A CA 1
ATOM 1338 C C . PHE A 1 176 ? 2.916 -7.789 3.471 1 97.88 176 PHE A C 1
ATOM 1340 O O . PHE A 1 176 ? 1.824 -8.336 3.283 1 97.88 176 PHE A O 1
ATOM 1347 N N . TYR A 1 177 ? 3.875 -8.289 4.203 1 97.94 177 TYR A N 1
ATOM 1348 C CA . TYR A 1 177 ? 3.738 -9.656 4.695 1 97.94 177 TYR A CA 1
ATOM 1349 C C . TYR A 1 177 ? 2.922 -9.695 5.984 1 97.94 177 TYR A C 1
ATOM 1351 O O . TYR A 1 177 ? 3.299 -9.078 6.98 1 97.94 177 TYR A O 1
ATOM 1359 N N . PHE A 1 178 ? 1.861 -10.422 5.938 1 98.12 178 PHE A N 1
ATOM 1360 C CA . PHE A 1 178 ? 0.95 -10.492 7.074 1 98.12 178 PHE A CA 1
ATOM 1361 C C . PHE A 1 178 ? 1.653 -11.07 8.297 1 98.12 178 PHE A C 1
ATOM 1363 O O . PHE A 1 178 ? 2.445 -12.008 8.18 1 98.12 178 PHE A O 1
ATOM 1370 N N . LYS A 1 179 ? 1.259 -10.516 9.367 1 98 179 LYS A N 1
ATOM 1371 C CA . LYS A 1 179 ? 1.81 -11.023 10.617 1 98 179 LYS A CA 1
ATOM 1372 C C . LYS A 1 179 ? 1.481 -12.508 10.805 1 98 179 LYS A C 1
ATOM 1374 O O . LYS A 1 179 ? 0.313 -12.898 10.758 1 98 179 LYS A O 1
ATOM 1379 N N . ASP A 1 180 ? 2.465 -13.32 11.008 1 97.31 180 ASP A N 1
ATOM 1380 C CA . ASP A 1 180 ? 2.357 -14.766 11.211 1 97.31 180 ASP A CA 1
ATOM 1381 C C . ASP A 1 180 ? 1.615 -15.43 10.055 1 97.31 180 ASP A C 1
ATOM 1383 O O . ASP A 1 180 ? 1.018 -16.5 10.227 1 97.31 180 ASP A O 1
ATOM 1387 N N . GLY A 1 181 ? 1.5 -14.742 8.992 1 96.56 181 GLY A N 1
ATOM 1388 C CA . GLY A 1 181 ? 0.862 -15.297 7.805 1 96.56 181 GLY A CA 1
ATOM 1389 C C . GLY A 1 181 ? -0.652 -15.297 7.887 1 96.56 181 GLY A C 1
ATOM 1390 O O . GLY A 1 181 ? -1.325 -15.906 7.055 1 96.56 181 GLY A O 1
ATOM 1391 N N . LYS A 1 182 ? -1.174 -14.617 8.836 1 94.38 182 LYS A N 1
ATOM 1392 C CA . LYS A 1 182 ? -2.621 -14.617 9.031 1 94.38 182 LYS A CA 1
ATOM 1393 C C . LYS A 1 182 ? -3.301 -13.617 8.102 1 94.38 182 LYS A C 1
ATOM 1395 O O . LYS A 1 182 ? -3.08 -12.406 8.211 1 94.38 182 LYS A O 1
ATOM 1400 N N . ILE A 1 183 ? -4.098 -14.141 7.262 1 94.12 183 ILE A N 1
ATOM 1401 C CA . ILE A 1 183 ? -4.801 -13.281 6.312 1 94.12 183 ILE A CA 1
ATOM 1402 C C . ILE A 1 183 ? -6.203 -12.969 6.84 1 94.12 183 ILE A C 1
ATOM 1404 O O . ILE A 1 183 ? -6.758 -13.734 7.629 1 94.12 183 ILE A O 1
ATOM 1408 N N . PRO A 1 184 ? -6.781 -11.898 6.41 1 92.38 184 PRO A N 1
ATOM 1409 C CA . PRO A 1 184 ? -8.133 -11.57 6.871 1 92.38 184 PRO A CA 1
ATOM 1410 C C . PRO A 1 184 ? -9.18 -12.586 6.41 1 92.38 184 PRO A C 1
ATOM 1412 O O . PRO A 1 184 ? -8.984 -13.258 5.395 1 92.38 184 PRO A O 1
ATOM 1415 N N . ASN A 1 185 ? -10.281 -12.609 7.188 1 92.06 185 ASN A N 1
ATOM 1416 C CA . ASN A 1 185 ? -11.406 -13.438 6.758 1 92.06 185 ASN A CA 1
ATOM 1417 C C . ASN A 1 185 ? -11.953 -12.977 5.414 1 92.06 185 ASN A C 1
ATOM 1419 O O . ASN A 1 185 ? -12.055 -11.773 5.156 1 92.06 185 ASN A O 1
ATOM 1423 N N . HIS A 1 186 ? -12.258 -14 4.656 1 93.94 186 HIS A N 1
ATOM 1424 C CA . HIS A 1 186 ? -12.75 -13.703 3.314 1 93.94 186 HIS A CA 1
ATOM 1425 C C . HIS A 1 186 ? -13.609 -14.836 2.777 1 93.94 186 HIS A C 1
ATOM 1427 O O . HIS A 1 186 ? -13.609 -15.945 3.328 1 93.94 186 HIS A O 1
ATOM 1433 N N . GLU A 1 187 ? -14.367 -14.445 1.746 1 93.62 187 GLU A N 1
ATOM 1434 C CA . GLU A 1 187 ? -15.125 -15.43 0.981 1 93.62 187 GLU A CA 1
ATOM 1435 C C . GLU A 1 187 ? -14.859 -15.297 -0.514 1 93.62 187 GLU A C 1
ATOM 1437 O O . GLU A 1 187 ? -14.844 -14.188 -1.052 1 93.62 187 GLU A O 1
ATOM 1442 N N . ALA A 1 188 ? -14.625 -16.484 -1.108 1 96 188 ALA A N 1
ATOM 1443 C CA . ALA A 1 188 ? -14.477 -16.453 -2.561 1 96 188 ALA A CA 1
ATOM 1444 C C . ALA A 1 188 ? -15.805 -16.156 -3.242 1 96 188 ALA A C 1
ATOM 1446 O O . ALA A 1 188 ? -16.828 -16.766 -2.912 1 96 188 ALA A O 1
ATOM 1447 N N . VAL A 1 189 ? -15.781 -15.211 -4.195 1 95.88 189 VAL A N 1
ATOM 1448 C CA . VAL A 1 189 ? -17 -14.891 -4.938 1 95.88 189 VAL A CA 1
ATOM 1449 C C . VAL A 1 189 ? -16.781 -15.172 -6.422 1 95.88 189 VAL A C 1
ATOM 1451 O O . VAL A 1 189 ? -15.648 -15.352 -6.871 1 95.88 189 VAL A O 1
ATOM 1454 N N . GLN A 1 190 ? -17.828 -15.227 -7.156 1 93.19 190 GLN A N 1
ATOM 1455 C CA . GLN A 1 190 ? -17.766 -15.562 -8.57 1 93.19 190 GLN A CA 1
ATOM 1456 C C . GLN A 1 190 ? -17.078 -14.453 -9.367 1 93.19 190 GLN A C 1
ATOM 1458 O O . GLN A 1 190 ? -17.344 -13.273 -9.156 1 93.19 190 GLN A O 1
ATOM 1463 N N . LYS A 1 191 ? -16.266 -14.891 -10.297 1 91.69 191 LYS A N 1
ATOM 1464 C CA . LYS A 1 191 ? -15.609 -13.969 -11.227 1 91.69 191 LYS A CA 1
ATOM 1465 C C . LYS A 1 191 ? -16.609 -13.383 -12.211 1 91.69 191 LYS A C 1
ATOM 1467 O O . LYS A 1 191 ? -17.672 -13.961 -12.445 1 91.69 191 LYS A O 1
ATOM 1472 N N . THR A 1 192 ? -16.234 -12.172 -12.609 1 82.69 192 THR A N 1
ATOM 1473 C CA . THR A 1 192 ? -17.094 -11.586 -13.633 1 82.69 192 THR A CA 1
ATOM 1474 C C . THR A 1 192 ? -16.703 -12.094 -15.023 1 82.69 192 THR A C 1
ATOM 1476 O O . THR A 1 192 ? -15.516 -12.133 -15.367 1 82.69 192 THR A O 1
ATOM 1479 N N . THR A 1 193 ? -17.438 -12.812 -15.742 1 61.97 193 THR A N 1
ATOM 1480 C CA . THR A 1 193 ? -17.219 -13.273 -17.109 1 61.97 193 THR A CA 1
ATOM 1481 C C . THR A 1 193 ? -17.75 -12.25 -18.109 1 61.97 193 THR A C 1
ATOM 1483 O O . THR A 1 193 ? -18.812 -11.648 -17.891 1 61.97 193 THR A O 1
ATOM 1486 N N . HIS A 1 194 ? -16.844 -11.562 -18.906 1 52.44 194 HIS A N 1
ATOM 1487 C CA . HIS A 1 194 ? -17.5 -10.953 -20.062 1 52.44 194 HIS A CA 1
ATOM 1488 C C . HIS A 1 194 ? -17.641 -11.945 -21.203 1 52.44 194 HIS A C 1
ATOM 1490 O O . HIS A 1 194 ? -16.812 -12.859 -21.344 1 52.44 194 HIS A O 1
ATOM 1496 N N . MET B 1 1 ? -4.93 -49.156 52.719 1 23.94 1 MET B N 1
ATOM 1497 C CA . MET B 1 1 ? -4.426 -48.938 51.375 1 23.94 1 MET B CA 1
ATOM 1498 C C . MET B 1 1 ? -5.043 -47.656 50.781 1 23.94 1 MET B C 1
ATOM 1500 O O . MET B 1 1 ? -6.207 -47.656 50.406 1 23.94 1 MET B O 1
ATOM 1504 N N . LYS B 1 2 ? -4.68 -46.469 51.375 1 30.67 2 LYS B N 1
ATOM 1505 C CA . LYS B 1 2 ? -5.125 -45.094 51.125 1 30.67 2 LYS B CA 1
ATOM 1506 C C . LYS B 1 2 ? -4.781 -44.656 49.688 1 30.67 2 LYS B C 1
ATOM 1508 O O . LYS B 1 2 ? -3.621 -44.719 49.281 1 30.67 2 LYS B O 1
ATOM 1513 N N . ILE B 1 3 ? -5.734 -44.75 48.781 1 27.89 3 ILE B N 1
ATOM 1514 C CA . ILE B 1 3 ? -5.641 -44.438 47.344 1 27.89 3 ILE B CA 1
ATOM 1515 C C . ILE B 1 3 ? -5.379 -42.938 47.188 1 27.89 3 ILE B C 1
ATOM 1517 O O . ILE B 1 3 ? -6.023 -42.125 47.812 1 27.89 3 ILE B O 1
ATOM 1521 N N . ALA B 1 4 ? -4.262 -42.531 46.594 1 28.64 4 ALA B N 1
ATOM 1522 C CA . ALA B 1 4 ? -3.549 -41.312 46.156 1 28.64 4 ALA B CA 1
ATOM 1523 C C . ALA B 1 4 ? -4.348 -40.562 45.094 1 28.64 4 ALA B C 1
ATOM 1525 O O . ALA B 1 4 ? -4.484 -41.062 43.969 1 28.64 4 ALA B O 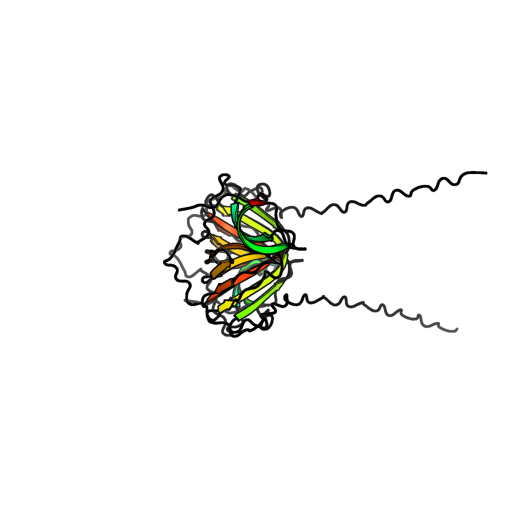1
ATOM 1526 N N . LEU B 1 5 ? -5.539 -40.156 45.188 1 32.34 5 LEU B N 1
ATOM 1527 C CA . LEU B 1 5 ? -6.078 -39.562 43.969 1 32.34 5 LEU B CA 1
ATOM 1528 C C . LEU B 1 5 ? -5.277 -38.312 43.562 1 32.34 5 LEU B C 1
ATOM 1530 O O . LEU B 1 5 ? -5.051 -37.438 44.406 1 32.34 5 LEU B O 1
ATOM 1534 N N . PRO B 1 6 ? -4.426 -38.438 42.531 1 34.16 6 PRO B N 1
ATOM 1535 C CA . PRO B 1 6 ? -3.605 -37.281 42.094 1 34.16 6 PRO B CA 1
ATOM 1536 C C . PRO B 1 6 ? -4.441 -36.094 41.688 1 34.16 6 PRO B C 1
ATOM 1538 O O . PRO B 1 6 ? -5.559 -36.219 41.188 1 34.16 6 PRO B O 1
ATOM 1541 N N . LEU B 1 7 ? -4.418 -34.969 42.438 1 31.89 7 LEU B N 1
ATOM 1542 C CA . LEU B 1 7 ? -5.031 -33.656 42.188 1 31.89 7 LEU B CA 1
ATOM 1543 C C . LEU B 1 7 ? -4.578 -33.125 40.812 1 31.89 7 LEU B C 1
ATOM 1545 O O . LEU B 1 7 ? -3.379 -32.969 40.594 1 31.89 7 LEU B O 1
ATOM 1549 N N . VAL B 1 8 ? -5.332 -33.406 39.781 1 29.23 8 VAL B N 1
ATOM 1550 C CA . VAL B 1 8 ? -5.109 -32.812 38.438 1 29.23 8 VAL B CA 1
ATOM 1551 C C . VAL B 1 8 ? -5.094 -31.297 38.562 1 29.23 8 VAL B C 1
ATOM 1553 O O . VAL B 1 8 ? -6.039 -30.703 39.062 1 29.23 8 VAL B O 1
ATOM 1556 N N . ALA B 1 9 ? -3.91 -30.688 38.688 1 28.27 9 ALA B N 1
ATOM 1557 C CA . ALA B 1 9 ? -3.719 -29.234 38.594 1 28.27 9 ALA B CA 1
ATOM 1558 C C . ALA B 1 9 ? -4.328 -28.672 37.344 1 28.27 9 ALA B C 1
ATOM 1560 O O . ALA B 1 9 ? -4.023 -29.141 36.219 1 28.27 9 ALA B O 1
ATOM 1561 N N . LEU B 1 10 ? -5.562 -28.203 37.406 1 29.36 10 LEU B N 1
ATOM 1562 C CA . LEU B 1 10 ? -6.188 -27.422 36.344 1 29.36 10 LEU B CA 1
ATOM 1563 C C . LEU B 1 10 ? -5.27 -26.297 35.875 1 29.36 10 LEU B C 1
ATOM 1565 O O . LEU B 1 10 ? -4.926 -25.406 36.688 1 29.36 10 LEU B O 1
ATOM 1569 N N . LEU B 1 11 ? -4.422 -26.625 34.969 1 31.11 11 LEU B N 1
ATOM 1570 C CA . LEU B 1 11 ? -3.701 -25.562 34.312 1 31.11 11 LEU B CA 1
ATOM 1571 C C . LEU B 1 11 ? -4.668 -24.578 33.656 1 31.11 11 LEU B C 1
ATOM 1573 O O . LEU B 1 11 ? -5.496 -24.953 32.844 1 31.11 11 LEU B O 1
ATOM 1577 N N . THR B 1 12 ? -5.078 -23.594 34.438 1 30.61 12 THR B N 1
ATOM 1578 C CA . THR B 1 12 ? -5.82 -22.469 33.875 1 30.61 12 THR B CA 1
ATOM 1579 C C . THR B 1 12 ? -5.07 -21.891 32.688 1 30.61 12 THR B C 1
ATOM 1581 O O . THR B 1 12 ? -3.865 -21.641 32.75 1 30.61 12 THR B O 1
ATOM 1584 N N . CYS B 1 13 ? -5.43 -22.359 31.469 1 32.78 13 CYS B N 1
ATOM 1585 C CA . CYS B 1 13 ? -4.973 -21.703 30.234 1 32.78 13 CYS B CA 1
ATOM 1586 C C . CYS B 1 13 ? -5.258 -20.219 30.266 1 32.78 13 CYS B C 1
ATOM 1588 O O . CYS B 1 13 ? -6.406 -19.797 30.438 1 32.78 13 CYS B O 1
ATOM 1590 N N . SER B 1 14 ? -4.34 -19.422 30.766 1 30.75 14 SER B N 1
ATOM 1591 C CA . SER B 1 14 ? -4.465 -17.969 30.625 1 30.75 14 SER B CA 1
ATOM 1592 C C . SER B 1 14 ? -4.758 -17.562 29.188 1 30.75 14 SER B C 1
ATOM 1594 O O . SER B 1 14 ? -3.988 -17.891 28.281 1 30.75 14 SER B O 1
ATOM 1596 N N . ALA B 1 15 ? -6.031 -17.438 28.828 1 29.95 15 ALA B N 1
ATOM 1597 C CA . ALA B 1 15 ? -6.414 -16.781 27.578 1 29.95 15 ALA B CA 1
ATOM 1598 C C . ALA B 1 15 ? -5.73 -15.422 27.438 1 29.95 15 ALA B C 1
ATOM 1600 O O . ALA B 1 15 ? -5.93 -14.531 28.266 1 29.95 15 ALA B O 1
ATOM 1601 N N . THR B 1 16 ? -4.531 -15.391 26.969 1 30.5 16 THR B N 1
ATOM 1602 C CA . THR B 1 16 ? -4.004 -14.094 26.547 1 30.5 16 THR B CA 1
ATOM 1603 C C . THR B 1 16 ? -5.023 -13.336 25.703 1 30.5 16 THR B C 1
ATOM 1605 O O . THR B 1 16 ? -5.5 -13.852 24.688 1 30.5 16 THR B O 1
ATOM 1608 N N . ALA B 1 17 ? -5.863 -12.531 26.25 1 27.47 17 ALA B N 1
ATOM 1609 C CA . ALA B 1 17 ? -6.734 -11.609 25.516 1 27.47 17 ALA B CA 1
ATOM 1610 C C . ALA B 1 17 ? -5.977 -10.922 24.391 1 27.47 17 ALA B C 1
ATOM 1612 O O . ALA B 1 17 ? -4.902 -10.352 24.609 1 27.47 17 ALA B O 1
ATOM 1613 N N . ALA B 1 18 ? -6.062 -11.398 23.219 1 30.86 18 ALA B N 1
ATOM 1614 C CA . ALA B 1 18 ? -5.652 -10.609 22.062 1 30.86 18 ALA B CA 1
ATOM 1615 C C . ALA B 1 18 ? -6.082 -9.148 22.203 1 30.86 18 ALA B C 1
ATOM 1617 O O . ALA B 1 18 ? -7.273 -8.859 22.344 1 30.86 18 ALA B O 1
ATOM 1618 N N . LEU B 1 19 ? -5.316 -8.281 22.797 1 27.17 19 LEU B N 1
ATOM 1619 C CA . LEU B 1 19 ? -5.586 -6.844 22.781 1 27.17 19 LEU B CA 1
ATOM 1620 C C . LEU B 1 19 ? -6.043 -6.398 21.406 1 27.17 19 LEU B C 1
ATOM 1622 O O . LEU B 1 19 ? -5.262 -6.406 20.453 1 27.17 19 LEU B O 1
ATOM 1626 N N . VAL B 1 20 ? -7.297 -6.488 21.141 1 30.34 20 VAL B N 1
ATOM 1627 C CA . VAL B 1 20 ? -7.887 -5.828 19.984 1 30.34 20 VAL B CA 1
ATOM 1628 C C . VAL B 1 20 ? -7.441 -4.367 19.938 1 30.34 20 VAL B C 1
ATOM 1630 O O . VAL B 1 20 ? -7.762 -3.584 20.828 1 30.34 20 VAL B O 1
ATOM 1633 N N . HIS B 1 21 ? -6.258 -4.031 19.422 1 36.03 21 HIS B N 1
ATOM 1634 C CA . HIS B 1 21 ? -5.902 -2.635 19.188 1 36.03 21 HIS B CA 1
ATOM 1635 C C . HIS B 1 21 ? -7.066 -1.871 18.562 1 36.03 21 HIS B C 1
ATOM 1637 O O . HIS B 1 21 ? -7.59 -2.271 17.531 1 36.03 21 HIS B O 1
ATOM 1643 N N . HIS B 1 22 ? -7.828 -1.114 19.359 1 44.28 22 HIS B N 1
ATOM 1644 C CA . HIS B 1 22 ? -8.875 -0.199 18.922 1 44.28 22 HIS B CA 1
ATOM 1645 C C . HIS B 1 22 ? -8.352 0.743 17.844 1 44.28 22 HIS B C 1
ATOM 1647 O O . HIS B 1 22 ? -7.172 1.104 17.844 1 44.28 22 HIS B O 1
ATOM 1653 N N . PRO B 1 23 ? -9.047 0.787 16.766 1 43.5 23 PRO B N 1
ATOM 1654 C CA . PRO B 1 23 ? -8.656 1.824 15.812 1 43.5 23 PRO B CA 1
ATOM 1655 C C . PRO B 1 23 ? -8.375 3.168 16.484 1 43.5 23 PRO B C 1
ATOM 1657 O O . PRO B 1 23 ? -8.938 3.471 17.531 1 43.5 23 PRO B O 1
ATOM 1660 N N . PRO B 1 24 ? -7.305 3.758 16.312 1 42.09 24 PRO B N 1
ATOM 1661 C CA . PRO B 1 24 ? -7.035 5.066 16.906 1 42.09 24 PRO B CA 1
ATOM 1662 C C . PRO B 1 24 ? -8.234 6.012 16.828 1 42.09 24 PRO B C 1
ATOM 1664 O O . PRO B 1 24 ? -9.008 5.945 15.867 1 42.09 24 PRO B O 1
ATOM 1667 N N . SER B 1 25 ? -8.727 6.379 18.016 1 40.12 25 SER B N 1
ATOM 1668 C CA . SER B 1 25 ? -9.789 7.375 18.125 1 40.12 25 SER B CA 1
ATOM 1669 C C . SER B 1 25 ? -9.516 8.586 17.25 1 40.12 25 SER B C 1
ATOM 1671 O O . SER B 1 25 ? -8.516 9.289 17.438 1 40.12 25 SER B O 1
ATOM 1673 N N . LEU B 1 26 ? -10.055 8.531 16.094 1 40.47 26 LEU B N 1
ATOM 1674 C CA . LEU B 1 26 ? -10.07 9.781 15.336 1 40.47 26 LEU B CA 1
ATOM 1675 C C . LEU B 1 26 ? -11.023 10.781 15.977 1 40.47 26 LEU B C 1
ATOM 1677 O O . LEU B 1 26 ? -12.242 10.602 15.93 1 40.47 26 LEU B O 1
ATOM 1681 N N . VAL B 1 27 ? -10.812 11.305 17.219 1 34.69 27 VAL B N 1
ATOM 1682 C CA . VAL B 1 27 ? -11.664 12.344 17.781 1 34.69 27 VAL B CA 1
ATOM 1683 C C . VAL B 1 27 ? -11.812 13.492 16.781 1 34.69 27 VAL B C 1
ATOM 1685 O O . VAL B 1 27 ? -10.852 14.211 16.5 1 34.69 27 VAL B O 1
ATOM 1688 N N . TYR B 1 28 ? -12.844 13.344 15.938 1 35 28 TYR B N 1
ATOM 1689 C CA . TYR B 1 28 ? -13.188 14.484 15.102 1 35 28 TYR B CA 1
ATOM 1690 C C . TYR B 1 28 ? -14.062 15.469 15.859 1 35 28 TYR B C 1
ATOM 1692 O O . TYR B 1 28 ? -15.125 15.109 16.359 1 35 28 TYR B O 1
ATOM 1700 N N . GLN B 1 29 ? -13.594 16.469 16.531 1 29.84 29 GLN B N 1
ATOM 1701 C CA . GLN B 1 29 ? -14.43 17.516 17.094 1 29.84 29 GLN B CA 1
ATOM 1702 C C . GLN B 1 29 ? -15.305 18.156 16.016 1 29.84 29 GLN B C 1
ATOM 1704 O O . GLN B 1 29 ? -14.812 18.547 14.953 1 29.84 29 GLN B O 1
ATOM 1709 N N . GLY B 1 30 ? -16.578 17.859 15.875 1 30.19 30 GLY B N 1
ATOM 1710 C CA . GLY B 1 30 ? -17.656 18.344 15.039 1 30.19 30 GLY B CA 1
ATOM 1711 C C . GLY B 1 30 ? -17.75 19.859 14.984 1 30.19 30 GLY B C 1
ATOM 1712 O O . GLY B 1 30 ? -18.75 20.453 15.414 1 30.19 30 GLY B O 1
ATOM 1713 N N . SER B 1 31 ? -16.812 20.75 15.055 1 30.19 31 SER B N 1
ATOM 1714 C CA . SER B 1 31 ? -17.25 22.125 14.836 1 30.19 31 SER B CA 1
ATOM 1715 C C . SER B 1 31 ? -18 22.266 13.508 1 30.19 31 SER B C 1
ATOM 1717 O O . SER B 1 31 ? -17.734 21.516 12.562 1 30.19 31 SER B O 1
ATOM 1719 N N . PRO B 1 32 ? -19.141 23.016 13.492 1 31.89 32 PRO B N 1
ATOM 1720 C CA . PRO B 1 32 ? -19.875 23.297 12.258 1 31.89 32 PRO B CA 1
ATOM 1721 C C . PRO B 1 32 ? -18.938 23.656 11.094 1 31.89 32 PRO B C 1
ATOM 1723 O O . PRO B 1 32 ? -18.094 24.547 11.227 1 31.89 32 PRO B O 1
ATOM 1726 N N . HIS B 1 33 ? -18.547 22.75 10.367 1 34.88 33 HIS B N 1
ATOM 1727 C CA . HIS B 1 33 ? -17.5 22.641 9.352 1 34.88 33 HIS B CA 1
ATOM 1728 C C . HIS B 1 33 ? -17.703 23.656 8.234 1 34.88 33 HIS B C 1
ATOM 1730 O O . HIS B 1 33 ? -18.719 23.625 7.535 1 34.88 33 HIS B O 1
ATOM 1736 N N . ARG B 1 34 ? -17.453 24.922 8.469 1 32.84 34 ARG B N 1
ATOM 1737 C CA . ARG B 1 34 ? -17.359 25.734 7.262 1 32.84 34 ARG B CA 1
ATOM 1738 C C . ARG B 1 34 ? -16.641 24.969 6.145 1 32.84 34 ARG B C 1
ATOM 1740 O O . ARG B 1 34 ? -15.531 24.484 6.336 1 32.84 34 ARG B O 1
ATOM 1747 N N . ARG B 1 35 ? -17.359 24.359 5.254 1 35.44 35 ARG B N 1
ATOM 1748 C CA . ARG B 1 35 ? -16.797 23.797 4.027 1 35.44 35 ARG B CA 1
ATOM 1749 C C . ARG B 1 35 ? -15.656 24.656 3.502 1 35.44 35 ARG B C 1
ATOM 1751 O O . ARG B 1 35 ? -15.852 25.844 3.229 1 35.44 35 ARG B O 1
ATOM 1758 N N . PRO B 1 36 ? -14.398 24.484 3.912 1 34.72 36 PRO B N 1
ATOM 1759 C CA . PRO B 1 36 ? -13.547 25.422 3.17 1 34.72 36 PRO B CA 1
ATOM 1760 C C . PRO B 1 36 ? -13.906 25.5 1.688 1 34.72 36 PRO B C 1
ATOM 1762 O O . PRO B 1 36 ? -14.422 24.531 1.123 1 34.72 36 PRO B O 1
ATOM 1765 N N . GLY B 1 37 ? -14.281 26.578 1.154 1 33.41 37 GLY B N 1
ATOM 1766 C CA . GLY B 1 37 ? -14.383 26.75 -0.285 1 33.41 37 GLY B CA 1
ATOM 1767 C C . GLY B 1 37 ? -13.375 25.938 -1.063 1 33.41 37 GLY B C 1
ATOM 1768 O O . GLY B 1 37 ? -12.383 25.453 -0.499 1 33.41 37 GLY B O 1
ATOM 1769 N N . GLU B 1 38 ? -13.844 25.219 -2.154 1 39.66 38 GLU B N 1
ATOM 1770 C CA . GLU B 1 38 ? -12.875 24.625 -3.074 1 39.66 38 GLU B CA 1
ATOM 1771 C C . GLU B 1 38 ? -11.578 25.438 -3.102 1 39.66 38 GLU B C 1
ATOM 1773 O O . GLU B 1 38 ? -11.617 26.672 -3.238 1 39.66 38 GLU B O 1
ATOM 1778 N N . PRO B 1 39 ? -10.578 24.953 -2.395 1 37.44 39 PRO B N 1
ATOM 1779 C CA . PRO B 1 39 ? -9.367 25.766 -2.576 1 37.44 39 PRO B CA 1
ATOM 1780 C C . PRO B 1 39 ? -9.219 26.297 -4 1 37.44 39 PRO B C 1
ATOM 1782 O O . PRO B 1 39 ? -9.617 25.625 -4.957 1 37.44 39 PRO B O 1
ATOM 1785 N N . ASP B 1 40 ? -9.312 27.547 -4.219 1 37.19 40 ASP B N 1
ATOM 1786 C CA . ASP B 1 40 ? -8.945 28.141 -5.5 1 37.19 40 ASP B CA 1
ATOM 1787 C C . ASP B 1 40 ? -7.598 27.609 -5.984 1 37.19 40 ASP B C 1
ATOM 1789 O O . ASP B 1 40 ? -6.547 28 -5.457 1 37.19 40 ASP B O 1
ATOM 1793 N N . TYR B 1 41 ? -7.625 26.469 -6.621 1 39.66 41 TYR B N 1
ATOM 1794 C CA . TYR B 1 41 ? -6.445 25.859 -7.227 1 39.66 41 TYR B CA 1
ATOM 1795 C C . TYR B 1 41 ? -5.77 26.828 -8.188 1 39.66 41 TYR B C 1
ATOM 1797 O O . TYR B 1 41 ? -4.746 26.5 -8.797 1 39.66 41 TYR B O 1
ATOM 1805 N N . THR B 1 42 ? -6.461 27.719 -8.711 1 40.12 42 THR B N 1
ATOM 1806 C CA . THR B 1 42 ? -5.828 28.641 -9.648 1 40.12 42 THR B CA 1
ATOM 1807 C C . THR B 1 42 ? -4.684 29.391 -8.984 1 40.12 42 THR B C 1
ATOM 1809 O O . THR B 1 42 ? -3.941 30.125 -9.648 1 40.12 42 THR B O 1
ATOM 1812 N N . ALA B 1 43 ? -4.855 29.688 -7.766 1 40.66 43 ALA B N 1
ATOM 1813 C CA . ALA B 1 43 ? -3.762 30.531 -7.305 1 40.66 43 ALA B CA 1
ATOM 1814 C C . ALA B 1 43 ? -2.434 29.781 -7.336 1 40.66 43 ALA B C 1
ATOM 1816 O O . ALA B 1 43 ? -2.408 28.562 -7.465 1 40.66 43 ALA B O 1
ATOM 1817 N N . GLN B 1 44 ? -1.241 30.188 -6.531 1 42.59 44 GLN B N 1
ATOM 1818 C CA . GLN B 1 44 ? 0.191 29.922 -6.457 1 42.59 44 GLN B CA 1
ATOM 1819 C C . GLN B 1 44 ? 0.466 28.422 -6.312 1 42.59 44 GLN B C 1
ATOM 1821 O O . GLN B 1 44 ? -0.401 27.672 -5.875 1 42.59 44 GLN B O 1
ATOM 1826 N N . ASP B 1 45 ? 1.636 27.984 -6.926 1 54.28 45 ASP B N 1
ATOM 1827 C CA . ASP B 1 45 ? 2.533 26.828 -6.926 1 54.28 45 ASP B CA 1
ATOM 1828 C C . ASP B 1 45 ? 2.643 26.219 -5.531 1 54.28 45 ASP B C 1
ATOM 1830 O O . ASP B 1 45 ? 3.742 26.078 -4.992 1 54.28 45 ASP B O 1
ATOM 1834 N N . TYR B 1 46 ? 1.526 25.984 -4.867 1 76.56 46 TYR B N 1
ATOM 1835 C CA . TYR B 1 46 ? 1.542 25.547 -3.475 1 76.56 46 TYR B CA 1
ATOM 1836 C C . TYR B 1 46 ? 1.515 24.031 -3.381 1 76.56 46 TYR B C 1
ATOM 1838 O O . TYR B 1 46 ? 1.374 23.469 -2.291 1 76.56 46 TYR B O 1
ATOM 1846 N N . GLU B 1 47 ? 1.705 23.547 -4.547 1 88.38 47 GLU B N 1
ATOM 1847 C CA . GLU B 1 47 ? 1.726 22.094 -4.492 1 88.38 47 GLU B CA 1
ATOM 1848 C C . GLU B 1 47 ? 3.143 21.562 -4.277 1 88.38 47 GLU B C 1
ATOM 1850 O O . GLU B 1 47 ? 4.082 22.016 -4.934 1 88.38 47 GLU B O 1
ATOM 1855 N N . LEU B 1 48 ? 3.197 20.719 -3.371 1 93.44 48 LEU B N 1
ATOM 1856 C CA . LEU B 1 48 ? 4.492 20.078 -3.154 1 93.44 48 LEU B CA 1
ATOM 1857 C C . LEU B 1 48 ? 4.906 19.266 -4.375 1 93.44 48 LEU B C 1
ATOM 1859 O O . LEU B 1 48 ? 4.105 18.5 -4.914 1 93.44 48 LEU B O 1
ATOM 1863 N N . ARG B 1 49 ? 6.117 19.406 -4.805 1 89.62 49 ARG B N 1
ATOM 1864 C CA . ARG B 1 49 ? 6.77 18.578 -5.812 1 89.62 49 ARG B CA 1
ATOM 1865 C C . ARG B 1 49 ? 8.117 18.062 -5.312 1 89.62 49 ARG B C 1
ATOM 1867 O O . ARG B 1 49 ? 9 18.859 -4.977 1 89.62 49 ARG B O 1
ATOM 1874 N N . CYS B 1 50 ? 8.156 16.781 -5.27 1 94.38 50 CYS B N 1
ATOM 1875 C CA . CYS B 1 50 ? 9.406 16.172 -4.828 1 94.38 50 CYS B CA 1
ATOM 1876 C C . CYS B 1 50 ? 10.289 15.812 -6.016 1 94.38 50 CYS B C 1
ATOM 1878 O O . CYS B 1 50 ? 9.797 15.289 -7.02 1 94.38 50 CYS B O 1
ATOM 1880 N N . PRO B 1 51 ? 11.531 16.062 -5.855 1 91.44 51 PRO B N 1
ATOM 1881 C CA . PRO B 1 51 ? 12.453 15.672 -6.93 1 91.44 51 PRO B CA 1
ATOM 1882 C C . PRO B 1 51 ? 12.672 14.164 -6.996 1 91.44 51 PRO B C 1
ATOM 1884 O O . PRO B 1 51 ? 12.461 13.461 -6.004 1 91.44 51 PRO B O 1
ATOM 1887 N N . LYS B 1 52 ? 13.055 13.789 -8.203 1 86.06 52 LYS B N 1
ATOM 1888 C CA . LYS B 1 52 ? 13.562 12.422 -8.281 1 86.06 52 LYS B CA 1
ATOM 1889 C C . LYS B 1 52 ? 14.945 12.312 -7.645 1 86.06 52 LYS B C 1
ATOM 1891 O O . LYS B 1 52 ? 15.766 13.227 -7.762 1 86.06 52 LYS B O 1
ATOM 1896 N N . SER B 1 53 ? 15.133 11.188 -7.012 1 84.94 53 SER B N 1
ATOM 1897 C CA . SER B 1 53 ? 16.453 10.984 -6.43 1 84.94 53 SER B CA 1
ATOM 1898 C C . SER B 1 53 ? 17.531 10.922 -7.508 1 84.94 53 SER B C 1
ATOM 1900 O O . SER B 1 53 ? 17.312 10.352 -8.578 1 84.94 53 SER B O 1
ATOM 1902 N N . LYS B 1 54 ? 18.734 11.453 -7.168 1 81.81 54 LYS B N 1
ATOM 1903 C CA . LYS B 1 54 ? 19.859 11.352 -8.078 1 81.81 54 LYS B CA 1
ATOM 1904 C C . LYS B 1 54 ? 20.391 9.922 -8.141 1 81.81 54 LYS B C 1
ATOM 1906 O O . LYS B 1 54 ? 21 9.523 -9.133 1 81.81 54 LYS B O 1
ATOM 1911 N N . ASP B 1 55 ? 20.219 9.227 -7.043 1 78.94 55 ASP B N 1
ATOM 1912 C CA . ASP B 1 55 ? 20.562 7.809 -6.969 1 78.94 55 ASP B CA 1
ATOM 1913 C C . ASP B 1 55 ? 19.375 6.938 -7.355 1 78.94 55 ASP B C 1
ATOM 1915 O O . ASP B 1 55 ? 18.344 6.93 -6.664 1 78.94 55 ASP B O 1
ATOM 1919 N N . PRO B 1 56 ? 19.484 6.199 -8.391 1 71.94 56 PRO B N 1
ATOM 1920 C CA . PRO B 1 56 ? 18.344 5.41 -8.859 1 71.94 56 PRO B CA 1
ATOM 1921 C C . PRO B 1 56 ? 17.938 4.32 -7.871 1 71.94 56 PRO B C 1
ATOM 1923 O O . PRO B 1 56 ? 16.859 3.736 -8 1 71.94 56 PRO B O 1
ATOM 1926 N N . ARG B 1 57 ? 18.75 4.066 -6.887 1 73.75 57 ARG B N 1
ATOM 1927 C CA . ARG B 1 57 ? 18.422 3.043 -5.898 1 73.75 57 ARG B CA 1
ATOM 1928 C C . ARG B 1 57 ? 17.672 3.641 -4.719 1 73.75 57 ARG B C 1
ATOM 1930 O O . ARG B 1 57 ? 17.234 2.916 -3.82 1 73.75 57 ARG B O 1
ATOM 1937 N N . LYS B 1 58 ? 17.594 4.953 -4.77 1 79.88 58 LYS B N 1
ATOM 1938 C CA . LYS B 1 58 ? 16.875 5.637 -3.707 1 79.88 58 LYS B CA 1
ATOM 1939 C C . LYS B 1 58 ? 15.57 6.238 -4.23 1 79.88 58 LYS B C 1
ATOM 1941 O O . LYS B 1 58 ? 15.344 6.281 -5.441 1 79.88 58 LYS B O 1
ATOM 1946 N N . MET B 1 59 ? 14.781 6.504 -3.266 1 86.62 59 MET B N 1
ATOM 1947 C CA . MET B 1 59 ? 13.523 7.148 -3.652 1 86.62 59 MET B CA 1
ATOM 1948 C C . MET B 1 59 ? 13.234 8.352 -2.762 1 86.62 59 MET B C 1
ATOM 1950 O O . MET B 1 59 ? 13.656 8.391 -1.604 1 86.62 59 MET B O 1
ATOM 1954 N N . THR B 1 60 ? 12.617 9.312 -3.379 1 92.81 60 THR B N 1
ATOM 1955 C CA . THR B 1 60 ? 12.125 10.477 -2.65 1 92.81 60 THR B CA 1
ATOM 1956 C C . THR B 1 60 ? 10.602 10.445 -2.543 1 92.81 60 THR B C 1
ATOM 1958 O O . THR B 1 60 ? 9.906 10.234 -3.541 1 92.81 60 THR B O 1
ATOM 1961 N N . LEU B 1 61 ? 10.141 10.602 -1.337 1 95.56 61 LEU B N 1
ATOM 1962 C CA . LEU B 1 61 ? 8.703 10.602 -1.088 1 95.56 61 LEU B CA 1
ATOM 1963 C C . LEU B 1 61 ? 8.289 11.836 -0.301 1 95.56 61 LEU B C 1
ATOM 1965 O O . LEU B 1 61 ? 9.062 12.359 0.505 1 95.56 61 LEU B O 1
ATOM 1969 N N . PRO B 1 62 ? 7.027 12.258 -0.537 1 97.69 62 PRO B N 1
ATOM 1970 C CA . PRO B 1 62 ? 6.5 13.32 0.328 1 97.69 62 PRO B CA 1
ATOM 1971 C C . PRO B 1 62 ? 6.336 12.867 1.778 1 97.69 62 PRO B C 1
ATOM 1973 O O . PRO B 1 62 ? 6.098 11.688 2.039 1 97.69 62 PRO B O 1
ATOM 1976 N N . ALA B 1 63 ? 6.449 13.828 2.621 1 98.44 63 ALA B N 1
ATOM 1977 C CA . ALA B 1 63 ? 6.219 13.586 4.043 1 98.44 63 ALA B CA 1
ATOM 1978 C C . ALA B 1 63 ? 5.484 14.758 4.688 1 98.44 63 ALA B C 1
ATOM 1980 O O . ALA B 1 63 ? 5.855 15.914 4.488 1 98.44 63 ALA B O 1
ATOM 1981 N N . ILE B 1 64 ? 4.406 14.406 5.359 1 98.44 64 ILE B N 1
ATOM 1982 C CA . ILE B 1 64 ? 3.828 15.344 6.316 1 98.44 64 ILE B CA 1
ATOM 1983 C C . ILE B 1 64 ? 4.512 15.18 7.672 1 98.44 64 ILE B C 1
ATOM 1985 O O . ILE B 1 64 ? 4.387 14.141 8.32 1 98.44 64 ILE B O 1
ATOM 1989 N N . THR B 1 65 ? 5.195 16.141 8.031 1 98.25 65 THR B N 1
ATOM 1990 C CA . THR B 1 65 ? 5.898 16.141 9.305 1 98.25 65 THR B CA 1
ATOM 1991 C C . THR B 1 65 ? 5.602 17.422 10.086 1 98.25 65 THR B C 1
ATOM 1993 O O . THR B 1 65 ? 4.602 18.094 9.82 1 98.25 65 THR B O 1
ATOM 1996 N N . GLN B 1 66 ? 6.348 17.656 11.18 1 97.31 66 GLN B N 1
ATOM 1997 C CA . GLN B 1 66 ? 6.012 18.812 12.008 1 97.31 66 GLN B CA 1
ATOM 1998 C C . GLN B 1 66 ? 7.266 19.578 12.398 1 97.31 66 GLN B C 1
ATOM 2000 O O . GLN B 1 66 ? 8.367 19.031 12.406 1 97.31 66 GLN B O 1
ATOM 2005 N N . GLU B 1 67 ? 7.016 20.781 12.578 1 95.56 67 GLU B N 1
ATOM 2006 C CA . GLU B 1 67 ? 8.023 21.656 13.172 1 95.56 67 GLU B CA 1
ATOM 2007 C C . GLU B 1 67 ? 7.504 22.297 14.461 1 95.56 67 GLU B C 1
ATOM 2009 O O . GLU B 1 67 ? 6.297 22.484 14.633 1 95.56 67 GLU B O 1
ATOM 2014 N N . LEU B 1 68 ? 8.438 22.562 15.328 1 94.5 68 LEU B N 1
ATOM 2015 C CA . LEU B 1 68 ? 8.094 23.219 16.578 1 94.5 68 LEU B CA 1
ATOM 2016 C C . LEU B 1 68 ? 8.531 24.688 16.562 1 94.5 68 LEU B C 1
ATOM 2018 O O . LEU B 1 68 ? 9.617 25 16.062 1 94.5 68 LEU B O 1
ATOM 2022 N N . ASP B 1 69 ? 7.668 25.469 17.062 1 90.06 69 ASP B N 1
ATOM 2023 C CA . ASP B 1 69 ? 8.102 26.859 17.25 1 90.06 69 ASP B CA 1
ATOM 2024 C C . ASP B 1 69 ? 8.852 27.031 18.562 1 90.06 69 ASP B C 1
ATOM 2026 O O . ASP B 1 69 ? 9.148 26.047 19.25 1 90.06 69 ASP B O 1
ATOM 2030 N N . ALA B 1 70 ? 9.18 28.297 18.797 1 93.31 70 ALA B N 1
ATOM 2031 C CA . ALA B 1 70 ? 10.016 28.609 19.953 1 93.31 70 ALA B CA 1
ATOM 2032 C C . ALA B 1 70 ? 9.32 28.219 21.25 1 93.31 70 ALA B C 1
ATOM 2034 O O . ALA B 1 70 ? 9.977 27.969 22.266 1 93.31 70 ALA B O 1
ATOM 2035 N N . LYS B 1 71 ? 7.988 28.109 21.219 1 94.44 71 LYS B N 1
ATOM 2036 C CA . LYS B 1 71 ? 7.227 27.781 22.422 1 94.44 71 LYS B CA 1
ATOM 2037 C C . LYS B 1 71 ? 6.906 26.297 22.484 1 94.44 71 LYS B C 1
ATOM 2039 O O . LYS B 1 71 ? 6.23 25.844 23.406 1 94.44 71 LYS B O 1
ATOM 2044 N N . GLY B 1 72 ? 7.332 25.562 21.5 1 92.88 72 GLY B N 1
ATOM 2045 C CA . GLY B 1 72 ? 7.117 24.125 21.5 1 92.88 72 GLY B CA 1
ATOM 2046 C C . GLY B 1 72 ? 5.82 23.719 20.812 1 92.88 72 GLY B C 1
ATOM 2047 O O . GLY B 1 72 ? 5.418 22.562 20.891 1 92.88 72 GLY B O 1
ATOM 2048 N N . LYS B 1 73 ? 5.172 24.703 20.266 1 93.31 73 LYS B N 1
ATOM 2049 C CA . LYS B 1 73 ? 3.943 24.375 19.531 1 93.31 73 LYS B CA 1
ATOM 2050 C C . LYS B 1 73 ? 4.25 23.781 18.172 1 93.31 73 LYS B C 1
ATOM 2052 O O . LYS B 1 73 ? 5.035 24.344 17.406 1 93.31 73 LYS B O 1
ATOM 2057 N N . ALA B 1 74 ? 3.59 22.656 17.891 1 95.38 74 ALA B N 1
ATOM 2058 C CA . ALA B 1 74 ? 3.861 21.922 16.641 1 95.38 74 ALA B CA 1
ATOM 2059 C C . ALA B 1 74 ? 2.955 22.406 15.516 1 95.38 74 ALA B C 1
ATOM 2061 O O . ALA B 1 74 ? 1.767 22.656 15.734 1 95.38 74 ALA B O 1
ATOM 2062 N N . THR B 1 75 ? 3.602 22.531 14.391 1 94 75 THR B N 1
ATOM 2063 C CA . THR B 1 75 ? 2.883 22.781 13.141 1 94 75 THR B CA 1
ATOM 2064 C C . THR B 1 75 ? 3.314 21.781 12.062 1 94 75 THR B C 1
ATOM 2066 O O . THR B 1 75 ? 4.508 21.547 11.875 1 94 75 THR B O 1
ATOM 2069 N N . ASN B 1 76 ? 2.238 21.188 11.344 1 97.31 76 ASN B N 1
ATOM 2070 C CA . ASN B 1 76 ? 2.598 20.281 10.266 1 97.31 76 ASN B CA 1
ATOM 2071 C C . ASN B 1 76 ? 3.131 21.031 9.047 1 97.31 76 ASN B C 1
ATOM 2073 O O . ASN B 1 76 ? 2.635 22.109 8.711 1 97.31 76 ASN B O 1
ATOM 2077 N N . ILE B 1 77 ? 4.102 20.484 8.484 1 97 77 ILE B N 1
ATOM 2078 C CA . ILE B 1 77 ? 4.699 20.984 7.25 1 97 77 ILE B CA 1
ATOM 2079 C C . ILE B 1 77 ? 4.867 19.844 6.254 1 97 77 ILE B C 1
ATOM 2081 O O . ILE B 1 77 ? 4.742 18.672 6.621 1 97 77 ILE B O 1
ATOM 2085 N N . LEU B 1 78 ? 5.129 20.219 4.957 1 97.25 78 LEU B N 1
ATOM 2086 C CA . LEU B 1 78 ? 5.426 19.25 3.914 1 97.25 78 LEU B CA 1
ATOM 2087 C C . LEU B 1 78 ? 6.918 19.234 3.596 1 97.25 78 LEU B C 1
ATOM 2089 O O . LEU B 1 78 ? 7.543 20.281 3.467 1 97.25 78 LEU B O 1
ATOM 2093 N N . GLU B 1 79 ? 7.43 18.047 3.58 1 97.38 79 GLU B N 1
ATOM 2094 C CA . GLU B 1 79 ? 8.812 17.844 3.16 1 97.38 79 GLU B CA 1
ATOM 2095 C C . GLU B 1 79 ? 8.914 16.75 2.102 1 97.38 79 GLU B C 1
ATOM 2097 O O . GLU B 1 79 ? 7.98 15.977 1.914 1 97.38 79 GLU B O 1
ATOM 2102 N N . CYS B 1 80 ? 10.031 16.766 1.406 1 97.31 80 CYS B N 1
ATOM 2103 C CA . CYS B 1 80 ? 10.469 15.641 0.588 1 97.31 80 CYS B CA 1
ATOM 2104 C C . CYS B 1 80 ? 11.57 14.852 1.282 1 97.31 80 CYS B C 1
ATOM 2106 O O . CYS B 1 80 ? 12.609 15.414 1.634 1 97.31 80 CYS B O 1
ATOM 2108 N N . TRP B 1 81 ? 11.336 13.555 1.427 1 96.56 81 TRP B N 1
ATOM 2109 C CA . TRP B 1 81 ? 12.305 12.719 2.123 1 96.56 81 TRP B CA 1
ATOM 2110 C C . TRP B 1 81 ? 12.969 11.742 1.159 1 96.56 81 TRP B C 1
ATOM 2112 O O . TRP B 1 81 ? 12.281 11.008 0.444 1 96.56 81 TRP B O 1
ATOM 2122 N N . GLU B 1 82 ? 14.273 11.695 1.148 1 93.81 82 GLU B N 1
ATOM 2123 C CA . GLU B 1 82 ? 15.016 10.617 0.506 1 93.81 82 GLU B CA 1
ATOM 2124 C C . GLU B 1 82 ? 15.289 9.477 1.481 1 93.81 82 GLU B C 1
ATOM 2126 O O . GLU B 1 82 ? 15.828 9.695 2.568 1 93.81 82 GLU B O 1
ATOM 2131 N N . ILE B 1 83 ? 14.828 8.312 1.055 1 89.81 83 ILE B N 1
ATOM 2132 C CA . ILE B 1 83 ? 14.938 7.148 1.925 1 89.81 83 ILE B CA 1
ATOM 2133 C C . ILE B 1 83 ? 16.156 6.312 1.513 1 89.81 83 ILE B C 1
ATOM 2135 O O . ILE B 1 83 ? 16.422 6.145 0.322 1 89.81 83 ILE B O 1
ATOM 2139 N N . ASP B 1 84 ? 16.922 5.859 2.564 1 74.06 84 ASP B N 1
ATOM 2140 C CA . ASP B 1 84 ? 18.172 5.129 2.381 1 74.06 84 ASP B CA 1
ATOM 2141 C C . ASP B 1 84 ? 17.938 3.621 2.438 1 74.06 84 ASP B C 1
ATOM 2143 O O . ASP B 1 84 ? 18.844 2.838 2.135 1 74.06 84 ASP B O 1
ATOM 2147 N N . ASN B 1 85 ? 16.844 3.277 2.779 1 63.84 85 ASN B N 1
ATOM 2148 C CA . ASN B 1 85 ? 16.766 1.865 3.135 1 63.84 85 ASN B CA 1
ATOM 2149 C C . ASN B 1 85 ? 16.688 0.979 1.895 1 63.84 85 ASN B C 1
ATOM 2151 O O . ASN B 1 85 ? 15.617 0.507 1.526 1 63.84 85 ASN B O 1
ATOM 2155 N N . VAL B 1 86 ? 17.781 1 1.21 1 61.5 86 VAL B N 1
ATOM 2156 C CA . VAL B 1 86 ? 17.859 0.076 0.084 1 61.5 86 VAL B CA 1
ATOM 2157 C C . VAL B 1 86 ? 18.516 -1.231 0.535 1 61.5 86 VAL B C 1
ATOM 2159 O O . VAL B 1 86 ? 19.578 -1.223 1.158 1 61.5 86 VAL B O 1
ATOM 2162 N N . VAL B 1 87 ? 17.578 -2.172 0.894 1 61.66 87 VAL B N 1
ATOM 2163 C CA . VAL B 1 87 ? 18.094 -3.518 1.128 1 61.66 87 VAL B CA 1
ATOM 2164 C C . VAL B 1 87 ? 18.75 -4.047 -0.142 1 61.66 87 VAL B C 1
ATOM 2166 O O . VAL B 1 87 ? 18.219 -3.891 -1.241 1 61.66 87 VAL B O 1
ATOM 2169 N N . PRO B 1 88 ? 20.047 -4.172 0.045 1 53.88 88 PRO B N 1
ATOM 2170 C CA . PRO B 1 88 ? 20.719 -4.633 -1.166 1 53.88 88 PRO B CA 1
ATOM 2171 C C . PRO B 1 88 ? 19.875 -5.586 -1.999 1 53.88 88 PRO B C 1
ATOM 2173 O O . PRO B 1 88 ? 18.891 -6.145 -1.495 1 53.88 88 PRO B O 1
ATOM 2176 N N . ALA B 1 89 ? 20.422 -5.711 -3.18 1 52.38 89 ALA B N 1
ATOM 2177 C CA . ALA B 1 89 ? 19.906 -6.418 -4.352 1 52.38 89 ALA B CA 1
ATOM 2178 C C . ALA B 1 89 ? 19.375 -7.801 -3.969 1 52.38 89 ALA B C 1
ATOM 2180 O O . ALA B 1 89 ? 19.922 -8.453 -3.074 1 52.38 89 ALA B O 1
ATOM 2181 N N . VAL B 1 90 ? 17.984 -7.812 -3.945 1 54.5 90 VAL B N 1
ATOM 2182 C CA . VAL B 1 90 ? 17.516 -9.188 -3.904 1 54.5 90 VAL B CA 1
ATOM 2183 C C . VAL B 1 90 ? 18.234 -10.016 -4.969 1 54.5 90 VAL B C 1
ATOM 2185 O O . VAL B 1 90 ? 18.297 -9.625 -6.133 1 54.5 90 VAL B O 1
ATOM 2188 N N . GLU B 1 91 ? 19.047 -10.867 -4.527 1 55.41 91 GLU B N 1
ATOM 2189 C CA . GLU B 1 91 ? 19.641 -11.773 -5.508 1 55.41 91 GLU B CA 1
ATOM 2190 C C . GLU B 1 91 ? 18.594 -12.281 -6.492 1 55.41 91 GLU B C 1
ATOM 2192 O O . GLU B 1 91 ? 17.516 -12.719 -6.086 1 55.41 91 GLU B O 1
ATOM 2197 N N . GLY B 1 92 ? 18.781 -12.055 -7.789 1 56.38 92 GLY B N 1
ATOM 2198 C CA . GLY B 1 92 ? 17.953 -12.633 -8.836 1 56.38 92 GLY B CA 1
ATOM 2199 C C . GLY B 1 92 ? 17.062 -11.617 -9.523 1 56.38 92 GLY B C 1
ATOM 2200 O O . GLY B 1 92 ? 16.391 -11.938 -10.508 1 56.38 92 GLY B O 1
ATOM 2201 N N . ILE B 1 93 ? 17.016 -10.477 -8.797 1 66.12 93 ILE B N 1
ATOM 2202 C CA . ILE B 1 93 ? 16.219 -9.492 -9.523 1 66.12 93 ILE B CA 1
ATOM 2203 C C . ILE B 1 93 ? 17.125 -8.367 -10.023 1 66.12 93 ILE B C 1
ATOM 2205 O O . ILE B 1 93 ? 17.219 -7.309 -9.398 1 66.12 93 ILE B O 1
ATOM 2209 N N . GLU B 1 94 ? 17.875 -8.719 -11.109 1 67.38 94 GLU B N 1
ATOM 2210 C CA . GLU B 1 94 ? 18.688 -7.684 -11.742 1 67.38 94 GLU B CA 1
ATOM 2211 C C . GLU B 1 94 ? 17.828 -6.535 -12.25 1 67.38 94 GLU B C 1
ATOM 2213 O O . GLU B 1 94 ? 16.703 -6.758 -12.742 1 67.38 94 GLU B O 1
ATOM 2218 N N . GLY B 1 95 ? 18.188 -5.352 -11.969 1 77.19 95 GLY B N 1
ATOM 2219 C CA . GLY B 1 95 ? 17.5 -4.199 -12.516 1 77.19 95 GLY B CA 1
ATOM 2220 C C . GLY B 1 95 ? 16.422 -3.666 -11.586 1 77.19 95 GLY B C 1
ATOM 2221 O O . GLY B 1 95 ? 15.547 -2.896 -12.008 1 77.19 95 GLY B O 1
ATOM 2222 N N . ALA B 1 96 ? 16.438 -4.273 -10.43 1 80.62 96 ALA B N 1
ATOM 2223 C CA . ALA B 1 96 ? 15.477 -3.775 -9.453 1 80.62 96 ALA B CA 1
ATOM 2224 C C . ALA B 1 96 ? 16.188 -3.32 -8.172 1 80.62 96 ALA B C 1
ATOM 2226 O O . ALA B 1 96 ? 17.297 -3.76 -7.883 1 80.62 96 ALA B O 1
ATOM 2227 N N . SER B 1 97 ? 15.586 -2.338 -7.566 1 82.56 97 SER B N 1
ATOM 2228 C CA . SER B 1 97 ? 15.992 -1.965 -6.215 1 82.56 97 SER B CA 1
ATOM 2229 C C . SER B 1 97 ? 14.93 -2.338 -5.191 1 82.56 97 SER B C 1
ATOM 2231 O O . SER B 1 97 ? 13.758 -2.512 -5.539 1 82.56 97 SER B O 1
ATOM 2233 N N . LEU B 1 98 ? 15.359 -2.516 -3.975 1 86.62 98 LEU B N 1
ATOM 2234 C CA . LEU B 1 98 ? 14.484 -2.941 -2.889 1 86.62 98 LEU B CA 1
ATOM 2235 C C . LEU B 1 98 ? 14.555 -1.965 -1.72 1 86.62 98 LEU B C 1
ATOM 2237 O O . LEU B 1 98 ? 15.648 -1.562 -1.307 1 86.62 98 LEU B O 1
ATOM 2241 N N . VAL B 1 99 ? 13.344 -1.585 -1.297 1 87.44 99 VAL B N 1
ATOM 2242 C CA . VAL B 1 99 ? 13.219 -0.807 -0.069 1 87.44 99 VAL B CA 1
ATOM 2243 C C . VAL B 1 99 ? 12.547 -1.649 1.012 1 87.44 99 VAL B C 1
ATOM 2245 O O . VAL B 1 99 ? 11.469 -2.203 0.792 1 87.44 99 VAL B O 1
ATOM 2248 N N . GLY B 1 100 ? 13.203 -1.752 2.156 1 89.88 100 GLY B N 1
ATOM 2249 C CA . GLY B 1 100 ? 12.57 -2.35 3.32 1 89.88 100 GLY B CA 1
ATOM 2250 C C . GLY B 1 100 ? 11.852 -1.337 4.191 1 89.88 100 GLY B C 1
ATOM 2251 O O . GLY B 1 100 ? 12.477 -0.45 4.773 1 89.88 100 GLY B O 1
ATOM 2252 N N . TRP B 1 101 ? 10.555 -1.533 4.344 1 93.44 101 TRP B N 1
ATOM 2253 C CA . TRP B 1 101 ? 9.766 -0.574 5.109 1 93.44 101 TRP B CA 1
ATOM 2254 C C . TRP B 1 101 ? 9.727 -0.958 6.586 1 93.44 101 TRP B C 1
ATOM 2256 O O . TRP B 1 101 ? 9.359 -0.145 7.434 1 93.44 101 TRP B O 1
ATOM 2266 N N . GLY B 1 102 ? 10.047 -2.145 6.879 1 92.94 102 GLY B N 1
ATOM 2267 C CA . GLY B 1 102 ? 9.906 -2.648 8.234 1 92.94 102 GLY B CA 1
ATOM 2268 C C . GLY B 1 102 ? 8.531 -3.215 8.531 1 92.94 102 GLY B C 1
ATOM 2269 O O . GLY B 1 102 ? 7.828 -3.646 7.613 1 92.94 102 GLY B O 1
ATOM 2270 N N . ALA B 1 103 ? 8.289 -3.354 9.805 1 96.69 103 ALA B N 1
ATOM 2271 C CA . ALA B 1 103 ? 7.035 -3.943 10.273 1 96.69 103 ALA B CA 1
ATOM 2272 C C . ALA B 1 103 ? 5.996 -2.865 10.555 1 96.69 103 ALA B C 1
ATOM 2274 O O . ALA B 1 103 ? 6.332 -1.688 10.703 1 96.69 103 ALA B O 1
ATOM 2275 N N . PHE B 1 104 ? 4.75 -3.32 10.531 1 98 104 PHE B N 1
ATOM 2276 C CA . PHE B 1 104 ? 3.627 -2.438 10.828 1 98 104 PHE B CA 1
ATOM 2277 C C . PHE B 1 104 ? 2.73 -3.043 11.898 1 98 104 PHE B C 1
ATOM 2279 O O . PHE B 1 104 ? 2.436 -4.238 11.867 1 98 104 PHE B O 1
ATOM 2286 N N . ASP B 1 105 ? 2.271 -2.195 12.844 1 97.62 105 ASP B N 1
ATOM 2287 C CA . ASP B 1 105 ? 1.425 -2.648 13.945 1 97.62 105 ASP B CA 1
ATOM 2288 C C . ASP B 1 105 ? -0.013 -2.861 13.477 1 97.62 105 ASP B C 1
ATOM 2290 O O . ASP B 1 105 ? -0.723 -3.719 14.008 1 97.62 105 ASP B O 1
ATOM 2294 N N . ALA B 1 106 ? -0.405 -2.051 12.578 1 94.31 106 ALA B N 1
ATOM 2295 C CA . ALA B 1 106 ? -1.767 -2.1 12.055 1 94.31 106 ALA B CA 1
ATOM 2296 C C . ALA B 1 106 ? -1.861 -1.385 10.711 1 94.31 106 ALA B C 1
ATOM 2298 O O . ALA B 1 106 ? -0.983 -0.595 10.352 1 94.31 106 ALA B O 1
ATOM 2299 N N . ALA B 1 107 ? -2.863 -1.725 10.008 1 95.19 107 ALA B N 1
ATOM 2300 C CA . ALA B 1 107 ? -3.193 -1.005 8.781 1 95.19 107 ALA B CA 1
ATOM 2301 C C . ALA B 1 107 ? -4.703 -0.885 8.609 1 95.19 107 ALA B C 1
ATOM 2303 O O . ALA B 1 107 ? -5.445 -1.833 8.883 1 95.19 107 ALA B O 1
ATOM 2304 N N . TYR B 1 108 ? -5.117 0.304 8.125 1 92.25 108 TYR B N 1
ATOM 2305 C CA . TYR B 1 108 ? -6.531 0.58 7.887 1 92.25 108 TYR B CA 1
ATOM 2306 C C . TYR B 1 108 ? -6.738 1.213 6.52 1 92.25 108 TYR B C 1
ATOM 2308 O O . TYR B 1 108 ? -6.039 2.158 6.148 1 92.25 108 TYR B O 1
ATOM 2316 N N . GLN B 1 109 ? -7.629 0.639 5.863 1 92.62 109 GLN B N 1
ATOM 2317 C CA . GLN B 1 109 ? -8.047 1.201 4.582 1 92.62 109 GLN B CA 1
ATOM 2318 C C . GLN B 1 109 ? -9.367 1.954 4.711 1 92.62 109 GLN B C 1
ATOM 2320 O O . GLN B 1 109 ? -10.344 1.42 5.242 1 92.62 109 GLN B O 1
ATOM 2325 N N . TYR B 1 110 ? -9.352 3.15 4.207 1 91 110 TYR B N 1
ATOM 2326 C CA . TYR B 1 110 ? -10.562 3.965 4.156 1 91 110 TYR B CA 1
ATOM 2327 C C . TYR B 1 110 ? -11.125 4.02 2.738 1 91 110 TYR B C 1
ATOM 2329 O O . TYR B 1 110 ? -10.391 4.293 1.786 1 91 110 TYR B O 1
ATOM 2337 N N . ASP B 1 111 ? -12.375 3.705 2.621 1 89.06 111 ASP B N 1
ATOM 2338 C CA . ASP B 1 111 ? -13.117 3.885 1.376 1 89.06 111 ASP B CA 1
ATOM 2339 C C . ASP B 1 111 ? -14.172 4.984 1.515 1 89.06 111 ASP B C 1
ATOM 2341 O O . ASP B 1 111 ? -15.172 4.812 2.213 1 89.06 111 ASP B O 1
ATOM 2345 N N . PHE B 1 112 ? -13.875 6.062 0.802 1 89.25 112 PHE B N 1
ATOM 2346 C CA . PHE B 1 112 ? -14.805 7.18 0.872 1 89.25 112 PHE B CA 1
ATOM 2347 C C . PHE B 1 112 ? -15.859 7.078 -0.224 1 89.25 112 PHE B C 1
ATOM 2349 O O . PHE B 1 112 ? -15.539 7.137 -1.412 1 89.25 112 PHE B O 1
ATOM 2356 N N . HIS B 1 113 ? -17.094 7.008 0.175 1 87.69 113 HIS B N 1
ATOM 2357 C CA . HIS B 1 113 ? -18.188 6.844 -0.781 1 87.69 113 HIS B CA 1
ATOM 2358 C C . HIS B 1 113 ? -18.734 8.195 -1.216 1 87.69 113 HIS B C 1
ATOM 2360 O O . HIS B 1 113 ? -19.531 8.273 -2.16 1 87.69 113 HIS B O 1
ATOM 2366 N N . GLU B 1 114 ? -18.359 9.219 -0.521 1 88.19 114 GLU B N 1
ATOM 2367 C CA . GLU B 1 114 ? -18.625 10.609 -0.857 1 88.19 114 GLU B CA 1
ATOM 2368 C C . GLU B 1 114 ? -17.422 11.5 -0.555 1 88.19 114 GLU B C 1
ATOM 2370 O O . GLU B 1 114 ? -16.484 11.062 0.106 1 88.19 114 GLU B O 1
ATOM 2375 N N . GLY B 1 115 ? -17.484 12.656 -1.158 1 89.81 115 GLY B N 1
ATOM 2376 C CA . GLY B 1 115 ? -16.453 13.602 -0.764 1 89.81 115 GLY B CA 1
ATOM 2377 C C . GLY B 1 115 ? -16.422 13.859 0.731 1 89.81 115 GLY B C 1
ATOM 2378 O O . GLY B 1 115 ? -17.469 13.93 1.377 1 89.81 115 GLY B O 1
ATOM 2379 N N . PHE B 1 116 ? -15.227 13.992 1.146 1 89.5 116 PHE B N 1
ATOM 2380 C CA . PHE B 1 116 ? -15.102 14.141 2.592 1 89.5 116 PHE B CA 1
ATOM 2381 C C . PHE B 1 116 ? -14.016 15.148 2.938 1 89.5 116 PHE B C 1
ATOM 2383 O O . PHE B 1 116 ? -12.867 15.008 2.508 1 89.5 116 PHE B O 1
ATOM 2390 N N . PHE B 1 117 ? -14.422 16.125 3.678 1 89.62 117 PHE B N 1
ATOM 2391 C CA . PHE B 1 117 ? -13.461 17.078 4.211 1 89.62 117 PHE B CA 1
ATOM 2392 C C . PHE B 1 117 ? -13.086 16.719 5.648 1 89.62 117 PHE B C 1
ATOM 2394 O O . PHE B 1 117 ? -13.961 16.531 6.492 1 89.62 117 PHE B O 1
ATOM 2401 N N . MET B 1 118 ? -11.781 16.594 5.895 1 89.06 118 MET B N 1
ATOM 2402 C CA . MET B 1 118 ? -11.266 16.406 7.246 1 89.06 118 MET B CA 1
ATOM 2403 C C . MET B 1 118 ? -10.766 17.719 7.832 1 89.06 118 MET B C 1
ATOM 2405 O O . MET B 1 118 ? -9.82 18.312 7.316 1 89.06 118 MET B O 1
ATOM 2409 N N . PRO B 1 119 ? -11.406 18.172 8.859 1 88.81 119 PRO B N 1
ATOM 2410 C CA . PRO B 1 119 ? -10.938 19.406 9.5 1 88.81 119 PRO B CA 1
ATOM 2411 C C . PRO B 1 119 ? -9.539 19.266 10.102 1 88.81 119 PRO B C 1
ATOM 2413 O O . PRO B 1 119 ? -8.953 18.172 10.062 1 88.81 119 PRO B O 1
ATOM 2416 N N . PRO B 1 120 ? -9.016 20.391 10.609 1 90.88 120 PRO B N 1
ATOM 2417 C CA . PRO B 1 120 ? -7.664 20.312 11.164 1 90.88 120 PRO B CA 1
ATOM 2418 C C . PRO B 1 120 ? -7.508 19.172 12.172 1 90.88 120 PRO B C 1
ATOM 2420 O O . PRO B 1 120 ? -8.312 19.062 13.102 1 90.88 120 PRO B O 1
ATOM 2423 N N . HIS B 1 121 ? -6.508 18.375 11.961 1 89.75 121 HIS B N 1
ATOM 2424 C CA . HIS B 1 121 ? -6.23 17.219 12.797 1 89.75 121 HIS B CA 1
ATOM 2425 C C . HIS B 1 121 ? -4.781 16.766 12.656 1 89.75 121 HIS B C 1
ATOM 2427 O O . HIS B 1 121 ? -4.141 17.031 11.641 1 89.75 121 HIS B O 1
ATOM 2433 N N . PRO B 1 122 ? -4.262 16.125 13.711 1 92.69 122 PRO B N 1
ATOM 2434 C CA . PRO B 1 122 ? -2.949 15.477 13.594 1 92.69 122 PRO B CA 1
ATOM 2435 C C . PRO B 1 122 ? -3.029 14.078 12.984 1 92.69 122 PRO B C 1
ATOM 2437 O O . PRO B 1 122 ? -4.121 13.516 12.859 1 92.69 122 PRO B O 1
ATOM 2440 N N . ALA B 1 123 ? -1.925 13.578 12.508 1 92.75 123 ALA B N 1
ATOM 2441 C CA . ALA B 1 123 ? -1.858 12.133 12.281 1 92.75 123 ALA B CA 1
ATOM 2442 C C . ALA B 1 123 ? -1.976 11.367 13.602 1 92.75 123 ALA B C 1
ATOM 2444 O O . ALA B 1 123 ? -1.415 11.789 14.617 1 92.75 123 ALA B O 1
ATOM 2445 N N . PRO B 1 124 ? -2.674 10.281 13.594 1 91.69 124 PRO B N 1
ATOM 2446 C CA . PRO B 1 124 ? -2.809 9.531 14.844 1 91.69 124 PRO B CA 1
ATOM 2447 C C . PRO B 1 124 ? -1.491 8.922 15.312 1 91.69 124 PRO B C 1
ATOM 2449 O O . PRO B 1 124 ? -1.167 8.969 16.5 1 91.69 124 PRO B O 1
ATOM 2452 N N . GLU B 1 125 ? -0.81 8.297 14.492 1 96.06 125 GLU B N 1
ATOM 2453 C CA . GLU B 1 125 ? 0.5 7.672 14.641 1 96.06 125 GLU B CA 1
ATOM 2454 C C . GLU B 1 125 ? 1.304 7.746 13.352 1 96.06 125 GLU B C 1
ATOM 2456 O O . GLU B 1 125 ? 0.735 7.906 12.266 1 96.06 125 GLU B O 1
ATOM 2461 N N . PRO B 1 126 ? 2.684 7.652 13.508 1 98 126 PRO B N 1
ATOM 2462 C CA . PRO B 1 126 ? 3.465 7.641 12.266 1 98 126 PRO B CA 1
ATOM 2463 C C . PRO B 1 126 ? 3.068 6.5 11.328 1 98 126 PRO B C 1
ATOM 2465 O O . PRO B 1 126 ? 2.982 5.348 11.758 1 98 126 PRO B O 1
ATOM 2468 N N . SER B 1 127 ? 2.859 6.852 10.078 1 98.25 127 SER B N 1
ATOM 2469 C CA . SER B 1 127 ? 2.377 5.836 9.141 1 98.25 127 SER B CA 1
ATOM 2470 C C . SER B 1 127 ? 2.896 6.09 7.734 1 98.25 127 SER B C 1
ATOM 2472 O O . SER B 1 127 ? 3.373 7.188 7.43 1 98.25 127 SER B O 1
ATOM 2474 N N . LEU B 1 128 ? 2.977 5.043 6.969 1 98.44 128 LEU B N 1
ATOM 2475 C CA . LEU B 1 128 ? 3.078 5.074 5.516 1 98.44 128 LEU B CA 1
ATOM 2476 C C . LEU B 1 128 ? 1.696 5.016 4.871 1 98.44 128 LEU B C 1
ATOM 2478 O O . LEU B 1 128 ? 0.924 4.09 5.133 1 98.44 128 LEU B O 1
ATOM 2482 N N . VAL B 1 129 ? 1.354 6 4.043 1 98.56 129 VAL B N 1
ATOM 2483 C CA . VAL B 1 129 ? 0.022 6.062 3.453 1 98.56 129 VAL B CA 1
ATOM 2484 C C . VAL B 1 129 ? 0.106 5.773 1.955 1 98.56 129 VAL B C 1
ATOM 2486 O O . VAL B 1 129 ? 0.983 6.293 1.264 1 98.56 129 VAL B O 1
ATOM 2489 N N . LEU B 1 130 ? -0.779 4.949 1.481 1 98.31 130 LEU B N 1
ATOM 2490 C CA . LEU B 1 130 ? -0.821 4.598 0.066 1 98.31 130 LEU B CA 1
ATOM 2491 C C . LEU B 1 130 ? -2.203 4.863 -0.52 1 98.31 130 LEU B C 1
ATOM 2493 O O . LEU B 1 130 ? -3.215 4.461 0.058 1 98.31 130 LEU B O 1
ATOM 2497 N N . MET B 1 131 ? -2.246 5.504 -1.67 1 98.25 131 MET B N 1
ATOM 2498 C CA . MET B 1 131 ? -3.467 5.805 -2.412 1 98.25 131 MET B CA 1
ATOM 2499 C C . MET B 1 131 ? -3.777 4.703 -3.418 1 98.25 131 MET B C 1
ATOM 2501 O O . MET B 1 131 ? -2.936 4.363 -4.254 1 98.25 131 MET B O 1
ATOM 2505 N N . SER B 1 132 ? -4.988 4.211 -3.33 1 97.56 132 SER B N 1
ATOM 2506 C CA . SER B 1 132 ? -5.359 3.168 -4.281 1 97.56 132 SER B CA 1
ATOM 2507 C C . SER B 1 132 ? -6.32 3.701 -5.34 1 97.56 132 SER B C 1
ATOM 2509 O O . SER B 1 132 ? -6.344 3.209 -6.469 1 97.56 132 SER B O 1
ATOM 2511 N N . ALA B 1 133 ? -7.113 4.652 -4.945 1 96.19 133 ALA B N 1
ATOM 2512 C CA . ALA B 1 133 ? -8.094 5.227 -5.859 1 96.19 133 ALA B CA 1
ATOM 2513 C C . ALA B 1 133 ? -8.484 6.641 -5.43 1 96.19 133 ALA B C 1
ATOM 2515 O O . ALA B 1 133 ? -8.273 7.023 -4.277 1 96.19 133 ALA B O 1
ATOM 2516 N N . GLY B 1 134 ? -8.953 7.422 -6.41 1 96.94 134 GLY B N 1
ATOM 2517 C CA . GLY B 1 134 ? -9.492 8.742 -6.113 1 96.94 134 GLY B CA 1
ATOM 2518 C C . GLY B 1 134 ? -8.422 9.812 -6.016 1 96.94 134 GLY B C 1
ATOM 2519 O O . GLY B 1 134 ? -7.34 9.672 -6.586 1 96.94 134 GLY B O 1
ATOM 2520 N N . VAL B 1 135 ? -8.859 10.93 -5.379 1 96.62 135 VAL B N 1
ATOM 2521 C CA . VAL B 1 135 ? -7.988 12.094 -5.25 1 96.62 135 VAL B CA 1
ATOM 2522 C C . VAL B 1 135 ? -8 12.594 -3.807 1 96.62 135 VAL B C 1
ATOM 2524 O O . VAL B 1 135 ? -9.062 12.648 -3.172 1 96.62 135 VAL B O 1
ATOM 2527 N N . GLY B 1 136 ? -6.855 12.891 -3.33 1 96.5 136 GLY B N 1
ATOM 2528 C CA . GLY B 1 136 ? -6.711 13.523 -2.029 1 96.5 136 GLY B CA 1
ATOM 2529 C C . GLY B 1 136 ? -5.926 14.828 -2.084 1 96.5 136 GLY B C 1
ATOM 2530 O O . GLY B 1 136 ? -4.969 14.945 -2.85 1 96.5 136 GLY B O 1
ATOM 2531 N N . LEU B 1 137 ? -6.34 15.734 -1.274 1 95.75 137 LEU B N 1
ATOM 2532 C CA . LEU B 1 137 ? -5.625 16.984 -1.078 1 95.75 137 LEU B CA 1
ATOM 2533 C C . LEU B 1 137 ? -5.359 17.25 0.402 1 95.75 137 LEU B C 1
ATOM 2535 O O . LEU B 1 137 ? -6.297 17.406 1.187 1 95.75 137 LEU B O 1
ATOM 2539 N N . ILE B 1 138 ? -4.133 17.266 0.714 1 96.56 138 ILE B N 1
ATOM 2540 C CA . ILE B 1 138 ? -3.756 17.562 2.092 1 96.56 138 ILE B CA 1
ATOM 2541 C C . ILE B 1 138 ? -3.113 18.953 2.164 1 96.56 138 ILE B C 1
ATOM 2543 O O . ILE B 1 138 ? -2.189 19.25 1.404 1 96.56 138 ILE B O 1
ATOM 2547 N N . THR B 1 139 ? -3.613 19.734 3.098 1 94.5 139 THR B N 1
ATOM 2548 C CA . THR B 1 139 ? -3.135 21.094 3.238 1 94.5 139 THR B CA 1
ATOM 2549 C C . THR B 1 139 ? -2.557 21.328 4.633 1 94.5 139 THR B C 1
ATOM 2551 O O . THR B 1 139 ? -3.184 20.984 5.637 1 94.5 139 THR B O 1
ATOM 2554 N N . VAL B 1 140 ? -1.396 21.938 4.59 1 94.94 140 VAL B N 1
ATOM 2555 C CA . VAL B 1 140 ? -0.789 22.297 5.867 1 94.94 140 VAL B CA 1
ATOM 2556 C C . VAL B 1 140 ? -0.982 23.781 6.133 1 94.94 140 VAL B C 1
ATOM 2558 O O . VAL B 1 140 ? -1.393 24.531 5.242 1 94.94 140 VAL B O 1
ATOM 2561 N N . PRO B 1 141 ? -0.696 24.266 7.348 1 93.06 141 PRO B N 1
ATOM 2562 C CA . PRO B 1 141 ? -1.026 25.625 7.734 1 93.06 141 PRO B CA 1
ATOM 2563 C C . PRO B 1 141 ? -0.344 26.672 6.855 1 93.06 141 PRO B C 1
ATOM 2565 O O . PRO B 1 141 ? -0.878 27.766 6.66 1 93.06 141 PRO B O 1
ATOM 2568 N N . SER B 1 142 ? 0.769 26.406 6.305 1 90.44 142 SER B N 1
ATOM 2569 C CA . SER B 1 142 ? 1.452 27.359 5.426 1 90.44 142 SER B CA 1
ATOM 2570 C C . SER B 1 142 ? 0.654 27.594 4.152 1 90.44 142 SER B C 1
ATOM 2572 O O . SER B 1 142 ? 0.934 28.547 3.41 1 90.44 142 SER B O 1
ATOM 2574 N N . GLY B 1 143 ? -0.304 26.672 3.877 1 90.75 143 GLY B N 1
ATOM 2575 C CA . GLY B 1 143 ? -1.063 26.734 2.639 1 90.75 143 GLY B CA 1
ATOM 2576 C C . GLY B 1 143 ? -0.549 25.781 1.576 1 90.75 143 GLY B C 1
ATOM 2577 O O . GLY B 1 143 ? -1.188 25.594 0.537 1 90.75 143 GLY B O 1
ATOM 2578 N N . GLU B 1 144 ? 0.613 25.219 1.854 1 92.88 144 GLU B N 1
ATOM 2579 C CA . GLU B 1 144 ? 1.141 24.219 0.922 1 92.88 144 GLU B CA 1
ATOM 2580 C C . GLU B 1 144 ? 0.227 23 0.837 1 92.88 144 GLU B C 1
ATOM 2582 O O . GLU B 1 144 ? -0.348 22.578 1.842 1 92.88 144 GLU B O 1
ATOM 2587 N N . VAL B 1 145 ? 0.184 22.406 -0.421 1 95.25 145 VAL B N 1
ATOM 2588 C CA . VAL B 1 145 ? -0.755 21.312 -0.657 1 95.25 145 VAL B CA 1
ATOM 2589 C C . VAL B 1 145 ? -0.008 20.094 -1.191 1 95.25 145 VAL B C 1
ATOM 2591 O O . VAL B 1 145 ? 0.873 20.219 -2.045 1 95.25 145 VAL B O 1
ATOM 2594 N N . LEU B 1 146 ? -0.346 18.984 -0.669 1 96.75 146 LEU B N 1
ATOM 2595 C CA . LEU B 1 146 ? 0.021 17.703 -1.238 1 96.75 146 LEU B CA 1
ATOM 2596 C C . LEU B 1 146 ? -1.155 17.078 -1.986 1 96.75 146 LEU B C 1
ATOM 2598 O O . LEU B 1 146 ? -2.164 16.719 -1.377 1 96.75 146 LEU B O 1
ATOM 2602 N N . ARG B 1 147 ? -1.03 16.953 -3.254 1 95.88 147 ARG B N 1
ATOM 2603 C CA . ARG B 1 147 ? -2.039 16.297 -4.078 1 95.88 147 ARG B CA 1
ATOM 2604 C C . ARG B 1 147 ? -1.696 14.828 -4.293 1 95.88 147 ARG B C 1
ATOM 2606 O O . ARG B 1 147 ? -0.562 14.492 -4.641 1 95.88 147 ARG B O 1
ATOM 2613 N N . LEU B 1 148 ? -2.693 14.008 -4.121 1 96.81 148 LEU B N 1
ATOM 2614 C CA . LEU B 1 148 ? -2.475 12.57 -4.172 1 96.81 148 LEU B CA 1
ATOM 2615 C C . LEU B 1 148 ? -3.441 11.906 -5.148 1 96.81 148 LEU B C 1
ATOM 2617 O O . LEU B 1 148 ? -4.602 12.312 -5.25 1 96.81 148 LEU B O 1
ATOM 2621 N N . GLY B 1 149 ? -2.936 10.875 -5.809 1 97.19 149 GLY B N 1
ATOM 2622 C CA . GLY B 1 149 ? -3.721 10 -6.664 1 97.19 149 GLY B CA 1
ATOM 2623 C C . GLY B 1 149 ? -3.312 8.547 -6.566 1 97.19 149 GLY B C 1
ATOM 2624 O O . GLY B 1 149 ? -2.459 8.188 -5.75 1 97.19 149 GLY B O 1
ATOM 2625 N N . PRO B 1 150 ? -3.984 7.723 -7.426 1 97.44 150 PRO B N 1
ATOM 2626 C CA . PRO B 1 150 ? -3.684 6.289 -7.355 1 97.44 150 PRO B CA 1
ATOM 2627 C C . PRO B 1 150 ? -2.195 5.992 -7.512 1 97.44 150 PRO B C 1
ATOM 2629 O O . PRO B 1 150 ? -1.551 6.512 -8.43 1 97.44 150 PRO B O 1
ATOM 2632 N N . GLY B 1 151 ? -1.686 5.191 -6.531 1 97.56 151 GLY B N 1
ATOM 2633 C CA . GLY B 1 151 ? -0.292 4.777 -6.582 1 97.56 151 GLY B CA 1
ATOM 2634 C C . GLY B 1 151 ? 0.614 5.629 -5.711 1 97.56 151 GLY B C 1
ATOM 2635 O O . GLY B 1 151 ? 1.729 5.223 -5.383 1 97.56 151 GLY B O 1
ATOM 2636 N N . ASP B 1 152 ? 0.156 6.797 -5.301 1 97.12 152 ASP B N 1
ATOM 2637 C CA . ASP B 1 152 ? 0.999 7.68 -4.5 1 97.12 152 ASP B CA 1
ATOM 2638 C C . ASP B 1 152 ? 1.209 7.117 -3.096 1 97.12 152 ASP B C 1
ATOM 2640 O O . ASP B 1 152 ? 0.31 6.492 -2.533 1 97.12 152 ASP B O 1
ATOM 2644 N N . THR B 1 153 ? 2.406 7.34 -2.65 1 97.19 153 THR B N 1
ATOM 2645 C CA . THR B 1 153 ? 2.814 6.977 -1.298 1 97.19 153 THR B CA 1
ATOM 2646 C C . THR B 1 153 ? 3.43 8.172 -0.578 1 97.19 153 THR B C 1
ATOM 2648 O O . THR B 1 153 ? 4.199 8.93 -1.171 1 97.19 153 THR B O 1
ATOM 2651 N N . PHE B 1 154 ? 3.094 8.32 0.718 1 97.81 154 PHE B N 1
ATOM 2652 C CA . PHE B 1 154 ? 3.713 9.391 1.489 1 97.81 154 PHE B CA 1
ATOM 2653 C C . PHE B 1 154 ? 3.793 9.016 2.965 1 97.81 154 PHE B C 1
ATOM 2655 O O . PHE B 1 154 ? 3.094 8.109 3.42 1 97.81 154 PHE B O 1
ATOM 2662 N N . PHE B 1 155 ? 4.625 9.75 3.646 1 98.38 155 PHE B N 1
ATOM 2663 C CA . PHE B 1 155 ? 4.73 9.594 5.094 1 98.38 155 PHE B CA 1
ATOM 2664 C C . PHE B 1 155 ? 3.795 10.555 5.809 1 98.38 155 PHE B C 1
ATOM 2666 O O . PHE B 1 155 ? 3.738 11.742 5.473 1 98.38 155 PHE B O 1
ATOM 2673 N N . SER B 1 156 ? 3.076 10.047 6.723 1 98.38 156 SER B N 1
ATOM 2674 C CA . SER B 1 156 ? 2.277 10.852 7.645 1 98.38 156 SER B CA 1
ATOM 2675 C C . SER B 1 156 ? 2.787 10.727 9.07 1 98.38 156 SER B C 1
ATOM 2677 O O . SER B 1 156 ? 2.455 9.766 9.773 1 98.38 156 SER B O 1
ATOM 2679 N N . VAL B 1 157 ? 3.605 11.75 9.508 1 98.06 157 VAL B N 1
ATOM 2680 C CA . VAL B 1 157 ? 4.273 11.562 10.789 1 98.06 157 VAL B CA 1
ATOM 2681 C C . VAL B 1 157 ? 4.145 12.828 11.633 1 98.06 157 VAL B C 1
ATOM 2683 O O . VAL B 1 157 ? 4.777 12.953 12.68 1 98.06 157 VAL B O 1
ATOM 2686 N N . GLY B 1 158 ? 3.355 13.797 11.141 1 97.44 158 GLY B N 1
ATOM 2687 C CA . GLY B 1 158 ? 3.035 14.969 11.945 1 97.44 158 GLY B CA 1
ATOM 2688 C C . GLY B 1 158 ? 1.972 14.695 12.992 1 97.44 158 GLY B C 1
ATOM 2689 O O . GLY B 1 158 ? 0.821 15.109 12.836 1 97.44 158 GLY B O 1
ATOM 2690 N N . THR B 1 159 ? 2.328 14.164 14.148 1 96.19 159 THR B N 1
ATOM 2691 C CA . THR B 1 159 ? 1.368 13.633 15.109 1 96.19 159 THR B CA 1
ATOM 2692 C C . THR B 1 159 ? 0.969 14.695 16.125 1 96.19 159 THR B C 1
ATOM 2694 O O . THR B 1 159 ? -0.005 14.523 16.859 1 96.19 159 THR B O 1
ATOM 2697 N N . ASP B 1 160 ? 1.641 15.836 16.141 1 95.5 160 ASP B N 1
ATOM 2698 C CA . ASP B 1 160 ? 1.32 16.875 17.109 1 95.5 160 ASP B CA 1
ATOM 2699 C C . ASP B 1 160 ? 0.851 18.156 16.422 1 95.5 160 ASP B C 1
ATOM 2701 O O . ASP B 1 160 ? 0.359 19.078 17.062 1 95.5 160 ASP B O 1
ATOM 2705 N N . GLY B 1 161 ? 1.079 18.234 15.133 1 94.5 161 GLY B N 1
ATOM 2706 C CA . GLY B 1 161 ? 0.612 19.375 14.344 1 94.5 161 GLY B CA 1
ATOM 2707 C C . GLY B 1 161 ? -0.704 19.109 13.641 1 94.5 161 GLY B C 1
ATOM 2708 O O . GLY B 1 161 ? -1.226 17.984 13.688 1 94.5 161 GLY B O 1
ATOM 2709 N N . TRP B 1 162 ? -1.143 20.188 12.969 1 92.06 162 TRP B N 1
ATOM 2710 C CA . TRP B 1 162 ? -2.443 20.047 12.32 1 92.06 162 TRP B CA 1
ATOM 2711 C C . TRP B 1 162 ? -2.309 20.109 10.805 1 92.06 162 TRP B C 1
ATOM 2713 O O . TRP B 1 162 ? -1.422 20.797 10.281 1 92.06 162 TRP B O 1
ATOM 2723 N N . GLN B 1 163 ? -3.205 19.438 10.117 1 93.69 163 GLN B N 1
ATOM 2724 C CA . GLN B 1 163 ? -3.43 19.516 8.68 1 93.69 163 GLN B CA 1
ATOM 2725 C C . GLN B 1 163 ? -4.906 19.328 8.344 1 93.69 163 GLN B C 1
ATOM 2727 O O . GLN B 1 163 ? -5.684 18.844 9.172 1 93.69 163 GLN B O 1
ATOM 2732 N N . THR B 1 164 ? -5.254 19.797 7.207 1 93.06 164 THR B N 1
ATOM 2733 C CA . THR B 1 164 ? -6.57 19.453 6.676 1 93.06 164 THR B CA 1
ATOM 2734 C C . THR B 1 164 ? -6.441 18.531 5.469 1 93.06 164 THR B C 1
ATOM 2736 O O . THR B 1 164 ? -5.371 18.438 4.867 1 93.06 164 THR B O 1
ATOM 2739 N N . ALA B 1 165 ? -7.52 17.766 5.223 1 93.19 165 ALA B N 1
ATOM 2740 C CA . ALA B 1 165 ? -7.531 16.891 4.051 1 93.19 165 ALA B CA 1
ATOM 2741 C C . ALA B 1 165 ? -8.898 16.906 3.373 1 93.19 165 ALA B C 1
ATOM 2743 O O . ALA B 1 165 ? -9.93 17.047 4.039 1 93.19 165 ALA B O 1
ATOM 2744 N N . TRP B 1 166 ? -8.844 16.891 2.076 1 94 166 TRP B N 1
ATOM 2745 C CA . TRP B 1 166 ? -10.031 16.641 1.265 1 94 166 TRP B CA 1
ATOM 2746 C C . TRP B 1 166 ? -9.867 15.367 0.439 1 94 166 TRP B C 1
ATOM 2748 O O . TRP B 1 166 ? -8.852 15.18 -0.236 1 94 166 TRP B O 1
ATOM 2758 N N . TRP B 1 167 ? -10.891 14.477 0.598 1 94.19 167 TRP B N 1
ATOM 2759 C CA . TRP B 1 167 ? -10.938 13.234 -0.163 1 94.19 167 TRP B CA 1
ATOM 2760 C C . TRP B 1 167 ? -12.109 13.227 -1.135 1 94.19 167 TRP B C 1
ATOM 2762 O O . TRP B 1 167 ? -13.258 13.422 -0.731 1 94.19 167 TRP B O 1
ATOM 2772 N N . SER B 1 168 ? -11.836 12.938 -2.361 1 94.56 168 SER B N 1
ATOM 2773 C CA . SER B 1 168 ? -12.898 12.867 -3.361 1 94.56 168 SER B CA 1
ATOM 2774 C C . SER B 1 168 ? -13.727 11.602 -3.195 1 94.56 168 SER B C 1
ATOM 2776 O O . SER B 1 168 ? -13.289 10.641 -2.553 1 94.56 168 SER B O 1
ATOM 2778 N N . GLU B 1 169 ? -14.914 11.68 -3.73 1 92.25 169 GLU B N 1
ATOM 2779 C CA . GLU B 1 169 ? -15.711 10.453 -3.836 1 92.25 169 GLU B CA 1
ATOM 2780 C C . GLU B 1 169 ? -14.938 9.359 -4.559 1 92.25 169 GLU B C 1
ATOM 2782 O O . GLU B 1 169 ? -14.297 9.609 -5.578 1 92.25 169 GLU B O 1
ATOM 2787 N N . GLY B 1 170 ? -14.93 8.125 -3.92 1 91.88 170 GLY B N 1
ATOM 2788 C CA . GLY B 1 170 ? -14.273 6.996 -4.555 1 91.88 170 GLY B CA 1
ATOM 2789 C C . GLY B 1 170 ? -12.828 6.82 -4.121 1 91.88 170 GLY B C 1
ATOM 2790 O O . GLY B 1 170 ? -12.148 5.887 -4.555 1 91.88 170 GLY B O 1
ATOM 2791 N N . THR B 1 171 ? -12.414 7.73 -3.162 1 94.81 171 THR B N 1
ATOM 2792 C CA . THR B 1 171 ? -11.039 7.605 -2.674 1 94.81 171 THR B CA 1
ATOM 2793 C C . THR B 1 171 ? -10.891 6.359 -1.805 1 94.81 171 THR B C 1
ATOM 2795 O O . THR B 1 171 ? -11.758 6.062 -0.979 1 94.81 171 THR B O 1
ATOM 2798 N N . ARG B 1 172 ? -9.906 5.648 -2.109 1 95.19 172 ARG B N 1
ATOM 2799 C CA . ARG B 1 172 ? -9.422 4.555 -1.272 1 95.19 172 ARG B CA 1
ATOM 2800 C C . ARG B 1 172 ? -7.984 4.797 -0.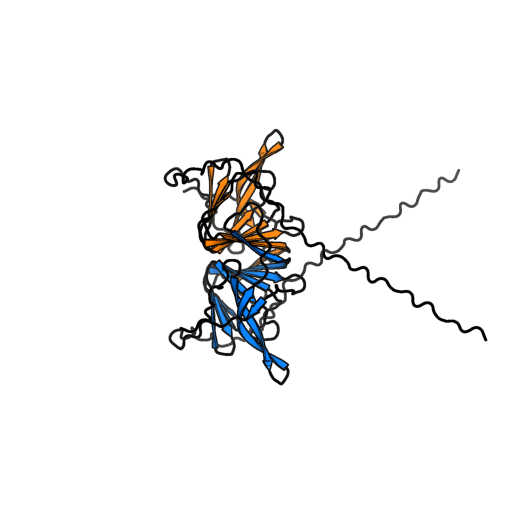826 1 95.19 172 ARG B C 1
ATOM 2802 O O . ARG B 1 172 ? -7.086 4.941 -1.658 1 95.19 172 ARG B O 1
ATOM 2809 N N . VAL B 1 173 ? -7.785 4.863 0.454 1 96.5 173 VAL B N 1
ATOM 2810 C CA . VAL B 1 173 ? -6.473 5.164 1.018 1 96.5 173 VAL B CA 1
ATOM 2811 C C . VAL B 1 173 ? -6.195 4.238 2.201 1 96.5 173 VAL B C 1
ATOM 2813 O O . VAL B 1 173 ? -7.102 3.938 2.984 1 96.5 173 VAL B O 1
ATOM 2816 N N . THR B 1 174 ? -4.969 3.775 2.277 1 96.44 174 THR B N 1
ATOM 2817 C CA . THR B 1 174 ? -4.582 2.875 3.357 1 96.44 174 THR B CA 1
ATOM 2818 C C . THR B 1 174 ? -3.471 3.486 4.203 1 96.44 174 THR B C 1
ATOM 2820 O O . THR B 1 174 ? -2.471 3.973 3.67 1 96.44 174 THR B O 1
ATOM 2823 N N . ASP B 1 175 ? -3.689 3.453 5.508 1 96.38 175 ASP B N 1
ATOM 2824 C CA . ASP B 1 175 ? -2.668 3.822 6.48 1 96.38 175 ASP B CA 1
ATOM 2825 C C . ASP B 1 175 ? -1.98 2.586 7.055 1 96.38 175 ASP B C 1
ATOM 2827 O O . ASP B 1 175 ? -2.633 1.732 7.66 1 96.38 175 ASP B O 1
ATOM 2831 N N . PHE B 1 176 ? -0.691 2.531 6.879 1 97.88 176 PHE B N 1
ATOM 2832 C CA . PHE B 1 176 ? 0.126 1.515 7.531 1 97.88 176 PHE B CA 1
ATOM 2833 C C . PHE B 1 176 ? 0.906 2.111 8.695 1 97.88 176 PHE B C 1
ATOM 2835 O O . PHE B 1 176 ? 1.877 2.842 8.492 1 97.88 176 PHE B O 1
ATOM 2842 N N . TYR B 1 177 ? 0.515 1.725 9.875 1 98 177 TYR B N 1
ATOM 2843 C CA . TYR B 1 177 ? 1.146 2.314 11.047 1 98 177 TYR B CA 1
ATOM 2844 C C . TYR B 1 177 ? 2.443 1.59 11.391 1 98 177 TYR B C 1
ATOM 2846 O O . TYR B 1 177 ? 2.438 0.386 11.656 1 98 177 TYR B O 1
ATOM 2854 N N . PHE B 1 178 ? 3.504 2.324 11.406 1 98.12 178 PHE B N 1
ATOM 2855 C CA . PHE B 1 178 ? 4.82 1.748 11.648 1 98.12 178 PHE B CA 1
ATOM 2856 C C . PHE B 1 178 ? 4.887 1.106 13.031 1 98.12 178 PHE B C 1
ATOM 2858 O O . PHE B 1 178 ? 4.352 1.647 14 1 98.12 178 PHE B O 1
ATOM 2865 N N . LYS B 1 179 ? 5.594 0.06 13.031 1 98 179 LYS B N 1
ATOM 2866 C CA . LYS B 1 179 ? 5.797 -0.614 14.312 1 98 179 LYS B CA 1
ATOM 2867 C C . LYS B 1 179 ? 6.477 0.309 15.32 1 98 179 LYS B C 1
ATOM 2869 O O . LYS B 1 179 ? 7.551 0.852 15.039 1 98 179 LYS B O 1
ATOM 2874 N N . ASP B 1 180 ? 5.883 0.5 16.453 1 97.25 180 ASP B N 1
ATOM 2875 C CA . ASP B 1 180 ? 6.371 1.334 17.547 1 97.25 180 ASP B CA 1
ATOM 2876 C C . ASP B 1 180 ? 6.625 2.766 17.078 1 97.25 180 ASP B C 1
ATOM 2878 O O . ASP B 1 180 ? 7.434 3.484 17.656 1 97.25 180 ASP B O 1
ATOM 2882 N N . GLY B 1 181 ? 6.094 3.096 15.953 1 96.56 181 GLY B N 1
ATOM 2883 C CA . GLY B 1 181 ? 6.223 4.445 15.43 1 96.56 181 GLY B CA 1
ATOM 2884 C C . GLY B 1 181 ? 7.574 4.711 14.789 1 96.56 181 GLY B C 1
ATOM 2885 O O . GLY B 1 181 ? 7.906 5.859 14.484 1 96.56 181 GLY B O 1
ATOM 2886 N N . LYS B 1 182 ? 8.328 3.707 14.578 1 94.31 182 LYS B N 1
ATOM 2887 C CA . LYS B 1 182 ? 9.664 3.881 14.023 1 94.31 182 LYS B CA 1
ATOM 2888 C C . LYS B 1 182 ? 9.625 4.023 12.508 1 94.31 182 LYS B C 1
ATOM 2890 O O . LYS B 1 182 ? 9.234 3.088 11.805 1 94.31 182 LYS B O 1
ATOM 2895 N N . ILE B 1 183 ? 10.031 5.125 12.07 1 94.12 183 ILE B N 1
ATOM 2896 C CA . ILE B 1 183 ? 10.023 5.379 10.633 1 94.12 183 ILE B CA 1
ATOM 2897 C C . ILE B 1 183 ? 11.414 5.09 10.055 1 94.12 183 ILE B C 1
ATOM 2899 O O . ILE B 1 183 ? 12.414 5.148 10.773 1 94.12 183 ILE B O 1
ATOM 2903 N N . PRO B 1 184 ? 11.516 4.812 8.805 1 92.31 184 PRO B N 1
ATOM 2904 C CA . PRO B 1 184 ? 12.82 4.547 8.203 1 92.31 184 PRO B CA 1
ATOM 2905 C C . PRO B 1 184 ? 13.734 5.77 8.211 1 92.31 184 PRO B C 1
ATOM 2907 O O . PRO B 1 184 ? 13.25 6.906 8.234 1 92.31 184 PRO B O 1
ATOM 2910 N N . ASN B 1 185 ? 15.039 5.469 8.133 1 91.94 185 ASN B N 1
ATOM 2911 C CA . ASN B 1 185 ? 15.992 6.559 7.98 1 91.94 185 ASN B CA 1
ATOM 2912 C C . ASN B 1 185 ? 15.758 7.332 6.684 1 91.94 185 ASN B C 1
ATOM 2914 O O . ASN B 1 185 ? 15.477 6.734 5.645 1 91.94 185 ASN B O 1
ATOM 2918 N N . HIS B 1 186 ? 15.898 8.625 6.875 1 93.88 186 HIS B N 1
ATOM 2919 C CA . HIS B 1 186 ? 15.648 9.484 5.727 1 93.88 186 HIS B CA 1
ATOM 2920 C C . HIS B 1 186 ? 16.391 10.812 5.859 1 93.88 186 HIS B C 1
ATOM 2922 O O . HIS B 1 186 ? 16.875 11.148 6.941 1 93.88 186 HIS B O 1
ATOM 2928 N N . GLU B 1 187 ? 16.5 11.453 4.691 1 93.62 187 GLU B N 1
ATOM 2929 C CA . GLU B 1 187 ? 17.016 12.82 4.641 1 93.62 187 GLU B CA 1
ATOM 2930 C C . GLU B 1 187 ? 16.062 13.742 3.877 1 93.62 187 GLU B C 1
ATOM 2932 O O . GLU B 1 187 ? 15.578 13.383 2.807 1 93.62 187 GLU B O 1
ATOM 2937 N N . ALA B 1 188 ? 15.844 14.891 4.512 1 96 188 ALA B N 1
ATOM 2938 C CA . ALA B 1 188 ? 15.047 15.875 3.785 1 96 188 ALA B CA 1
ATOM 2939 C C . ALA B 1 188 ? 15.836 16.453 2.611 1 96 188 ALA B C 1
ATOM 2941 O O . ALA B 1 188 ? 17 16.844 2.764 1 96 188 ALA B O 1
ATOM 2942 N N . VAL B 1 189 ? 15.188 16.5 1.438 1 95.81 189 VAL B N 1
ATOM 2943 C CA . VAL B 1 189 ? 15.836 17.078 0.261 1 95.81 189 VAL B CA 1
ATOM 2944 C C . VAL B 1 189 ? 15.039 18.281 -0.23 1 95.81 189 VAL B C 1
ATOM 2946 O O . VAL B 1 189 ? 13.891 18.484 0.173 1 95.81 189 VAL B O 1
ATOM 2949 N N . GLN B 1 190 ? 15.633 19.062 -1.057 1 93.12 190 GLN B N 1
ATOM 2950 C CA . GLN B 1 190 ? 15 20.281 -1.544 1 93.12 190 GLN B CA 1
ATOM 2951 C C . GLN B 1 190 ? 13.812 19.969 -2.443 1 93.12 190 GLN B C 1
ATOM 2953 O O . GLN B 1 190 ? 13.883 19.078 -3.295 1 93.12 190 GLN B O 1
ATOM 2958 N N . LYS B 1 191 ? 12.766 20.75 -2.256 1 91.56 191 LYS B N 1
ATOM 2959 C CA . LYS B 1 191 ? 11.586 20.672 -3.109 1 91.56 191 LYS B CA 1
ATOM 2960 C C . LYS B 1 191 ? 11.883 21.188 -4.512 1 91.56 191 LYS B C 1
ATOM 2962 O O . LYS B 1 191 ? 12.82 21.969 -4.707 1 91.56 191 LYS B O 1
ATOM 2967 N N . THR B 1 192 ? 11.133 20.594 -5.414 1 82.75 192 THR B N 1
ATOM 2968 C CA . THR B 1 192 ? 11.289 21.109 -6.77 1 82.75 192 THR B CA 1
ATOM 2969 C C . THR B 1 192 ? 10.438 22.359 -6.969 1 82.75 192 THR B C 1
ATOM 2971 O O . THR B 1 192 ? 9.266 22.391 -6.586 1 82.75 192 THR B O 1
ATOM 2974 N N . THR B 1 193 ? 10.906 23.516 -7.184 1 62.25 193 THR B N 1
ATOM 2975 C CA . THR B 1 193 ? 10.203 24.766 -7.488 1 62.25 193 THR B CA 1
ATOM 2976 C C . THR B 1 193 ? 9.992 24.906 -8.992 1 62.25 193 THR B C 1
ATOM 2978 O O . THR B 1 193 ? 10.883 24.578 -9.781 1 62.25 193 THR B O 1
ATOM 2981 N N . HIS B 1 194 ? 8.719 24.797 -9.508 1 52.34 194 HIS B N 1
ATOM 2982 C CA . HIS B 1 194 ? 8.633 25.344 -10.859 1 52.34 194 HIS B CA 1
ATOM 2983 C C . HIS B 1 194 ? 8.438 26.844 -10.844 1 52.34 194 HIS B C 1
ATOM 2985 O O . HIS B 1 194 ? 7.859 27.391 -9.898 1 52.34 194 HIS B O 1
#

Secondary structure (DSSP, 8-state):
----------------------------------------TTSS--B--PPPPSSTT-EEEEEEEEEE-TT--EEEEEEEEEE--EE---TT-TTEEEEE---EEEEEEEEESS-EEEEEE--SS-EEEEEEES-EEEE-TTS-EEEE-TT-EEEE--SSS-EEEEE-TT-EEEEEEEGGGPPPPEEEE-----/----------------------------------------TTSSS-B--PPPPSSTT-EEEEEEEEEE-TTS-EEEEEEEEEE--EE---TT-TTEEEEE---EEEEEEEEESS-EEEEEE--SS-EEEEEEES-EEEE-TTS-EEEE-TT-EEEE--SSS-EEEEE-TT-EEEEEEEGGGPPPPEEEE-----

Foldseek 3Di:
DPPPDPPPPPPPPPPPPPPPPPDQPPPQPPPVDDPPPPPPPPDDPLEFAADADPDPLKGKAKEFAWDADPVRQIWTDIFIKIFDQWDPDPPPDPPDTDHDWADFPDKDKDAAQAKDKRPKAADQAKWKKAKQAFWKWKATPVRRIYIDGHGGIYIRHHHRHIIMMITHRGTMMMTTHHDVRDGGDIDTDDTDDD/DDDCPDDPPPPPPPPPPPPPPPDQPPPQPPDVDPPPPPPPPPDDPLEFAADADPDPLKGKAKEFAWDADPVRAIFTDIFIKIFDQWPPDPPPDPPDTDHDWADFPDKDKDAAQAKDKRPKAADQAKWKKAKQAFWKWKATPVRRIYIDGHGGIYIRHHRRHIIMMITHRGTMMMTTHHDVRDGGDIDTDDTDDD

Solvent-accessible surface area (backbone atoms only — not comparable to full-atom values): 21363 Å² total; per-residue (Å²): 137,86,79,78,74,79,79,77,76,76,75,73,75,76,76,74,72,76,77,74,77,68,73,76,81,58,80,53,78,76,67,88,64,76,72,74,65,77,74,72,75,80,56,79,91,35,55,70,37,67,44,77,47,90,48,85,66,38,47,48,34,45,28,37,29,60,44,65,46,98,86,64,52,46,38,23,42,81,45,26,32,36,38,66,48,48,43,70,62,56,69,78,44,82,59,38,35,29,34,59,67,46,35,25,62,33,27,40,33,39,39,25,73,37,66,42,76,42,66,77,40,48,36,92,56,33,24,47,33,40,26,35,31,41,40,36,39,35,34,26,78,88,60,41,28,45,76,42,38,47,19,39,57,33,36,37,51,15,52,72,8,40,30,33,37,38,34,33,53,57,17,27,39,32,42,34,28,27,38,94,52,55,71,74,66,66,42,81,50,74,65,50,81,132,136,86,82,77,76,80,78,77,76,78,73,74,75,77,75,74,74,75,75,74,78,68,75,77,80,59,81,61,82,79,63,88,68,72,70,72,66,77,73,71,74,82,54,77,92,35,55,69,38,67,44,79,48,91,47,86,65,37,46,49,34,47,27,36,29,58,46,64,49,98,84,63,52,45,39,24,41,81,46,24,31,35,40,65,50,47,44,70,62,56,66,72,43,84,56,37,34,29,33,58,68,45,35,26,63,34,28,41,34,39,39,24,72,38,65,41,78,42,66,76,39,47,37,90,55,34,25,48,34,39,26,37,30,43,39,37,39,36,34,27,79,89,61,41,28,44,77,42,37,47,20,37,55,34,36,37,52,16,51,74,10,39,30,32,38,39,34,34,51,56,16,27,40,32,41,34,28,27,38,95,50,55,71,75,65,65,42,82,48,75,65,49,80,131

Sequence (388 aa):
MKIALPLVALLTCSATAALVHHPPSLVYQGSPHRRPGEPDYTAQDYELRCPKSKDPRKMTLPAITQELDAKGKATNILECWEIDNVVPAVEGIEGASLVGWGAFDAAYQYDFHEGFFMPPHPAPEPSLVLMSAGVGLITVPSGEVLRLGPGDTFFSVGTDGWQTAWWSEGTRVTDFYFKDGKIPNHEAVQKTTHMKIALPLVALLTCSATAALVHHPPSLVYQGSPHRRPGEPDYTAQDYELRCPKSKDPRKMTLPAITQELDAKGKATNILECWEIDNVVPAVEGIEGASLVGWGAFDAAYQYDFHEGFFMPPHPAPEPSLVLMSAGVGLITVPSGEVLRLGPGDTFFSVGTDGWQTAWWSEGTRVTDFYFKDGKIPNHEAVQKTTH

Radius of gyration: 24.72 Å; Cα contacts (8 Å, |Δi|>4): 926; chains: 2; bounding box: 63×80×87 Å

Organism: NCBI:txid59557

pLDDT: mean 77.18, std 25.77, range [23.94, 98.56]

Nearest PDB structures (foldseek):
  6m9s-assembly1_A  TM=7.569E-01  e=1.644E-02  Streptomyces achromogenes subsp. streptozoticus
  6m9s-assembly1_B  TM=7.568E-01  e=1.828E-02  Streptomyces achromogenes subsp. streptozoticus
  6vzy-assembly1_B  TM=7.735E-01  e=2.261E-02  Streptomyces achromogenes subsp. streptozoticus
  6m9r-assembly1_B  TM=7.658E-01  e=2.651E-02  Streptomyces achromogenes subsp. streptozoticus
  6m9s-assembly2_C  TM=7.551E-01  e=2.261E-02  Streptomyces achromogenes subsp. streptozoticus